Protein 7EPK (pdb70)

Solvent-accessible surface area: 21377 Å² total; per-residue (Å²): 42,118,11,1,114,169,3,2,38,109,3,22,147,49,46,72,87,59,106,149,16,20,101,29,2,34,112,14,0,55,92,11,1,83,142,9,45,2,21,85,137,23,1,105,62,1,18,152,83,2,123,63,42,43,142,143,58,128,53,29,126,67,11,57,107,8,11,32,13,1,22,1,0,22,54,13,2,2,118,22,19,39,3,100,104,73,66,59,35,59,17,101,98,116,52,29,11,3,0,0,0,1,47,62,64,12,14,13,15,41,0,0,0,5,3,0,65,10,9,40,146,106,65,54,119,3,0,0,0,1,1,7,41,61,85,118,32,4,45,72,32,0,94,150,25,0,129,108,6,47,5,46,21,44,13,33,142,134,42,81,18,5,41,1,0,95,100,0,14,98,44,0,56,97,111,44,6,73,1,0,0,0,2,3,2,10,121,40,50,159,48,72,56,54,144,2,24,92,19,0,106,44,1,17,85,99,5,197,34,56,17,13,0,0,1,1,22,5,69,17,8,125,142,1,98,20,14,0,91,109,0,59,176,11,2,92,11,40,1,0,1,0,6,103,36,58,73,138,54,53,8,5,0,7,9,7,0,19,65,58,19,67,10,91,17,12,2,11,0,34,24,160,78,25,44,65,12,78,50,18,35,13,108,141,59,1,15,101,18,1,4,92,48,37,8,114,53,0,46,113,102,0,74,41,47,74,48,24,29,39,0,48,110,4,0,85,33,1,36,121,38,159,8,57,0,133,9,0,61,89,1,0,100,2,1,72,133,66,40,135,47,36,201,139,110,48,144,15,100,2,0,66,97,1,36,83,85,34,114,36,0,20,142,23,44,97,99,74,9,100,67,10,22,29,0,8,115,30,8,54,181,91,0,22,107,106,7,119,59,13,73,109,199,68,14,148,101,0,4,107,60,19,72,26,54,42,87,17,0,108,77,0,7,74,18,12,111,74,2,85,96,54,23,166,141,228

Radius of gyration: 29.83 Å; Cα contacts (8 Å, |Δi|>4): 692; chains: 1; bounding box: 68×79×49 Å

InterPro domains:
  IPR000897 Signal recognition particle, SRP54 subunit, GTPase domain [PF00448] (98-292)
  IPR000897 Signal recognition particle, SRP54 subunit, GTPase domain [SM00962] (96-292)
  IPR003593 AAA+ ATPase domain [SM00382] (95-297)
  IPR004125 Signal recognition particle, SRP54 subunit, M-domain [PF02978] (313-432)
  IPR013822 Signal recognition particle SRP54, helical bundle [PF02881] (3-78)
  IPR013822 Signal recognition particle SRP54, helical bundle [SM00963] (1-82)
  IPR022941 Signal recognition particle, SRP54 subunit [MF_00306] (1-438)
  IPR022941 Signal recognition particle, SRP54 subunit [PTHR11564] (4-426)
  IPR027417 P-loop containing nucleoside triphosphate hydrolase [G3DSA:3.40.50.300] (86-281)
  IPR027417 P-loop containing nucleoside triphosphate hydrolase [SSF52540] (39-350)
  IPR036891 Signal recognition particle, SRP54 subunit, M-domain superfamily [G3DSA:1.10.260.30] (306-439)
  IPR036891 Signal recognition particle, SRP54 subunit, M-domain superfamily [SSF47446] (324-427)
  IPR042101 Signal recognition particle SRP54, N-terminal domain superfamily [G3DSA:1.20.120.140] (4-301)

Foldseek 3Di:
DAQLQVLLVCLVPVDDDNVVSVVVSLVSVLVVLVVLLLDNVLSVVLVVQLVVCLVVPDAPPPADPSLVSVVSSLVSLLVSQVQPPDLCQDPPDQAAEEEEAAAPPLCQLVCQLLSQLVVVVVVFAEEEEQLAQADPCSQVSNVCSCVVSPHHYAYDNDDLSLVSLLVRLVVSVVVVGRYYYYGYHNADHPRPVVVSLVSSLSNCVSNVGNAYEYRGESPCSPPLLPRLVSNCVSPLHAEYEYADCEDPGHCSSVSNSCVNSVHHHNWYHYDRDSNRIDTDNSSVPVCVSNPVVVSVVSVVVSVLVVLLVLCLCLLVCLLVLNFFLVSLLSNLVSLLVNDLADDPPNVHPRVVVLCVQPVVLSHDDNVLSVLSNLLSVQQDPVCRVPVVPCDQVNLVSSCVSRVHDSVSSVVVVVSSVVSSVVSVPD

B-factor: mean 77.29, std 25.27, range [29.12, 169.2]

Sequence (426 aa):
MEGVRRAVAKFLRGGGVYEKAVDAFVKDLQRELIKADVNVKLVLNVTRRIKERALKEEPPPGVTRRDWMIKIVYEELVKLFGGDQEPQVDPPKTPWIVLLVGVQGSGKTTTAGKLAYYYVRRGYKVGLVSSDTHRPGAYEQLKRLAEEAGAMFYGEREGDPAEIARRGLEDLLSRGAEIVIVDTAGRHGHGEEARLLDEMKAIASKVRPDEVALVIDASIGQKAMGLAERFHKSTPIGSIIVTKMDGTARGGGALTAAAVTGARIKFIGTGETLGELEPFAPRRFVARILGMGDLESLLERIKSLEEAGELDRAAEDVLKGRITMRTIYRQLRAMRKLGPLGKVLQMLPGASMLASIDEGALKLGEEKMKRWMAIIESMTYEELDRPEIIDKRRMRRIAIGSGTSVDDVRELLVYYKNLKTMMKKL

Secondary structure (DSSP, 8-state):
--HHHHHHHHHHSS-S-HHHHHHHHHHHHHHHHHHT---HHHHHHHHHHHHHHHHH----TT--HHHHHHHHHHHHHHHHT--SS----S-SSSSEEEEEE--TTSSHHHHHHHHHHHHHHTT--EEEEE---SSTTHHHHHHHHHHHHT-EEEE-SSS-HHHHHHHHHHHHHHTT-SEEEEE--S--TTT-HHHHHHHHHHHHHHH--SEEEEEEETT-TTTHHHHHHHHHHHS---EEEEE--SSS---TTHHHHHHHHT-EEEEEE-SSSTT-EEE--HHHHHHHHH-HHHHHHHHHHHHHHHHHHHHHHHHHHHHTT---HHHHHHHHHHHHTT-S--SSS---HHHHHHHTT-GGGS---HHHHHHHHHHHHHS-HHHHH-GGG--HHHHHHHHHHTT--TTHHHHHHHHHHHHHHHTT--

CATH classification: 1.20.120.140 (+2 more: 3.40.50.300, 1.10.260.30)

Organism: Aeropyrum pernix (strain ATCC 700893 / DSM 11879 / JCM 9820 / NBRC 100138 / K1) (NCBI:txid272557)

Structure (mmCIF, N/CA/C/O backbone):
data_7EPK
#
_entry.id   7EPK
#
_cell.length_a   82.498
_cell.length_b   82.498
_cell.length_c   140.805
_cell.angle_alpha   90.000
_cell.angle_beta   90.000
_cell.angle_gamma   120.000
#
_symmetry.space_group_name_H-M   'P 32 1 2'
#
loop_
_entity.id
_entity.type
_entity.pdbx_description
1 polymer 'Signal recognition particle 54 kDa protein'
2 non-polymer "GUANOSINE-5'-DIPHOSPHATE"
3 non-polymer 'MAGNESIUM ION'
4 water water
#
loop_
_atom_site.group_PDB
_atom_site.id
_atom_site.type_symbol
_atom_site.label_atom_id
_atom_site.label_alt_id
_atom_site.label_comp_id
_atom_site.label_asym_id
_atom_site.label_entity_id
_atom_site.label_seq_id
_atom_site.pdbx_PDB_ins_code
_atom_site.Cartn_x
_atom_site.Cartn_y
_atom_site.Cartn_z
_atom_site.occupancy
_atom_site.B_iso_or_equiv
_atom_site.auth_seq_id
_atom_site.auth_comp_id
_atom_site.auth_asym_id
_atom_site.auth_atom_id
_atom_site.pdbx_PDB_model_num
ATOM 1 N N . MET A 1 2 ? -169.411 30.052 0.518 1.00 104.53 2 MET A N 1
ATOM 2 C CA . MET A 1 2 ? -170.742 29.883 -0.149 1.00 100.77 2 MET A CA 1
ATOM 3 C C . MET A 1 2 ? -171.768 29.456 0.906 1.00 98.42 2 MET A C 1
ATOM 4 O O . MET A 1 2 ? -171.568 28.397 1.529 1.00 91.41 2 MET A O 1
ATOM 9 N N . GLU A 1 3 ? -172.799 30.283 1.119 1.00 104.17 3 GLU A N 1
ATOM 10 C CA . GLU A 1 3 ? -173.699 30.212 2.309 1.00 103.51 3 GLU A CA 1
ATOM 11 C C . GLU A 1 3 ? -175.110 29.800 1.862 1.00 91.81 3 GLU A C 1
ATOM 12 O O . GLU A 1 3 ? -175.815 29.153 2.660 1.00 101.76 3 GLU A O 1
ATOM 18 N N . GLY A 1 4 ? -175.515 30.164 0.645 1.00 73.70 4 GLY A N 1
ATOM 19 C CA . GLY A 1 4 ? -176.792 29.726 0.056 1.00 75.78 4 GLY A CA 1
ATOM 20 C C . GLY A 1 4 ? -176.934 28.212 0.092 1.00 73.69 4 GLY A C 1
ATOM 21 O O . GLY A 1 4 ? -178.059 27.720 0.310 1.00 81.04 4 GLY A O 1
ATOM 22 N N . VAL A 1 5 ? -175.832 27.498 -0.117 1.00 67.52 5 VAL A N 1
ATOM 23 C CA . VAL A 1 5 ? -175.762 26.006 -0.135 1.00 72.15 5 VAL A CA 1
ATOM 24 C C . VAL A 1 5 ? -176.277 25.430 1.201 1.00 70.53 5 VAL A C 1
ATOM 25 O O . VAL A 1 5 ? -177.020 24.421 1.179 1.00 64.56 5 VAL A O 1
ATOM 29 N N . ARG A 1 6 ? -175.915 26.026 2.335 1.00 70.44 6 ARG A N 1
ATOM 30 C CA . ARG A 1 6 ? -176.482 25.634 3.651 1.00 74.73 6 ARG A CA 1
ATOM 31 C C . ARG A 1 6 ? -178.016 25.644 3.499 1.00 79.08 6 ARG A C 1
ATOM 32 O O . ARG A 1 6 ? -178.606 24.551 3.588 1.00 89.65 6 ARG A O 1
ATOM 40 N N . ARG A 1 7 ? -178.619 26.803 3.184 1.00 76.87 7 ARG A N 1
ATOM 41 C CA . ARG A 1 7 ? -180.093 27.024 3.057 1.00 73.64 7 ARG A CA 1
ATOM 42 C C . ARG A 1 7 ? -180.723 25.959 2.153 1.00 70.75 7 ARG A C 1
ATOM 43 O O . ARG A 1 7 ? -181.785 25.418 2.541 1.00 61.83 7 ARG A O 1
ATOM 51 N N . ALA A 1 8 ? -180.098 25.684 1.001 1.00 68.97 8 ALA A N 1
ATOM 52 C CA . ALA A 1 8 ? -180.486 24.614 0.048 1.00 64.68 8 ALA A CA 1
ATOM 53 C C . ALA A 1 8 ? -180.524 23.263 0.765 1.00 65.04 8 ALA A C 1
ATOM 54 O O . ALA A 1 8 ? -181.529 22.532 0.608 1.00 78.55 8 ALA A O 1
ATOM 56 N N . VAL A 1 9 ? -179.481 22.917 1.515 1.00 62.22 9 VAL A N 1
ATOM 57 C CA . VAL A 1 9 ? -179.450 21.591 2.199 1.00 66.49 9 VAL A CA 1
ATOM 58 C C . VAL A 1 9 ? -180.640 21.519 3.166 1.00 60.12 9 VAL A C 1
ATOM 59 O O . VAL A 1 9 ? -181.322 20.467 3.203 1.00 50.43 9 VAL A O 1
ATOM 63 N N . ALA A 1 10 ? -180.887 22.609 3.890 1.00 57.13 10 ALA A N 1
ATOM 64 C CA . ALA A 1 10 ? -181.969 22.719 4.892 1.00 68.02 10 ALA A CA 1
ATOM 65 C C . ALA A 1 10 ? -183.337 22.623 4.196 1.00 67.33 10 ALA A C 1
ATOM 66 O O . ALA A 1 10 ? -184.213 21.913 4.715 1.00 59.97 10 ALA A O 1
ATOM 68 N N . LYS A 1 11 ? -183.536 23.331 3.079 1.00 69.37 11 LYS A N 1
ATOM 69 C CA . LYS A 1 11 ? -184.781 23.212 2.273 1.00 69.33 11 LYS A CA 1
ATOM 70 C C . LYS A 1 11 ? -184.913 21.745 1.861 1.00 65.87 11 LYS A C 1
ATOM 71 O O . LYS A 1 11 ? -185.922 21.125 2.257 1.00 73.04 11 LYS A O 1
ATOM 77 N N . PHE A 1 12 ? -183.901 21.195 1.175 1.00 61.74 12 PHE A N 1
ATOM 78 C CA . PHE A 1 12 ? -183.905 19.794 0.681 1.00 59.35 12 PHE A CA 1
ATOM 79 C C . PHE A 1 12 ? -184.236 18.832 1.827 1.00 66.92 12 PHE A C 1
ATOM 80 O O . PHE A 1 12 ? -185.118 17.961 1.658 1.00 76.32 12 PHE A O 1
ATOM 88 N N . LEU A 1 13 ? -183.568 18.985 2.968 1.00 67.68 13 LEU A N 1
ATOM 89 C CA . LEU A 1 13 ? -183.629 17.977 4.061 1.00 73.28 13 LEU A CA 1
ATOM 90 C C . LEU A 1 13 ? -185.015 18.019 4.731 1.00 74.37 13 LEU A C 1
ATOM 91 O O . LEU A 1 13 ? -185.499 16.936 5.146 1.00 68.91 13 LEU A O 1
ATOM 96 N N . ARG A 1 14 ? -185.649 19.198 4.783 1.00 73.44 14 ARG A N 1
ATOM 97 C CA . ARG A 1 14 ? -186.940 19.433 5.481 1.00 80.01 14 ARG A CA 1
ATOM 98 C C . ARG A 1 14 ? -187.991 19.822 4.435 1.00 80.29 14 ARG A C 1
ATOM 99 O O . ARG A 1 14 ? -188.608 18.893 3.869 1.00 81.74 14 ARG A O 1
ATOM 107 N N . GLY A 1 15 ? -188.146 21.121 4.156 1.00 78.96 15 GLY A N 1
ATOM 108 C CA . GLY A 1 15 ? -189.169 21.694 3.250 1.00 86.55 15 GLY A CA 1
ATOM 109 C C . GLY A 1 15 ? -189.597 20.740 2.139 1.00 87.58 15 GLY A C 1
ATOM 110 O O . GLY A 1 15 ? -189.071 20.880 1.007 1.00 101.01 15 GLY A O 1
ATOM 111 N N . GLY A 1 16 ? -190.563 19.856 2.433 1.00 73.84 16 GLY A N 1
ATOM 112 C CA . GLY A 1 16 ? -190.856 18.615 1.686 1.00 71.60 16 GLY A CA 1
ATOM 113 C C . GLY A 1 16 ? -191.337 18.863 0.260 1.00 78.32 16 GLY A C 1
ATOM 114 O O . GLY A 1 16 ? -190.550 19.451 -0.556 1.00 77.66 16 GLY A O 1
ATOM 115 N N . GLY A 1 17 ? -192.561 18.407 -0.057 1.00 65.90 17 GLY A N 1
ATOM 116 C CA . GLY A 1 17 ? -193.079 18.347 -1.440 1.00 63.54 17 GLY A CA 1
ATOM 117 C C . GLY A 1 17 ? -192.575 17.107 -2.169 1.00 55.26 17 GLY A C 1
ATOM 118 O O . GLY A 1 17 ? -192.005 16.240 -1.498 1.00 50.58 17 GLY A O 1
ATOM 119 N N . VAL A 1 18 ? -192.769 17.016 -3.492 1.00 54.04 18 VAL A N 1
ATOM 120 C CA . VAL A 1 18 ? -192.367 15.815 -4.293 1.00 55.86 18 VAL A CA 1
ATOM 121 C C . VAL A 1 18 ? -190.850 15.635 -4.132 1.00 53.39 18 VAL A C 1
ATOM 122 O O . VAL A 1 18 ? -190.129 16.605 -4.409 1.00 56.98 18 VAL A O 1
ATOM 126 N N . TYR A 1 19 ? -190.393 14.445 -3.736 1.00 47.84 19 TYR A N 1
ATOM 127 C CA . TYR A 1 19 ? -188.957 14.100 -3.568 1.00 51.13 19 TYR A CA 1
ATOM 128 C C . TYR A 1 19 ? -188.115 14.562 -4.758 1.00 50.35 19 TYR A C 1
ATOM 129 O O . TYR A 1 19 ? -187.156 15.323 -4.554 1.00 47.62 19 TYR A O 1
ATOM 138 N N . GLU A 1 20 ? -188.422 14.064 -5.955 1.00 48.46 20 GLU A N 1
ATOM 139 C CA . GLU A 1 20 ? -187.523 14.244 -7.120 1.00 47.92 20 GLU A CA 1
ATOM 140 C C . GLU A 1 20 ? -187.510 15.734 -7.479 1.00 49.89 20 GLU A C 1
ATOM 141 O O . GLU A 1 20 ? -186.496 16.198 -7.999 1.00 48.80 20 GLU A O 1
ATOM 147 N N . LYS A 1 21 ? -188.577 16.476 -7.200 1.00 57.80 21 LYS A N 1
ATOM 148 C CA . LYS A 1 21 ? -188.606 17.941 -7.491 1.00 67.92 21 LYS A CA 1
ATOM 149 C C . LYS A 1 21 ? -187.674 18.656 -6.518 1.00 61.35 21 LYS A C 1
ATOM 150 O O . LYS A 1 21 ? -187.196 19.725 -6.872 1.00 64.57 21 LYS A O 1
ATOM 156 N N . ALA A 1 22 ? -187.482 18.100 -5.321 1.00 62.78 22 ALA A N 1
ATOM 157 C CA . ALA A 1 22 ? -186.619 18.681 -4.268 1.00 59.82 22 ALA A CA 1
ATOM 158 C C . ALA A 1 22 ? -185.153 18.484 -4.678 1.00 59.53 22 ALA A C 1
ATOM 159 O O . ALA A 1 22 ? -184.369 19.414 -4.408 1.00 69.56 22 ALA A O 1
ATOM 161 N N . VAL A 1 23 ? -184.815 17.356 -5.326 1.00 47.29 23 VAL A N 1
ATOM 162 C CA . VAL A 1 23 ? -183.415 16.992 -5.691 1.00 49.71 23 VAL A CA 1
ATOM 163 C C . VAL A 1 23 ? -182.996 17.744 -6.973 1.00 54.67 23 VAL A C 1
ATOM 164 O O . VAL A 1 23 ? -181.874 18.316 -6.979 1.00 56.10 23 VAL A O 1
ATOM 168 N N . ASP A 1 24 ? -183.853 17.824 -7.997 1.00 55.38 24 ASP A N 1
ATOM 169 C CA . ASP A 1 24 ? -183.609 18.653 -9.213 1.00 50.17 24 ASP A CA 1
ATOM 170 C C . ASP A 1 24 ? -183.345 20.104 -8.789 1.00 52.21 24 ASP A C 1
ATOM 171 O O . ASP A 1 24 ? -182.472 20.785 -9.391 1.00 47.98 24 ASP A O 1
ATOM 176 N N . ALA A 1 25 ? -184.089 20.569 -7.789 1.00 52.15 25 ALA A N 1
ATOM 177 C CA . ALA A 1 25 ? -184.019 21.962 -7.289 1.00 60.35 25 ALA A CA 1
ATOM 178 C C . ALA A 1 25 ? -182.751 22.142 -6.452 1.00 56.02 25 ALA A C 1
ATOM 179 O O . ALA A 1 25 ? -182.232 23.273 -6.354 1.00 55.04 25 ALA A O 1
ATOM 181 N N . PHE A 1 26 ? -182.350 21.079 -5.774 1.00 53.91 26 PHE A N 1
ATOM 182 C CA . PHE A 1 26 ? -181.193 21.109 -4.859 1.00 54.81 26 PHE A CA 1
ATOM 183 C C . PHE A 1 26 ? -179.958 21.090 -5.747 1.00 53.71 26 PHE A C 1
ATOM 184 O O . PHE A 1 26 ? -179.126 21.959 -5.534 1.00 60.52 26 PHE A O 1
ATOM 192 N N . VAL A 1 27 ? -179.899 20.194 -6.739 1.00 49.87 27 VAL A N 1
ATOM 193 C CA . VAL A 1 27 ? -178.778 20.141 -7.717 1.00 54.53 27 VAL A CA 1
ATOM 194 C C . VAL A 1 27 ? -178.669 21.514 -8.395 1.00 67.07 27 VAL A C 1
ATOM 195 O O . VAL A 1 27 ? -177.549 22.061 -8.446 1.00 71.98 27 VAL A O 1
ATOM 199 N N . LYS A 1 28 ? -179.798 22.082 -8.823 1.00 72.46 28 LYS A N 1
ATOM 200 C CA . LYS A 1 28 ? -179.866 23.432 -9.443 1.00 71.53 28 LYS A CA 1
ATOM 201 C C . LYS A 1 28 ? -179.224 24.452 -8.490 1.00 64.36 28 LYS A C 1
ATOM 202 O O . LYS A 1 28 ? -178.313 25.125 -8.931 1.00 63.63 28 LYS A O 1
ATOM 208 N N . ASP A 1 29 ? -179.681 24.553 -7.236 1.00 70.11 29 ASP A N 1
ATOM 209 C CA . ASP A 1 29 ? -179.179 25.525 -6.220 1.00 65.78 29 ASP A CA 1
ATOM 210 C C . ASP A 1 29 ? -177.668 25.344 -6.072 1.00 63.58 29 ASP A C 1
ATOM 211 O O . ASP A 1 29 ? -176.946 26.322 -6.274 1.00 66.00 29 ASP A O 1
ATOM 216 N N . LEU A 1 30 ? -177.235 24.128 -5.734 1.00 58.78 30 LEU A N 1
ATOM 217 C CA . LEU A 1 30 ? -175.815 23.728 -5.559 1.00 56.62 30 LEU A CA 1
ATOM 218 C C . LEU A 1 30 ? -174.990 24.223 -6.755 1.00 58.08 30 LEU A C 1
ATOM 219 O O . LEU A 1 30 ? -173.926 24.810 -6.532 1.00 60.75 30 LEU A O 1
ATOM 224 N N . GLN A 1 31 ? -175.451 23.974 -7.983 1.00 60.50 31 GLN A N 1
ATOM 225 C CA . GLN A 1 31 ? -174.702 24.315 -9.221 1.00 56.20 31 GLN A CA 1
ATOM 226 C C . GLN A 1 31 ? -174.522 25.836 -9.252 1.00 57.35 31 GLN A C 1
ATOM 227 O O . GLN A 1 31 ? -173.381 26.297 -9.414 1.00 58.74 31 GLN A O 1
ATOM 233 N N . ARG A 1 32 ? -175.609 26.579 -9.054 1.00 56.22 32 ARG A N 1
ATOM 234 C CA . ARG A 1 32 ? -175.591 28.059 -9.014 1.00 59.32 32 ARG A CA 1
ATOM 235 C C . ARG A 1 32 ? -174.593 28.493 -7.937 1.00 64.27 32 ARG A C 1
ATOM 236 O O . ARG A 1 32 ? -173.841 29.449 -8.172 1.00 75.20 32 ARG A O 1
ATOM 244 N N . GLU A 1 33 ? -174.578 27.798 -6.803 1.00 65.27 33 GLU A N 1
ATOM 245 C CA . GLU A 1 33 ? -173.789 28.208 -5.618 1.00 63.81 33 GLU A CA 1
ATOM 246 C C . GLU A 1 33 ? -172.305 28.006 -5.933 1.00 66.19 33 GLU A C 1
ATOM 247 O O . GLU A 1 33 ? -171.514 28.886 -5.547 1.00 70.37 33 GLU A O 1
ATOM 253 N N . LEU A 1 34 ? -171.945 26.910 -6.608 1.00 63.38 34 LEU A N 1
ATOM 254 C CA . LEU A 1 34 ? -170.525 26.618 -6.936 1.00 61.96 34 LEU A CA 1
ATOM 255 C C . LEU A 1 34 ? -170.057 27.683 -7.931 1.00 67.35 34 LEU A C 1
ATOM 256 O O . LEU A 1 34 ? -169.087 28.395 -7.613 1.00 74.55 34 LEU A O 1
ATOM 261 N N . ILE A 1 35 ? -170.792 27.888 -9.022 1.00 71.41 35 ILE A N 1
ATOM 262 C CA . ILE A 1 35 ? -170.464 28.924 -10.048 1.00 67.78 35 ILE A CA 1
ATOM 263 C C . ILE A 1 35 ? -170.233 30.286 -9.375 1.00 72.50 35 ILE A C 1
ATOM 264 O O . ILE A 1 35 ? -169.197 30.889 -9.673 1.00 76.26 35 ILE A O 1
ATOM 269 N N . LYS A 1 36 ? -171.139 30.754 -8.509 1.00 73.96 36 LYS A N 1
ATOM 270 C CA . LYS A 1 36 ? -170.993 32.037 -7.760 1.00 78.82 36 LYS A CA 1
ATOM 271 C C . LYS A 1 36 ? -169.638 32.084 -7.041 1.00 76.15 36 LYS A C 1
ATOM 272 O O . LYS A 1 36 ? -169.126 33.195 -6.849 1.00 75.72 36 LYS A O 1
ATOM 278 N N . ALA A 1 37 ? -169.114 30.930 -6.611 1.00 74.62 37 ALA A N 1
ATOM 279 C CA . ALA A 1 37 ? -167.760 30.764 -6.021 1.00 79.81 37 ALA A CA 1
ATOM 280 C C . ALA A 1 37 ? -166.737 30.390 -7.120 1.00 83.66 37 ALA A C 1
ATOM 281 O O . ALA A 1 37 ? -165.602 29.990 -6.782 1.00 69.28 37 ALA A O 1
ATOM 283 N N . ASP A 1 38 ? -167.131 30.542 -8.394 1.00 92.41 38 ASP A N 1
ATOM 284 C CA . ASP A 1 38 ? -166.294 30.442 -9.626 1.00 89.85 38 ASP A CA 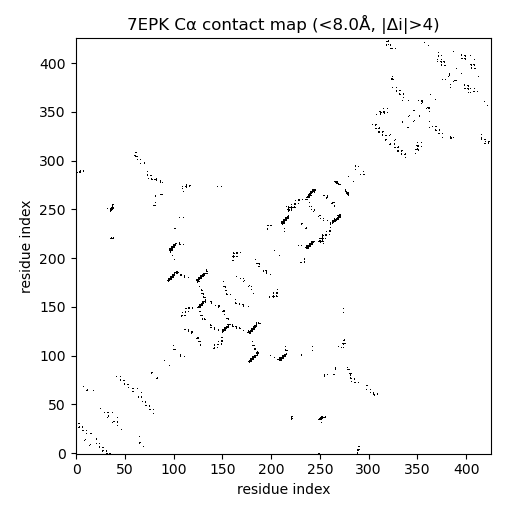1
ATOM 285 C C . ASP A 1 38 ? -166.062 28.962 -9.942 1.00 88.33 38 ASP A C 1
ATOM 286 O O . ASP A 1 38 ? -166.663 28.435 -10.908 1.00 80.98 38 ASP A O 1
ATOM 291 N N . VAL A 1 39 ? -165.221 28.319 -9.142 1.00 86.45 39 VAL A N 1
ATOM 292 C CA . VAL A 1 39 ? -164.939 26.858 -9.227 1.00 88.74 39 VAL A CA 1
ATOM 293 C C . VAL A 1 39 ? -164.480 26.515 -10.645 1.00 99.84 39 VAL A C 1
ATOM 294 O O . VAL A 1 39 ? -163.246 26.346 -10.822 1.00 121.25 39 VAL A O 1
ATOM 298 N N . ASN A 1 40 ? -165.410 26.399 -11.598 1.00 81.54 40 ASN A N 1
ATOM 299 C CA . ASN A 1 40 ? -165.087 26.042 -13.003 1.00 87.87 40 ASN A CA 1
ATOM 300 C C . ASN A 1 40 ? -166.234 25.188 -13.527 1.00 83.10 40 ASN A C 1
ATOM 301 O O . ASN A 1 40 ? -166.392 24.062 -13.044 1.00 82.43 40 ASN A O 1
ATOM 306 N N . VAL A 1 41 ? -166.997 25.732 -14.470 1.00 82.03 41 VAL A N 1
ATOM 307 C CA . VAL A 1 41 ? -168.160 25.051 -15.102 1.00 80.18 41 VAL A CA 1
ATOM 308 C C . VAL A 1 41 ? -167.808 23.574 -15.298 1.00 79.72 41 VAL A C 1
ATOM 309 O O . VAL A 1 41 ? -168.613 22.750 -14.848 1.00 93.14 41 VAL A O 1
ATOM 313 N N . LYS A 1 42 ? -166.661 23.248 -15.905 1.00 73.56 42 LYS A N 1
ATOM 314 C CA . LYS A 1 42 ? -166.272 21.837 -16.206 1.00 82.53 42 LYS A CA 1
ATOM 315 C C . LYS A 1 42 ? -166.182 21.040 -14.893 1.00 76.50 42 LYS A C 1
ATOM 316 O O . LYS A 1 42 ? -166.603 19.855 -14.868 1.00 72.39 42 LYS A O 1
ATOM 322 N N . LEU A 1 43 ? -165.647 21.652 -13.837 1.00 72.26 43 LEU A N 1
ATOM 323 C CA . LEU A 1 43 ? -165.486 20.982 -12.519 1.00 68.35 43 LEU A CA 1
ATOM 324 C C . LEU A 1 43 ? -166.868 20.845 -11.863 1.00 65.84 43 LEU A C 1
ATOM 325 O O . LEU A 1 43 ? -167.071 19.865 -11.131 1.00 67.16 43 LEU A O 1
ATOM 330 N N . VAL A 1 44 ? -167.801 21.746 -12.179 1.00 64.89 44 VAL A N 1
ATOM 331 C CA . VAL A 1 44 ? -169.199 21.741 -11.654 1.00 63.34 44 VAL A CA 1
ATOM 332 C C . VAL A 1 44 ? -170.049 20.712 -12.414 1.00 61.83 44 VAL A C 1
ATOM 333 O O . VAL A 1 44 ? -170.937 20.140 -11.802 1.00 68.54 44 VAL A O 1
ATOM 337 N N . LEU A 1 45 ? -169.835 20.507 -13.709 1.00 63.49 45 LEU A N 1
ATOM 338 C CA . LEU A 1 45 ? -170.647 19.540 -14.500 1.00 67.76 45 LEU A CA 1
ATOM 339 C C . LEU A 1 45 ? -170.122 18.126 -14.214 1.00 67.38 45 LEU A C 1
ATOM 340 O O . LEU A 1 45 ? -170.872 17.159 -14.381 1.00 78.77 45 LEU A O 1
ATOM 345 N N . ASN A 1 46 ? -168.892 18.016 -13.733 1.00 70.73 46 ASN A N 1
ATOM 346 C CA . ASN A 1 46 ? -168.263 16.733 -13.325 1.00 71.20 46 ASN A CA 1
ATOM 347 C C . ASN A 1 46 ? -168.850 16.275 -11.981 1.00 60.28 46 ASN A C 1
ATOM 348 O O . ASN A 1 46 ? -169.086 15.074 -11.803 1.00 47.96 46 ASN A O 1
ATOM 353 N N . VAL A 1 47 ? -169.018 17.181 -11.020 1.00 58.17 47 VAL A N 1
ATOM 354 C CA . VAL A 1 47 ? -169.413 16.765 -9.647 1.00 55.52 47 VAL A CA 1
ATOM 355 C C . VAL A 1 47 ? -170.856 16.270 -9.718 1.00 56.68 47 VAL A C 1
ATOM 356 O O . VAL A 1 47 ? -171.139 15.230 -9.078 1.00 53.34 47 VAL A O 1
ATOM 360 N N . THR A 1 48 ? -171.696 16.954 -10.511 1.00 53.78 48 THR A N 1
ATOM 361 C CA . THR A 1 48 ? -173.131 16.610 -10.708 1.00 57.81 48 THR A CA 1
ATOM 362 C C . THR A 1 48 ? -173.258 15.265 -11.435 1.00 58.72 48 THR A C 1
ATOM 363 O O . THR A 1 48 ? -174.233 14.542 -11.129 1.00 67.43 48 THR A O 1
ATOM 367 N N . ARG A 1 49 ? -172.328 14.926 -12.336 1.00 59.18 49 ARG A N 1
ATOM 368 C CA . ARG A 1 49 ? -172.367 13.621 -13.051 1.00 61.92 49 ARG A CA 1
ATOM 369 C C . ARG A 1 49 ? -171.895 12.525 -12.096 1.00 58.26 49 ARG A C 1
ATOM 370 O O . ARG A 1 49 ? -172.451 11.426 -12.173 1.00 60.07 49 ARG A O 1
ATOM 378 N N . ARG A 1 50 ? -170.922 12.809 -11.228 1.00 55.40 50 ARG A N 1
ATOM 379 C CA . ARG A 1 50 ? -170.466 11.829 -10.211 1.00 56.74 50 ARG A CA 1
ATOM 380 C C . ARG A 1 50 ? -171.671 11.536 -9.313 1.00 52.00 50 ARG A C 1
ATOM 381 O O . ARG A 1 50 ? -171.997 10.352 -9.098 1.00 56.41 50 ARG A O 1
ATOM 389 N N . ILE A 1 51 ? -172.363 12.583 -8.881 1.00 50.12 51 ILE A N 1
ATOM 390 C CA . ILE A 1 51 ? -173.597 12.454 -8.060 1.00 50.35 51 ILE A CA 1
ATOM 391 C C . ILE A 1 51 ? -174.684 11.670 -8.815 1.00 52.46 51 ILE A C 1
ATOM 392 O O . ILE A 1 51 ? -175.212 10.722 -8.211 1.00 58.05 51 ILE A O 1
ATOM 397 N N . LYS A 1 52 ? -175.014 12.006 -10.066 1.00 50.67 52 LYS A N 1
ATOM 398 C CA . LYS A 1 52 ? -176.042 11.254 -10.839 1.00 53.43 52 LYS A CA 1
ATOM 399 C C . LYS A 1 52 ? -175.691 9.761 -10.880 1.00 51.55 52 LYS A C 1
ATOM 400 O O . LYS A 1 52 ? -176.555 8.944 -10.524 1.00 52.95 52 LYS A O 1
ATOM 406 N N . GLU A 1 53 ? -174.487 9.410 -11.336 1.00 48.51 53 GLU A N 1
ATOM 407 C CA . GLU A 1 53 ? -174.044 7.993 -11.476 1.00 54.40 53 GLU A CA 1
ATOM 408 C C . GLU A 1 53 ? -174.331 7.245 -10.166 1.00 55.41 53 GLU A C 1
ATOM 409 O O . GLU A 1 53 ? -174.911 6.145 -10.220 1.00 53.02 53 GLU A O 1
ATOM 415 N N . ARG A 1 54 ? -173.950 7.810 -9.021 1.00 53.19 54 ARG A N 1
ATOM 416 C CA . ARG A 1 54 ? -174.117 7.109 -7.723 1.00 55.76 54 ARG A CA 1
ATOM 417 C C . ARG A 1 54 ? -175.625 6.967 -7.444 1.00 55.50 54 ARG A C 1
ATOM 418 O O . ARG A 1 54 ? -176.048 5.843 -7.103 1.00 49.78 54 ARG A O 1
ATOM 426 N N . ALA A 1 55 ? -176.419 8.025 -7.667 1.00 51.72 55 ALA A N 1
ATOM 427 C CA . ALA A 1 55 ? -177.892 8.026 -7.479 1.00 49.84 55 ALA A CA 1
ATOM 428 C C . ALA A 1 55 ? -178.568 6.946 -8.341 1.00 50.71 55 ALA A C 1
ATOM 429 O O . ALA A 1 55 ? -179.649 6.479 -7.960 1.00 57.82 55 ALA A O 1
ATOM 431 N N . LEU A 1 56 ? -177.969 6.552 -9.460 1.00 51.36 56 LEU A N 1
ATOM 432 C CA . LEU A 1 56 ? -178.552 5.549 -10.385 1.00 50.11 56 LEU A CA 1
ATOM 433 C C . LEU A 1 56 ? -178.148 4.143 -9.962 1.00 49.31 56 LEU A C 1
ATOM 434 O O . LEU A 1 56 ? -178.930 3.228 -10.247 1.00 52.24 56 LEU A O 1
ATOM 439 N N . LYS A 1 57 ? -176.957 3.977 -9.382 1.00 51.41 57 LYS A N 1
ATOM 440 C CA . LYS A 1 57 ? -176.343 2.647 -9.100 1.00 59.87 57 LYS A CA 1
ATOM 441 C C . LYS A 1 57 ? -176.601 2.248 -7.634 1.00 54.89 57 LYS A C 1
ATOM 442 O O . LYS A 1 57 ? -176.742 1.027 -7.324 1.00 49.40 57 LYS A O 1
ATOM 448 N N . GLU A 1 58 ? -176.641 3.243 -6.761 1.00 52.96 58 GLU A N 1
ATOM 449 C CA . GLU A 1 58 ? -176.772 3.067 -5.298 1.00 56.85 58 GLU A CA 1
ATOM 450 C C . GLU A 1 58 ? -178.198 3.457 -4.888 1.00 62.66 58 GLU A C 1
ATOM 451 O O . GLU A 1 58 ? -178.793 4.366 -5.496 1.00 71.77 58 GLU A O 1
ATOM 457 N N . GLU A 1 59 ? -178.727 2.765 -3.887 1.00 67.22 59 GLU A N 1
ATOM 458 C CA . GLU A 1 59 ? -180.062 3.011 -3.288 1.00 68.52 59 GLU A CA 1
ATOM 459 C C . GLU A 1 59 ? -179.863 3.085 -1.782 1.00 59.44 59 GLU A C 1
ATOM 460 O O . GLU A 1 59 ? -178.994 2.436 -1.207 1.00 70.38 59 GLU A O 1
ATOM 466 N N . PRO A 1 60 ? -180.653 3.891 -1.071 1.00 55.02 60 PRO A N 1
ATOM 467 C CA . PRO A 1 60 ? -180.500 3.983 0.381 1.00 57.67 60 PRO A CA 1
ATOM 468 C C . PRO A 1 60 ? -180.523 2.615 1.062 1.00 61.64 60 PRO A C 1
ATOM 469 O O . PRO A 1 60 ? -181.436 1.837 0.831 1.00 71.50 60 PRO A O 1
ATOM 473 N N . PRO A 1 61 ? -179.576 2.272 1.960 1.00 72.01 61 PRO A N 1
ATOM 474 C CA . PRO A 1 61 ? -179.651 1.008 2.698 1.00 74.07 61 PRO A CA 1
ATOM 475 C C . PRO A 1 61 ? -180.947 0.852 3.499 1.00 74.44 61 PRO A C 1
ATOM 476 O O . PRO A 1 61 ? -181.556 1.861 3.887 1.00 62.70 61 PRO A O 1
ATOM 480 N N . PRO A 1 62 ? -181.389 -0.408 3.778 1.00 74.56 62 PRO A N 1
ATOM 481 C CA . PRO A 1 62 ? -182.660 -0.666 4.460 1.00 70.63 62 PRO A CA 1
ATOM 482 C C . PRO A 1 62 ? -182.868 0.314 5.620 1.00 67.33 62 PRO A C 1
ATOM 483 O O . PRO A 1 62 ? -182.051 0.350 6.507 1.00 61.03 62 PRO A O 1
ATOM 487 N N . GLY A 1 63 ? -183.893 1.160 5.514 1.00 73.13 63 GLY A N 1
ATOM 488 C CA . GLY A 1 63 ? -184.312 2.063 6.598 1.00 75.59 63 GLY A CA 1
ATOM 489 C C . GLY A 1 63 ? -183.959 3.515 6.351 1.00 76.65 63 GLY A C 1
ATOM 490 O O . GLY A 1 63 ? -184.730 4.376 6.860 1.00 75.98 63 GLY A O 1
ATOM 491 N N . VAL A 1 64 ? -182.845 3.795 5.651 1.00 72.61 64 VAL A N 1
ATOM 492 C CA . VAL A 1 64 ? -182.343 5.192 5.439 1.00 73.15 64 VAL A CA 1
ATOM 493 C C . VAL A 1 64 ? -183.292 5.911 4.478 1.00 67.61 64 VAL A C 1
ATOM 494 O O . VAL A 1 64 ? -183.612 5.340 3.417 1.00 66.34 64 VAL A O 1
ATOM 498 N N . THR A 1 65 ? -183.695 7.132 4.825 1.00 64.65 65 THR A N 1
ATOM 499 C CA . THR A 1 65 ? -184.533 8.004 3.961 1.00 65.57 65 THR A CA 1
ATOM 500 C C . THR A 1 65 ? -183.767 8.341 2.670 1.00 71.56 65 THR A C 1
ATOM 501 O O . THR A 1 65 ? -182.535 8.499 2.725 1.00 80.87 65 THR A O 1
ATOM 505 N N . ARG A 1 66 ? -184.490 8.381 1.549 1.00 75.83 66 ARG A N 1
ATOM 506 C CA . ARG A 1 66 ? -184.081 8.922 0.219 1.00 77.84 66 ARG A CA 1
ATOM 507 C C . ARG A 1 66 ? -183.229 10.202 0.337 1.00 63.90 66 ARG A C 1
ATOM 508 O O . ARG A 1 66 ? -182.181 10.267 -0.331 1.00 54.21 66 ARG A O 1
ATOM 516 N N . ARG A 1 67 ? -183.653 11.185 1.129 1.00 53.98 67 ARG A N 1
ATOM 517 C CA . ARG A 1 67 ? -182.981 12.504 1.222 1.00 59.62 67 ARG A CA 1
ATOM 518 C C . ARG A 1 67 ? -181.654 12.320 1.954 1.00 64.91 67 ARG A C 1
ATOM 519 O O . ARG A 1 67 ? -180.623 12.766 1.413 1.00 72.05 67 ARG A O 1
ATOM 527 N N . ASP A 1 68 ? -181.675 11.672 3.122 1.00 67.91 68 ASP A N 1
ATOM 528 C CA . ASP A 1 68 ? -180.447 11.452 3.935 1.00 68.18 68 ASP A CA 1
ATOM 529 C C . ASP A 1 68 ? -179.396 10.803 3.018 1.00 62.01 68 ASP A C 1
ATOM 530 O O . ASP A 1 68 ? -178.231 11.228 3.064 1.00 67.05 68 ASP A O 1
ATOM 535 N N . TRP A 1 69 ? -179.798 9.882 2.148 1.00 48.81 69 TRP A N 1
ATOM 536 C CA . TRP A 1 69 ? -178.851 9.120 1.297 1.00 51.71 69 TRP A CA 1
ATOM 537 C C . TRP A 1 69 ? -178.289 10.026 0.210 1.00 51.68 69 TRP A C 1
ATOM 538 O O . TRP A 1 69 ? -177.223 9.723 -0.333 1.00 51.84 69 TRP A O 1
ATOM 549 N N . MET A 1 70 ? -179.050 11.033 -0.183 1.00 51.68 70 MET A N 1
ATOM 550 C CA . MET A 1 70 ? -178.676 11.867 -1.346 1.00 53.39 70 MET A CA 1
ATOM 551 C C . MET A 1 70 ? -177.652 12.888 -0.855 1.00 51.28 70 MET A C 1
ATOM 552 O O . MET A 1 70 ? -176.687 13.110 -1.584 1.00 60.59 70 MET A O 1
ATOM 557 N N . ILE A 1 71 ? -177.856 13.468 0.328 1.00 47.07 71 ILE A N 1
ATOM 558 C CA . ILE A 1 71 ? -176.892 14.432 0.917 1.00 50.09 71 ILE A CA 1
ATOM 559 C C . ILE A 1 71 ? -175.577 13.692 1.206 1.00 51.47 71 ILE A C 1
ATOM 560 O O . ILE A 1 71 ? -174.511 14.269 0.951 1.00 50.48 71 ILE A O 1
ATOM 565 N N . LYS A 1 72 ? -175.656 12.449 1.674 1.00 48.61 72 LYS A N 1
ATOM 566 C CA . LYS A 1 72 ? -174.474 11.595 1.948 1.00 51.26 72 LYS A CA 1
ATOM 567 C C . LYS A 1 72 ? -173.685 11.410 0.648 1.00 51.63 72 LYS A C 1
ATOM 568 O O . LYS A 1 72 ? -172.459 11.245 0.725 1.00 61.44 72 LYS A O 1
ATOM 574 N N . ILE A 1 73 ? -174.362 11.415 -0.495 1.00 46.83 73 ILE A N 1
ATOM 575 C CA . ILE A 1 73 ? -173.730 11.282 -1.837 1.00 53.01 73 ILE A CA 1
ATOM 576 C C . ILE A 1 73 ? -173.196 12.649 -2.284 1.00 53.72 73 ILE A C 1
ATOM 577 O O . ILE A 1 73 ? -172.130 12.680 -2.935 1.00 52.99 73 ILE A O 1
ATOM 582 N N . VAL A 1 74 ? -173.902 13.739 -1.972 1.00 50.16 74 VAL A N 1
ATOM 583 C CA . VAL A 1 74 ? -173.490 15.110 -2.401 1.00 53.69 74 VAL A CA 1
ATOM 584 C C . VAL A 1 74 ? -172.189 15.454 -1.655 1.00 57.07 74 VAL A C 1
ATOM 585 O O . VAL A 1 74 ? -171.169 15.687 -2.319 1.00 55.11 74 VAL A O 1
ATOM 589 N N . TYR A 1 75 ? -172.214 15.385 -0.323 1.00 61.83 75 TYR A N 1
ATOM 590 C CA . TYR A 1 75 ? -171.032 15.480 0.567 1.00 60.49 75 TYR A CA 1
ATOM 591 C C . TYR A 1 75 ? -169.887 14.659 -0.047 1.00 59.64 75 TYR A C 1
ATOM 592 O O . TYR A 1 75 ? -168.891 15.238 -0.498 1.00 61.50 75 TYR A O 1
ATOM 601 N N . GLU A 1 76 ? -170.004 13.339 -0.082 1.00 55.12 76 GLU A N 1
ATOM 602 C CA . GLU A 1 76 ? -168.831 12.485 -0.384 1.00 54.20 76 GLU A CA 1
ATOM 603 C C . GLU A 1 76 ? -168.185 12.969 -1.693 1.00 55.45 76 GLU A C 1
ATOM 604 O O . GLU A 1 76 ? -166.936 12.979 -1.799 1.00 58.09 76 GLU A O 1
ATOM 610 N N . GLU A 1 77 ? -168.997 13.375 -2.663 1.00 53.70 77 GLU A N 1
ATOM 611 C CA . GLU A 1 77 ? -168.514 13.696 -4.026 1.00 52.84 77 GLU A CA 1
ATOM 612 C C . GLU A 1 77 ? -167.966 15.128 -4.067 1.00 52.47 77 GLU A C 1
ATOM 613 O O . GLU A 1 77 ? -167.104 15.381 -4.925 1.00 51.42 77 GLU A O 1
ATOM 619 N N . LEU A 1 78 ? -168.513 16.034 -3.249 1.00 49.76 78 LEU A N 1
ATOM 620 C CA . LEU A 1 78 ? -167.976 17.408 -3.037 1.00 52.90 78 LEU A CA 1
ATOM 621 C C . LEU A 1 78 ? -166.612 17.284 -2.357 1.00 54.32 78 LEU A C 1
ATOM 622 O O . LEU A 1 78 ? -165.716 18.075 -2.669 1.00 51.52 78 LEU A O 1
ATOM 627 N N . VAL A 1 79 ? -166.464 16.293 -1.487 1.00 54.29 79 VAL A N 1
ATOM 628 C CA . VAL A 1 79 ? -165.185 16.038 -0.784 1.00 57.63 79 VAL A CA 1
ATOM 629 C C . VAL A 1 79 ? -164.133 15.716 -1.856 1.00 67.41 79 VAL A C 1
ATOM 630 O O . VAL A 1 79 ? -163.023 16.307 -1.807 1.00 67.77 79 VAL A O 1
ATOM 634 N N . LYS A 1 80 ? -164.467 14.823 -2.792 1.00 71.54 80 LYS A N 1
ATOM 635 C CA . LYS A 1 80 ? -163.575 14.414 -3.912 1.00 70.67 80 LYS A CA 1
ATOM 636 C C . LYS A 1 80 ? -163.234 15.646 -4.765 1.00 65.13 80 LYS A C 1
ATOM 637 O O . LYS A 1 80 ? -162.084 15.784 -5.203 1.00 70.70 80 LYS A O 1
ATOM 643 N N . LEU A 1 81 ? -164.215 16.513 -4.995 1.00 64.13 81 LEU A N 1
ATOM 644 C CA . LEU A 1 81 ? -164.078 17.709 -5.866 1.00 64.64 81 LEU A CA 1
ATOM 645 C C . LEU A 1 81 ? -163.052 18.658 -5.264 1.00 67.64 81 LEU A C 1
ATOM 646 O O . LEU A 1 81 ? -162.375 19.322 -6.032 1.00 71.95 81 LEU A O 1
ATOM 651 N N . PHE A 1 82 ? -163.004 18.728 -3.934 1.00 70.37 82 PHE A N 1
ATOM 652 C CA . PHE A 1 82 ? -162.108 19.608 -3.146 1.00 71.03 82 PHE A CA 1
ATOM 653 C C . PHE A 1 82 ? -160.858 18.818 -2.741 1.00 76.06 82 PHE A C 1
ATOM 654 O O . PHE A 1 82 ? -160.289 19.136 -1.670 1.00 67.50 82 PHE A O 1
ATOM 662 N N . GLY A 1 83 ? -160.464 17.843 -3.579 1.00 77.67 83 GLY A N 1
ATOM 663 C CA . GLY A 1 83 ? -159.297 16.957 -3.395 1.00 82.67 83 GLY A CA 1
ATOM 664 C C . GLY A 1 83 ? -159.633 15.810 -2.465 1.00 94.95 83 GLY A C 1
ATOM 665 O O . GLY A 1 83 ? -160.036 14.734 -2.966 1.00 109.02 83 GLY A O 1
ATOM 666 N N . GLY A 1 84 ? -159.426 16.031 -1.164 1.00 95.94 84 GLY A N 1
ATOM 667 C CA . GLY A 1 84 ? -160.033 15.287 -0.039 1.00 94.60 84 GLY A CA 1
ATOM 668 C C . GLY A 1 84 ? -159.959 13.780 -0.168 1.00 91.57 84 GLY A C 1
ATOM 669 O O . GLY A 1 84 ? -160.782 13.118 0.493 1.00 74.50 84 GLY A O 1
ATOM 670 N N . ASP A 1 85 ? -158.963 13.265 -0.904 1.00 115.26 85 ASP A N 1
ATOM 671 C CA . ASP A 1 85 ? -158.718 11.810 -1.137 1.00 127.86 85 ASP A CA 1
ATOM 672 C C . ASP A 1 85 ? -158.209 11.183 0.175 1.00 126.98 85 ASP A C 1
ATOM 673 O O . ASP A 1 85 ? -157.763 10.022 0.139 1.00 125.45 85 ASP A O 1
ATOM 678 N N . GLN A 1 86 ? -158.348 11.916 1.291 1.00 137.19 86 GLN A N 1
ATOM 679 C CA . GLN A 1 86 ? -157.754 11.662 2.635 1.00 143.82 86 GLN A CA 1
ATOM 680 C C . GLN A 1 86 ? -156.222 11.727 2.550 1.00 156.24 86 GLN A C 1
ATOM 681 O O . GLN A 1 86 ? -155.569 10.667 2.424 1.00 158.16 86 GLN A O 1
ATOM 687 N N . GLU A 1 87 ? -155.697 12.956 2.635 1.00 164.89 87 GLU A N 1
ATOM 688 C CA . GLU A 1 87 ? -154.255 13.317 2.533 1.00 153.77 87 GLU A CA 1
ATOM 689 C C . GLU A 1 87 ? -154.037 14.690 3.173 1.00 149.34 87 GLU A C 1
ATOM 690 O O . GLU A 1 87 ? -153.643 15.633 2.487 1.00 153.48 87 GLU A O 1
ATOM 696 N N . PRO A 1 88 ? -154.300 14.874 4.492 1.00 127.26 88 PRO A N 1
ATOM 697 C CA . PRO A 1 88 ? -153.994 16.150 5.148 1.00 114.55 88 PRO A CA 1
ATOM 698 C C . PRO A 1 88 ? -152.482 16.469 5.111 1.00 110.82 88 PRO A C 1
ATOM 699 O O . PRO A 1 88 ? -152.138 17.510 4.572 1.00 95.05 88 PRO A O 1
ATOM 703 N N . GLN A 1 89 ? -151.633 15.558 5.622 1.00 105.73 89 GLN A N 1
ATOM 704 C CA . GLN A 1 89 ? -150.137 15.643 5.687 1.00 100.99 89 GLN A CA 1
ATOM 705 C C . GLN A 1 89 ? -149.703 16.994 6.261 1.00 84.40 89 GLN A C 1
ATOM 706 O O . GLN A 1 89 ? -149.077 17.773 5.533 1.00 67.89 89 GLN A O 1
ATOM 712 N N . VAL A 1 90 ? -149.966 17.236 7.540 1.00 76.35 90 VAL A N 1
ATOM 713 C CA . VAL A 1 90 ? -149.667 18.551 8.172 1.00 72.28 90 VAL A CA 1
ATOM 714 C C . VAL A 1 90 ? -148.203 18.584 8.635 1.00 72.12 90 VAL A C 1
ATOM 715 O O . VAL A 1 90 ? -147.596 19.672 8.554 1.00 81.63 90 VAL A O 1
ATOM 719 N N . ASP A 1 91 ? -147.662 17.457 9.106 1.00 59.87 91 ASP A N 1
ATOM 720 C CA . ASP A 1 91 ? -146.251 17.334 9.556 1.00 57.95 91 ASP A CA 1
ATOM 721 C C . ASP A 1 91 ? -145.417 16.900 8.363 1.00 51.33 91 ASP A C 1
ATOM 722 O O . ASP A 1 91 ? -145.867 16.071 7.590 1.00 59.73 91 ASP A O 1
ATOM 727 N N . PRO A 1 92 ? -144.192 17.435 8.167 1.00 50.04 92 PRO A N 1
ATOM 728 C CA . PRO A 1 92 ? -143.303 16.979 7.108 1.00 49.67 92 PRO A CA 1
ATOM 729 C C . PRO A 1 92 ? -142.849 15.571 7.418 1.00 42.85 92 PRO A C 1
ATOM 730 O O . PRO A 1 92 ? -142.682 15.255 8.578 1.00 49.72 92 PRO A O 1
ATOM 734 N N . PRO A 1 93 ? -142.590 14.723 6.406 1.00 40.26 93 PRO A N 1
ATOM 735 C CA . PRO A 1 93 ? -142.222 13.329 6.648 1.00 41.98 93 PRO A CA 1
ATOM 736 C C . PRO A 1 93 ? -140.757 13.126 7.011 1.00 43.00 93 PRO A C 1
ATOM 737 O O . PRO A 1 93 ? -140.421 11.997 7.186 1.00 45.29 93 PRO A O 1
ATOM 741 N N . LYS A 1 94 ? -139.941 14.185 7.046 1.00 46.48 94 LYS A N 1
ATOM 742 C CA . LYS A 1 94 ? -138.467 14.036 7.212 1.00 49.69 94 LYS A CA 1
ATOM 743 C C . LYS A 1 94 ? -137.823 15.272 7.876 1.00 56.16 94 LYS A C 1
ATOM 744 O O . LYS A 1 94 ? -138.340 16.422 7.748 1.00 47.21 94 LYS A O 1
ATOM 750 N N . THR A 1 95 ? -136.668 14.965 8.494 1.00 76.53 95 THR A N 1
ATOM 751 C CA . THR A 1 95 ? -135.912 15.662 9.570 1.00 79.78 95 THR A CA 1
ATOM 752 C C . THR A 1 95 ? -135.840 17.142 9.241 1.00 71.33 95 THR A C 1
ATOM 753 O O . THR A 1 95 ? -136.632 17.861 9.854 1.00 70.51 95 THR A O 1
ATOM 757 N N . PRO A 1 96 ? -134.941 17.620 8.317 1.00 53.78 96 PRO A N 1
ATOM 758 C CA . PRO A 1 96 ? -134.940 19.009 7.852 1.00 48.21 96 PRO A CA 1
ATOM 759 C C . PRO A 1 96 ? -135.819 19.139 6.598 1.00 43.46 96 PRO A C 1
ATOM 760 O O . PRO A 1 96 ? -135.591 18.429 5.589 1.00 34.15 96 PRO A O 1
ATOM 764 N N . TRP A 1 97 ? -136.769 20.067 6.662 1.00 39.13 97 TRP A N 1
ATOM 765 C CA . TRP A 1 97 ? -137.801 20.255 5.614 1.00 40.78 97 TRP A CA 1
ATOM 766 C C . TRP A 1 97 ? -137.760 21.682 5.065 1.00 40.41 97 TRP A C 1
ATOM 767 O O . TRP A 1 97 ? -138.280 22.596 5.766 1.00 34.44 97 TRP A O 1
ATOM 778 N N . ILE A 1 98 ? -137.231 21.848 3.841 1.00 37.07 98 ILE A N 1
ATOM 779 C CA . ILE A 1 98 ? -137.042 23.192 3.230 1.00 36.81 98 ILE A CA 1
ATOM 780 C C . ILE A 1 98 ? -138.257 23.540 2.353 1.00 37.35 98 ILE A C 1
ATOM 781 O O . ILE A 1 98 ? -138.525 22.828 1.356 1.00 37.66 98 ILE A O 1
ATOM 786 N N . VAL A 1 99 ? -138.939 24.637 2.688 1.00 33.71 99 VAL A N 1
ATOM 787 C CA . VAL A 1 99 ? -140.172 25.106 1.995 1.00 35.36 99 VAL A CA 1
ATOM 788 C C . VAL A 1 99 ? -139.883 26.382 1.208 1.00 38.55 99 VAL A C 1
ATOM 789 O O . VAL A 1 99 ? -139.710 27.431 1.850 1.00 40.47 99 VAL A O 1
ATOM 793 N N . LEU A 1 100 ? -139.888 26.321 -0.125 1.00 38.92 100 LEU A N 1
ATOM 794 C CA . LEU A 1 100 ? -139.804 27.537 -0.972 1.00 36.14 100 LEU A CA 1
ATOM 795 C C . LEU A 1 100 ? -141.208 28.053 -1.277 1.00 37.42 100 LEU A C 1
ATOM 796 O O . LEU A 1 100 ? -141.923 27.416 -2.057 1.00 44.53 100 LEU A O 1
ATOM 801 N N . LEU A 1 101 ? -141.551 29.222 -0.754 1.00 40.57 101 LEU A N 1
ATOM 802 C CA . LEU A 1 101 ? -142.764 29.983 -1.164 1.00 41.07 101 LEU A CA 1
ATOM 803 C C . LEU A 1 101 ? -142.593 30.569 -2.586 1.00 45.72 101 LEU A C 1
ATOM 804 O O . LEU A 1 101 ? -141.494 30.996 -2.966 1.00 52.23 101 LEU A O 1
ATOM 809 N N . VAL A 1 102 ? -143.639 30.540 -3.396 1.00 49.26 102 VAL A N 1
ATOM 810 C CA . VAL A 1 102 ? -143.649 31.179 -4.741 1.00 54.40 102 VAL A CA 1
ATOM 811 C C . VAL A 1 102 ? -145.056 31.738 -4.929 1.00 60.30 102 VAL A C 1
ATOM 812 O O . VAL A 1 102 ? -145.940 31.358 -4.152 1.00 51.49 102 VAL A O 1
ATOM 816 N N . GLY A 1 103 ? -145.225 32.659 -5.880 1.00 77.33 103 GLY A N 1
ATOM 817 C CA . GLY A 1 103 ? -146.442 33.483 -6.018 1.00 74.78 103 GLY A CA 1
ATOM 818 C C . GLY A 1 103 ? -146.106 34.915 -6.390 1.00 69.10 103 GLY A C 1
ATOM 819 O O . GLY A 1 103 ? -144.938 35.284 -6.278 1.00 57.92 103 GLY A O 1
ATOM 820 N N . VAL A 1 104 ? -147.122 35.666 -6.827 1.00 76.01 104 VAL A N 1
ATOM 821 C CA . VAL A 1 104 ? -147.049 37.102 -7.230 1.00 68.40 104 VAL A CA 1
ATOM 822 C C . VAL A 1 104 ? -147.334 37.985 -6.018 1.00 70.84 104 VAL A C 1
ATOM 823 O O . VAL A 1 104 ? -148.188 37.620 -5.164 1.00 61.08 104 VAL A O 1
ATOM 827 N N . GLN A 1 105 ? -146.720 39.169 -6.039 1.00 76.86 105 GLN A N 1
ATOM 828 C CA . GLN A 1 105 ? -146.736 40.151 -4.933 1.00 70.10 105 GLN A CA 1
ATOM 829 C C . GLN A 1 105 ? -148.200 40.456 -4.616 1.00 66.63 105 GLN A C 1
ATOM 830 O O . GLN A 1 105 ? -149.038 40.352 -5.521 1.00 69.29 105 GLN A O 1
ATOM 836 N N . GLY A 1 106 ? -148.493 40.736 -3.353 1.00 67.43 106 GLY A N 1
ATOM 837 C CA . GLY A 1 106 ? -149.836 41.129 -2.900 1.00 66.72 106 GLY A CA 1
ATOM 838 C C . GLY A 1 106 ? -150.682 39.955 -2.444 1.00 63.62 106 GLY A C 1
ATOM 839 O O . GLY A 1 106 ? -151.595 40.212 -1.655 1.00 65.02 106 GLY A O 1
ATOM 840 N N . SER A 1 107 ? -150.402 38.724 -2.893 1.00 65.64 107 SER A N 1
ATOM 841 C CA . SER A 1 107 ? -151.285 37.537 -2.673 1.00 68.16 107 SER A CA 1
ATOM 842 C C . SER A 1 107 ? -151.330 37.142 -1.187 1.00 66.27 107 SER A C 1
ATOM 843 O O . SER A 1 107 ? -152.389 36.618 -0.759 1.00 64.23 107 SER A O 1
ATOM 846 N N . GLY A 1 108 ? -150.236 37.376 -0.442 1.00 57.92 108 GLY A N 1
ATOM 847 C CA . GLY A 1 108 ? -150.139 37.131 1.010 1.00 54.28 108 GLY A CA 1
ATOM 848 C C . GLY A 1 108 ? -148.962 36.245 1.401 1.00 54.36 108 GLY A C 1
ATOM 849 O O . GLY A 1 108 ? -149.016 35.672 2.520 1.00 47.30 108 GLY A O 1
ATOM 850 N N . LYS A 1 109 ? -147.914 36.191 0.559 1.00 56.10 109 LYS A N 1
ATOM 851 C CA . LYS A 1 109 ? -146.769 35.237 0.651 1.00 51.98 109 LYS A CA 1
ATOM 852 C C . LYS A 1 109 ? -146.038 35.424 1.984 1.00 53.16 109 LYS A C 1
ATOM 853 O O . LYS A 1 109 ? -145.929 34.442 2.720 1.00 54.79 109 LYS A O 1
ATOM 859 N N . THR A 1 110 ? -145.575 36.641 2.282 1.00 53.84 110 THR A N 1
ATOM 860 C CA . THR A 1 110 ? -144.792 36.986 3.506 1.00 53.84 110 THR A CA 1
ATOM 861 C C . THR A 1 110 ? -145.670 36.790 4.764 1.00 48.82 110 THR A C 1
ATOM 862 O O . THR A 1 110 ? -145.243 36.150 5.744 1.00 39.81 110 THR A O 1
ATOM 866 N N . THR A 1 111 ? -146.889 37.300 4.738 1.00 48.01 111 THR A N 1
ATOM 867 C CA . THR A 1 111 ? -147.915 36.979 5.765 1.00 59.55 111 THR A CA 1
ATOM 868 C C . THR A 1 111 ? -148.037 35.439 5.924 1.00 59.15 111 THR A C 1
ATOM 869 O O . THR A 1 111 ? -147.983 34.921 7.076 1.00 54.75 111 THR A O 1
ATOM 873 N N . THR A 1 112 ? -148.167 34.697 4.821 1.00 56.02 112 THR A N 1
ATOM 874 C CA . THR A 1 112 ? -148.327 33.219 4.844 1.00 55.09 112 THR A CA 1
ATOM 875 C C . THR A 1 112 ? -147.063 32.586 5.433 1.00 54.53 112 THR A C 1
ATOM 876 O O . THR A 1 112 ? -147.197 31.633 6.216 1.00 62.38 112 THR A O 1
ATOM 880 N N . ALA A 1 113 ? -145.886 33.113 5.101 1.00 61.84 113 ALA A N 1
ATOM 881 C CA . ALA A 1 113 ? -144.586 32.682 5.679 1.00 62.36 113 ALA A CA 1
ATOM 882 C C . ALA A 1 113 ? -144.657 32.765 7.212 1.00 59.56 113 ALA A C 1
ATOM 883 O O . ALA A 1 113 ? -144.397 31.721 7.864 1.00 54.44 113 ALA A O 1
ATOM 885 N N . GLY A 1 114 ? -145.032 33.934 7.755 1.00 59.41 114 GLY A N 1
ATOM 886 C CA . GLY A 1 114 ? -145.206 34.145 9.206 1.00 61.17 114 GLY A CA 1
ATOM 887 C C . GLY A 1 114 ? -146.224 33.169 9.793 1.00 66.25 114 GLY A C 1
ATOM 888 O O . GLY A 1 114 ? -145.879 32.453 10.803 1.00 55.75 114 GLY A O 1
ATOM 889 N N . LYS A 1 115 ? -147.424 33.123 9.184 1.00 59.84 115 LYS A N 1
ATOM 890 C CA . LYS A 1 115 ? -148.574 32.310 9.662 1.00 60.12 115 LYS A CA 1
ATOM 891 C C . LYS A 1 115 ? -148.131 30.851 9.703 1.00 55.16 115 LYS A C 1
ATOM 892 O O . LYS A 1 115 ? -148.472 30.122 10.676 1.00 51.45 115 LYS A O 1
ATOM 898 N N . LEU A 1 116 ? -147.367 30.461 8.683 1.00 56.52 116 LEU A N 1
ATOM 899 C CA . LEU A 1 116 ? -146.873 29.074 8.494 1.00 57.97 116 LEU A CA 1
ATOM 900 C C . LEU A 1 116 ? -145.788 28.764 9.524 1.00 55.81 116 LEU A C 1
ATOM 901 O O . LEU A 1 116 ? -145.804 27.651 10.041 1.00 54.20 116 LEU A O 1
ATOM 906 N N . ALA A 1 117 ? -144.895 29.719 9.815 1.00 61.44 117 ALA A N 1
ATOM 907 C CA . ALA A 1 117 ? -143.820 29.584 10.831 1.00 57.90 117 ALA A CA 1
ATOM 908 C C . ALA A 1 117 ? -144.443 29.329 12.211 1.00 61.66 117 ALA A C 1
ATOM 909 O O . ALA A 1 117 ? -144.119 28.290 12.851 1.00 56.81 117 ALA A O 1
ATOM 911 N N . TYR A 1 118 ? -145.330 30.226 12.652 1.00 68.01 118 TYR A N 1
ATOM 912 C CA . TYR A 1 118 ? -146.060 30.073 13.935 1.00 76.41 118 TYR A CA 1
ATOM 913 C C . TYR A 1 118 ? -146.593 28.649 14.042 1.00 78.08 118 TYR A C 1
ATOM 914 O O . TYR A 1 118 ? -146.278 27.937 15.010 1.00 82.04 118 TYR A O 1
ATOM 923 N N . TYR A 1 119 ? -147.392 28.274 13.047 1.00 76.09 119 TYR A N 1
ATOM 924 C CA . TYR A 1 119 ? -148.170 27.018 13.022 1.00 72.52 119 TYR A CA 1
ATOM 925 C C . TYR A 1 119 ? -147.252 25.857 13.396 1.00 69.08 119 TYR A C 1
ATOM 926 O O . TYR A 1 119 ? -147.639 24.999 14.224 1.00 74.03 119 TYR A O 1
ATOM 935 N N . TYR A 1 120 ? -146.064 25.818 12.806 1.00 68.97 120 TYR A N 1
ATOM 936 C CA . TYR A 1 120 ? -145.123 24.686 13.004 1.00 77.66 120 TYR A CA 1
ATOM 937 C C . TYR A 1 120 ? -144.387 24.847 14.339 1.00 77.47 120 TYR A C 1
ATOM 938 O O . TYR A 1 120 ? -144.026 23.797 14.947 1.00 62.55 120 TYR A O 1
ATOM 947 N N . VAL A 1 121 ? -144.162 26.096 14.776 1.00 78.94 121 VAL A N 1
ATOM 948 C CA . VAL A 1 121 ? -143.504 26.376 16.089 1.00 86.17 121 VAL A CA 1
ATOM 949 C C . VAL A 1 121 ? -144.374 25.738 17.183 1.00 82.94 121 VAL A C 1
ATOM 950 O O . VAL A 1 121 ? -143.844 24.843 17.895 1.00 76.33 121 VAL A O 1
ATOM 954 N N . ARG A 1 122 ? -145.663 26.111 17.237 1.00 77.75 122 ARG A N 1
ATOM 955 C CA . ARG A 1 122 ? -146.669 25.613 18.218 1.00 87.25 122 ARG A CA 1
ATOM 956 C C . ARG A 1 122 ? -146.726 24.074 18.217 1.00 85.01 122 ARG A C 1
ATOM 957 O O . ARG A 1 122 ? -146.898 23.504 19.309 1.00 100.92 122 ARG A O 1
ATOM 965 N N . ARG A 1 123 ? -146.563 23.414 17.065 1.00 75.50 123 ARG A N 1
ATOM 966 C CA . ARG A 1 123 ? -146.512 21.928 16.968 1.00 64.17 123 ARG A CA 1
ATOM 967 C C . ARG A 1 123 ? -145.132 21.403 17.377 1.00 61.78 123 ARG A C 1
ATOM 968 O O . ARG A 1 123 ? -144.832 20.221 17.044 1.00 54.51 123 ARG A O 1
ATOM 976 N N . GLY A 1 124 ? -144.309 22.253 18.005 1.00 62.13 124 GLY A N 1
ATOM 977 C CA . GLY A 1 124 ? -143.037 21.875 18.652 1.00 68.38 124 GLY A CA 1
ATOM 978 C C . GLY A 1 124 ? -141.903 21.692 17.660 1.00 69.80 124 GLY A C 1
ATOM 979 O O . GLY A 1 124 ? -140.970 20.921 17.949 1.00 72.04 124 GLY A O 1
ATOM 980 N N . TYR A 1 125 ? -141.963 22.375 16.524 1.00 69.26 125 TYR A N 1
ATOM 981 C CA . TYR A 1 125 ? -140.885 22.358 15.505 1.00 63.05 125 TYR A CA 1
ATOM 982 C C . TYR A 1 125 ? -140.009 23.597 15.757 1.00 62.36 125 TYR A C 1
ATOM 983 O O . TYR A 1 125 ? -140.587 24.676 16.080 1.00 51.73 125 TYR A O 1
ATOM 992 N N . LYS A 1 126 ? -138.678 23.451 15.625 1.00 62.97 126 LYS A N 1
ATOM 993 C CA . LYS A 1 126 ? -137.692 24.578 15.551 1.00 61.77 126 LYS A CA 1
ATOM 994 C C . LYS A 1 126 ? -137.719 25.179 14.136 1.00 52.61 126 LYS A C 1
ATOM 995 O O . LYS A 1 126 ? -137.157 24.557 13.197 1.00 48.59 126 LYS A O 1
ATOM 1001 N N . VAL A 1 127 ? -138.352 26.341 13.990 1.00 46.88 127 VAL A N 1
ATOM 1002 C CA . VAL A 1 127 ? -138.637 26.986 12.675 1.00 53.24 127 VAL A CA 1
ATOM 1003 C C . VAL A 1 127 ? -137.726 28.200 12.477 1.00 55.26 127 VAL A C 1
ATOM 1004 O O . VAL A 1 127 ? -137.701 29.064 13.387 1.00 57.46 127 VAL A O 1
ATOM 1008 N N . GLY A 1 128 ? -137.073 28.291 11.311 1.00 53.77 128 GLY A N 1
ATOM 1009 C CA . GLY A 1 128 ? -136.460 29.535 10.789 1.00 53.14 128 GLY A CA 1
ATOM 1010 C C . GLY A 1 128 ? -137.176 30.035 9.539 1.00 52.08 128 GLY A C 1
ATOM 1011 O O . GLY A 1 128 ? -137.663 29.174 8.779 1.00 56.09 128 GLY A O 1
ATOM 1012 N N . LEU A 1 129 ? -137.302 31.366 9.378 1.00 51.70 129 LEU A N 1
ATOM 1013 C CA . LEU A 1 129 ? -137.709 32.077 8.125 1.00 48.54 129 LEU A CA 1
ATOM 1014 C C . LEU A 1 129 ? -136.464 32.682 7.448 1.00 50.29 129 LEU A C 1
ATOM 1015 O O . LEU A 1 129 ? -135.449 32.912 8.121 1.00 57.49 129 LEU A O 1
ATOM 1020 N N . VAL A 1 130 ? -136.520 32.910 6.143 1.00 49.01 130 VAL A N 1
ATOM 1021 C CA . VAL A 1 130 ? -135.416 33.492 5.327 1.00 45.32 130 VAL A CA 1
ATOM 1022 C C . VAL A 1 130 ? -136.016 34.558 4.412 1.00 51.77 130 VAL A C 1
ATOM 1023 O O . VAL A 1 130 ? -136.890 34.193 3.578 1.00 56.39 130 VAL A O 1
ATOM 1027 N N . SER A 1 131 ? -135.570 35.814 4.525 1.00 53.57 131 SER A N 1
ATOM 1028 C CA . SER A 1 131 ? -135.956 36.912 3.592 1.00 52.72 131 SER A CA 1
ATOM 1029 C C . SER A 1 131 ? -135.018 36.893 2.374 1.00 51.64 131 SER A C 1
ATOM 1030 O O . SER A 1 131 ? -133.857 37.329 2.493 1.00 45.19 131 SER A O 1
ATOM 1033 N N . SER A 1 132 ? -135.498 36.370 1.245 1.00 55.25 132 SER A N 1
ATOM 1034 C CA . SER A 1 132 ? -134.785 36.387 -0.056 1.00 56.94 132 SER A CA 1
ATOM 1035 C C . SER A 1 132 ? -135.261 37.591 -0.874 1.00 59.72 132 SER A C 1
ATOM 1036 O O . SER A 1 132 ? -134.510 37.994 -1.790 1.00 62.93 132 SER A O 1
ATOM 1039 N N . ASP A 1 133 ? -136.475 38.096 -0.600 1.00 62.73 133 ASP A N 1
ATOM 1040 C CA . ASP A 1 133 ? -137.105 39.198 -1.373 1.00 64.02 133 ASP A CA 1
ATOM 1041 C C . ASP A 1 133 ? -136.158 40.396 -1.334 1.00 70.82 133 ASP A C 1
ATOM 1042 O O . ASP A 1 133 ? -135.758 40.796 -0.233 1.00 73.83 133 ASP A O 1
ATOM 1047 N N . THR A 1 134 ? -135.818 40.912 -2.515 1.00 74.92 134 THR A N 1
ATOM 1048 C CA . THR A 1 134 ? -134.740 41.902 -2.773 1.00 70.74 134 THR A CA 1
ATOM 1049 C C . THR A 1 134 ? -135.351 43.195 -3.337 1.00 69.38 134 THR A C 1
ATOM 1050 O O . THR A 1 134 ? -134.729 44.248 -3.131 1.00 78.09 134 THR A O 1
ATOM 1054 N N . HIS A 1 135 ? -136.540 43.104 -3.956 1.00 65.70 135 HIS A N 1
ATOM 1055 C CA . HIS A 1 135 ? -137.149 44.091 -4.884 1.00 67.79 135 HIS A CA 1
ATOM 1056 C C . HIS A 1 135 ? -138.200 44.937 -4.168 1.00 63.66 135 HIS A C 1
ATOM 1057 O O . HIS A 1 135 ? -138.292 46.137 -4.459 1.00 65.30 135 HIS A O 1
ATOM 1064 N N . ARG A 1 136 ? -139.030 44.307 -3.344 1.00 65.56 136 ARG A N 1
ATOM 1065 C CA . ARG A 1 136 ? -140.019 45.009 -2.488 1.00 64.62 136 ARG A CA 1
ATOM 1066 C C . ARG A 1 136 ? -139.238 45.647 -1.350 1.00 63.19 136 ARG A C 1
ATOM 1067 O O . ARG A 1 136 ? -138.436 44.982 -0.705 1.00 71.45 136 ARG A O 1
ATOM 1075 N N . PRO A 1 137 ? -139.421 46.949 -1.071 1.00 65.99 137 PRO A N 1
ATOM 1076 C CA . PRO A 1 137 ? -138.757 47.566 0.073 1.00 63.44 137 PRO A CA 1
ATOM 1077 C C . PRO A 1 137 ? -139.437 47.097 1.363 1.00 59.04 137 PRO A C 1
ATOM 1078 O O . PRO A 1 137 ? -140.617 46.845 1.347 1.00 66.00 137 PRO A O 1
ATOM 1082 N N . GLY A 1 138 ? -138.667 46.933 2.432 1.00 63.34 138 GLY A N 1
ATOM 1083 C CA . GLY A 1 138 ? -139.193 46.625 3.778 1.00 63.56 138 GLY A CA 1
ATOM 1084 C C . GLY A 1 138 ? -139.599 45.173 3.914 1.00 62.92 138 GLY A C 1
ATOM 1085 O O . GLY A 1 138 ? -140.240 44.830 4.932 1.00 62.15 138 GLY A O 1
ATOM 1086 N N . ALA A 1 139 ? -139.208 44.348 2.939 1.00 63.11 139 ALA A N 1
ATOM 1087 C CA . ALA A 1 139 ? -139.374 42.875 2.940 1.00 59.27 139 ALA A CA 1
ATOM 1088 C C . ALA A 1 139 ? -138.634 42.272 4.139 1.00 57.61 139 ALA A C 1
ATOM 1089 O O . ALA A 1 139 ? -139.267 41.548 4.923 1.00 59.41 139 ALA A O 1
ATOM 1091 N N . TYR A 1 140 ? -137.336 42.563 4.247 1.00 58.71 140 TYR A N 1
ATOM 1092 C CA . TYR A 1 140 ? -136.446 42.134 5.359 1.00 60.93 140 TYR A CA 1
ATOM 1093 C C . TYR A 1 140 ? -137.184 42.414 6.677 1.00 60.67 140 TYR A C 1
ATOM 1094 O O . TYR A 1 140 ? -137.312 41.510 7.514 1.00 64.10 140 TYR A O 1
ATOM 1103 N N . GLU A 1 141 ? -137.690 43.634 6.844 1.00 67.26 141 GLU A N 1
ATOM 1104 C CA . GLU A 1 141 ? -138.194 44.133 8.151 1.00 73.41 141 GLU A CA 1
ATOM 1105 C C . GLU A 1 141 ? -139.531 43.444 8.439 1.00 71.72 141 GLU A C 1
ATOM 1106 O O . GLU A 1 141 ? -139.705 42.979 9.591 1.00 69.95 141 GLU A O 1
ATOM 1112 N N . GLN A 1 142 ? -140.401 43.374 7.419 1.00 64.60 142 GLN A N 1
ATOM 1113 C CA . GLN A 1 142 ? -141.710 42.668 7.440 1.00 64.22 142 GLN A CA 1
ATOM 1114 C C . GLN A 1 142 ? -141.513 41.247 7.987 1.00 64.01 142 GLN A C 1
ATOM 1115 O O . GLN A 1 142 ? -142.114 40.906 9.051 1.00 65.49 142 GLN A O 1
ATOM 1121 N N . LEU A 1 143 ? -140.699 40.446 7.300 1.00 54.34 143 LEU A N 1
ATOM 1122 C CA . LEU A 1 143 ? -140.432 39.038 7.691 1.00 60.70 143 LEU A CA 1
ATOM 1123 C C . LEU A 1 143 ? -139.827 39.011 9.108 1.00 65.35 143 LEU A C 1
ATOM 1124 O O . LEU A 1 143 ? -140.303 38.198 9.945 1.00 60.01 143 LEU A O 1
ATOM 1129 N N . LYS A 1 144 ? -138.868 39.908 9.383 1.00 69.58 144 LYS A N 1
ATOM 1130 C CA . LYS A 1 144 ? -138.226 40.101 10.715 1.00 74.30 144 LYS A CA 1
ATOM 1131 C C . LYS A 1 144 ? -139.300 40.128 11.817 1.00 73.55 144 LYS A C 1
ATOM 1132 O O . LYS A 1 144 ? -139.208 39.300 12.746 1.00 72.14 144 LYS A O 1
ATOM 1138 N N . ARG A 1 145 ? -140.268 41.049 11.717 1.00 72.34 145 ARG A N 1
ATOM 1139 C CA . ARG A 1 145 ? -141.393 41.223 12.678 1.00 72.88 145 ARG A CA 1
ATOM 1140 C C . ARG A 1 145 ? -142.057 39.862 12.915 1.00 71.91 145 ARG A C 1
ATOM 1141 O O . ARG A 1 145 ? -142.003 39.371 14.070 1.00 61.17 145 ARG A O 1
ATOM 1149 N N . LEU A 1 146 ? -142.622 39.276 11.850 1.00 75.26 146 LEU A N 1
ATOM 1150 C CA . LEU A 1 146 ? -143.431 38.021 11.892 1.00 72.45 146 LEU A CA 1
ATOM 1151 C C . LEU A 1 146 ? -142.614 36.876 12.510 1.00 64.74 146 LEU A C 1
ATOM 1152 O O . LEU A 1 146 ? -143.231 36.041 13.184 1.00 58.89 146 LEU A O 1
ATOM 1157 N N . ALA A 1 147 ? -141.296 36.829 12.282 1.00 56.57 147 ALA A N 1
ATOM 1158 C CA . ALA A 1 147 ? -140.426 35.721 12.736 1.00 64.51 147 ALA A CA 1
ATOM 1159 C C . ALA A 1 147 ? -140.387 35.702 14.266 1.00 74.12 147 ALA A C 1
ATOM 1160 O O . ALA A 1 147 ? -140.665 34.632 14.863 1.00 71.77 147 ALA A O 1
ATOM 1162 N N . GLU A 1 148 ? -140.109 36.853 14.888 1.00 95.24 148 GLU A N 1
ATOM 1163 C CA . GLU A 1 148 ? -140.053 36.984 16.373 1.00 103.30 148 GLU A CA 1
ATOM 1164 C C . GLU A 1 148 ? -141.486 36.927 16.929 1.00 97.10 148 GLU A C 1
ATOM 1165 O O . GLU A 1 148 ? -141.713 36.199 17.916 1.00 91.00 148 GLU A O 1
ATOM 1171 N N . GLU A 1 149 ? -142.426 37.611 16.275 1.00 93.58 149 GLU A N 1
ATOM 1172 C CA . GLU A 1 149 ? -143.886 37.538 16.557 1.00 90.36 149 GLU A CA 1
ATOM 1173 C C . GLU A 1 149 ? -144.354 36.076 16.598 1.00 87.42 149 GLU A C 1
ATOM 1174 O O . GLU A 1 149 ? -145.287 35.788 17.375 1.00 90.91 149 GLU A O 1
ATOM 1180 N N . ALA A 1 150 ? -143.755 35.209 15.774 1.00 77.47 150 ALA A N 1
ATOM 1181 C CA . ALA A 1 150 ? -144.140 33.790 15.586 1.00 73.02 150 ALA A CA 1
ATOM 1182 C C . ALA A 1 150 ? -143.293 32.905 16.497 1.00 69.28 150 ALA A C 1
ATOM 1183 O O . ALA A 1 150 ? -143.630 31.707 16.693 1.00 65.33 150 ALA A O 1
ATOM 1185 N N . GLY A 1 151 ? -142.208 33.462 17.016 1.00 66.59 151 GLY A N 1
ATOM 1186 C CA . GLY A 1 151 ? -141.259 32.692 17.837 1.00 72.13 151 GLY A CA 1
ATOM 1187 C C . GLY A 1 151 ? -140.458 31.733 16.980 1.00 68.66 151 GLY A C 1
ATOM 1188 O O . GLY A 1 151 ? -140.320 30.571 17.370 1.00 69.82 151 GLY A O 1
ATOM 1189 N N . ALA A 1 152 ? -139.934 32.228 15.858 1.00 72.74 152 ALA A N 1
ATOM 1190 C CA . ALA A 1 152 ? -139.095 31.478 14.893 1.00 74.00 152 ALA A CA 1
ATOM 1191 C C . ALA A 1 152 ? -137.832 32.287 14.608 1.00 65.62 152 ALA A C 1
ATOM 1192 O O . ALA A 1 152 ? -137.946 33.532 14.527 1.00 68.95 152 ALA A O 1
ATOM 1194 N N . MET A 1 153 ? -136.700 31.599 14.417 1.00 55.17 153 MET A N 1
ATOM 1195 C CA . MET A 1 153 ? -135.410 32.225 14.035 1.00 55.85 153 MET A CA 1
ATOM 1196 C C . MET A 1 153 ? -135.576 32.934 12.686 1.00 56.74 153 MET A C 1
ATOM 1197 O O . MET A 1 153 ? -136.594 32.723 12.013 1.00 55.18 153 MET A O 1
ATOM 1202 N N . PHE A 1 154 ? -134.625 33.789 12.328 1.00 60.53 154 PHE A N 1
ATOM 1203 C CA . PHE A 1 154 ? -134.687 34.624 11.104 1.00 59.04 154 PHE A CA 1
ATOM 1204 C C . PHE A 1 154 ? -133.297 34.736 10.488 1.00 61.01 154 PHE A C 1
ATOM 1205 O O . PHE A 1 154 ? -132.279 34.591 11.185 1.00 68.81 154 PHE A O 1
ATOM 1213 N N . TYR A 1 155 ? -133.281 34.961 9.181 1.00 59.56 155 TYR A N 1
ATOM 1214 C CA . TYR A 1 155 ? -132.088 35.364 8.419 1.00 54.66 155 TYR A CA 1
ATOM 1215 C C . TYR A 1 155 ? -132.551 35.980 7.106 1.00 58.09 155 TYR A C 1
ATOM 1216 O O . TYR A 1 155 ? -133.423 35.396 6.460 1.00 51.94 155 TYR A O 1
ATOM 1225 N N . GLY A 1 156 ? -131.955 37.117 6.746 1.00 63.63 156 GLY A N 1
ATOM 1226 C CA . GLY A 1 156 ? -132.222 37.842 5.497 1.00 63.81 156 GLY A CA 1
ATOM 1227 C C . GLY A 1 156 ? -131.088 38.776 5.119 1.00 63.20 156 GLY A C 1
ATOM 1228 O O . GLY A 1 156 ? -130.226 39.042 5.940 1.00 61.11 156 GLY A O 1
ATOM 1229 N N . GLU A 1 157 ? -131.116 39.243 3.879 1.00 66.62 157 GLU A N 1
ATOM 1230 C CA . GLU A 1 157 ? -130.261 40.303 3.310 1.00 58.57 157 GLU A CA 1
ATOM 1231 C C . GLU A 1 157 ? -131.142 41.108 2.353 1.00 66.02 157 GLU A C 1
ATOM 1232 O O . GLU A 1 157 ? -131.842 40.482 1.533 1.00 66.78 157 GLU A O 1
ATOM 1238 N N . ARG A 1 158 ? -131.098 42.436 2.452 1.00 69.22 158 ARG A N 1
ATOM 1239 C CA . ARG A 1 158 ? -131.937 43.373 1.662 1.00 66.75 158 ARG A CA 1
ATOM 1240 C C . ARG A 1 158 ? -131.377 43.541 0.235 1.00 66.42 158 ARG A C 1
ATOM 1241 O O . ARG A 1 158 ? -132.105 44.106 -0.611 1.00 70.61 158 ARG A O 1
ATOM 1249 N N . GLU A 1 159 ? -130.141 43.086 -0.019 1.00 67.07 159 GLU A N 1
ATOM 1250 C CA . GLU A 1 159 ? -129.345 43.352 -1.254 1.00 67.10 159 GLU A CA 1
ATOM 1251 C C . GLU A 1 159 ? -128.517 42.109 -1.557 1.00 58.32 159 GLU A C 1
ATOM 1252 O O . GLU A 1 159 ? -128.047 41.512 -0.586 1.00 65.68 159 GLU A O 1
ATOM 1258 N N . GLY A 1 160 ? -128.353 41.749 -2.833 1.00 57.94 160 GLY A N 1
ATOM 1259 C CA . GLY A 1 160 ? -127.452 40.669 -3.292 1.00 53.35 160 GLY A CA 1
ATOM 1260 C C . GLY A 1 160 ? -128.104 39.763 -4.315 1.00 52.86 160 GLY A C 1
ATOM 1261 O O . GLY A 1 160 ? -129.277 40.030 -4.678 1.00 55.31 160 GLY A O 1
ATOM 1262 N N . ASP A 1 161 ? -127.360 38.753 -4.783 1.00 54.56 161 ASP A N 1
ATOM 1263 C CA . ASP A 1 161 ? -127.898 37.599 -5.563 1.00 62.49 161 ASP A CA 1
ATOM 1264 C C . ASP A 1 161 ? -128.928 36.873 -4.687 1.00 63.16 161 ASP A C 1
ATOM 1265 O O . ASP A 1 161 ? -128.585 36.265 -3.670 1.00 57.37 161 ASP A O 1
ATOM 1270 N N . PRO A 1 162 ? -130.230 36.905 -5.048 1.00 56.35 162 PRO A N 1
ATOM 1271 C CA . PRO A 1 162 ? -131.259 36.269 -4.222 1.00 60.79 162 PRO A CA 1
ATOM 1272 C C . PRO A 1 162 ? -130.994 34.779 -3.936 1.00 55.67 162 PRO A C 1
ATOM 1273 O O . PRO A 1 162 ? -131.255 34.344 -2.833 1.00 63.28 162 PRO A O 1
ATOM 1277 N N . ALA A 1 163 ? -130.444 34.047 -4.905 1.00 53.43 163 ALA A N 1
ATOM 1278 C CA . ALA A 1 163 ? -130.094 32.616 -4.767 1.00 52.46 163 ALA A CA 1
ATOM 1279 C C . ALA A 1 163 ? -129.073 32.449 -3.644 1.00 55.38 163 ALA A C 1
ATOM 1280 O O . ALA A 1 163 ? -129.252 31.529 -2.820 1.00 56.24 163 ALA A O 1
ATOM 1282 N N . GLU A 1 164 ? -128.049 33.307 -3.604 1.00 57.96 164 GLU A N 1
ATOM 1283 C CA . GLU A 1 164 ? -126.952 33.196 -2.605 1.00 58.99 164 GLU A CA 1
ATOM 1284 C C . GLU A 1 164 ? -127.480 33.676 -1.250 1.00 50.13 164 GLU A C 1
ATOM 1285 O O . GLU A 1 164 ? -127.046 33.154 -0.217 1.00 49.19 164 GLU A O 1
ATOM 1291 N N . ILE A 1 165 ? -128.405 34.622 -1.245 1.00 46.74 165 ILE A N 1
ATOM 1292 C CA . ILE A 1 165 ? -129.026 35.104 0.023 1.00 50.80 165 ILE A CA 1
ATOM 1293 C C . ILE A 1 165 ? -129.783 33.930 0.637 1.00 54.55 165 ILE A C 1
ATOM 1294 O O . ILE A 1 165 ? -129.697 33.706 1.867 1.00 52.45 165 ILE A O 1
ATOM 1299 N N . ALA A 1 166 ? -130.509 33.219 -0.218 1.00 55.72 166 ALA A N 1
ATOM 1300 C CA . ALA A 1 166 ? -131.361 32.084 0.168 1.00 53.00 166 ALA A CA 1
ATOM 1301 C C . ALA A 1 166 ? -130.450 30.928 0.619 1.00 49.06 166 ALA A C 1
ATOM 1302 O O . ALA A 1 166 ? -130.672 30.385 1.704 1.00 47.96 166 ALA A O 1
ATOM 1304 N N . ARG A 1 167 ? -129.410 30.588 -0.140 1.00 48.13 167 ARG A N 1
ATOM 1305 C CA . ARG A 1 167 ? -128.449 29.542 0.301 1.00 50.15 167 ARG A CA 1
ATOM 1306 C C . ARG A 1 167 ? -127.840 29.941 1.642 1.00 47.76 167 ARG A C 1
ATOM 1307 O O . ARG A 1 167 ? -127.648 29.080 2.483 1.00 52.21 167 ARG A O 1
ATOM 1315 N N . ARG A 1 168 ? -127.539 31.213 1.835 1.00 52.69 168 ARG A N 1
ATOM 1316 C CA . ARG A 1 168 ? -126.851 31.647 3.067 1.00 55.86 168 ARG A CA 1
ATOM 1317 C C . ARG A 1 168 ? -127.842 31.459 4.226 1.00 56.37 168 ARG A C 1
ATOM 1318 O O . ARG A 1 168 ? -127.458 30.811 5.226 1.00 59.62 168 ARG A O 1
ATOM 1326 N N . GLY A 1 169 ? -129.076 31.963 4.082 1.00 58.59 169 GLY A N 1
ATOM 1327 C CA . GLY A 1 169 ? -130.143 31.881 5.109 1.00 55.92 169 GLY A CA 1
ATOM 1328 C C . GLY A 1 169 ? -130.472 30.440 5.488 1.00 55.78 169 GLY A C 1
ATOM 1329 O O . GLY A 1 169 ? -130.818 30.174 6.669 1.00 48.92 169 GLY A O 1
ATOM 1330 N N . LEU A 1 170 ? -130.361 29.530 4.519 1.00 52.22 170 LEU A N 1
ATOM 1331 C CA . LEU A 1 170 ? -130.566 28.086 4.727 1.00 50.00 170 LEU A CA 1
ATOM 1332 C C . LEU A 1 170 ? -129.441 27.581 5.625 1.00 49.77 170 LEU A C 1
ATOM 1333 O O . LEU A 1 170 ? -129.736 26.998 6.681 1.00 50.63 170 LEU A O 1
ATOM 1338 N N . GLU A 1 171 ? -128.191 27.826 5.240 1.00 56.63 171 GLU A N 1
ATOM 1339 C CA . GLU A 1 171 ? -127.023 27.321 6.003 1.00 57.45 171 GLU A CA 1
ATOM 1340 C C . GLU A 1 171 ? -127.082 27.896 7.425 1.00 51.60 171 GLU A C 1
ATOM 1341 O O . GLU A 1 171 ? -126.904 27.121 8.393 1.00 47.33 171 GLU A O 1
ATOM 1347 N N . ASP A 1 172 ? -127.409 29.174 7.568 1.00 48.27 172 ASP A N 1
ATOM 1348 C CA . ASP A 1 172 ? -127.365 29.850 8.890 1.00 53.84 172 ASP A CA 1
ATOM 1349 C C . ASP A 1 172 ? -128.291 29.121 9.865 1.00 57.98 172 ASP A C 1
ATOM 1350 O O . ASP A 1 172 ? -127.846 28.827 10.994 1.00 60.65 172 ASP A O 1
ATOM 1355 N N . LEU A 1 173 ? -129.521 28.850 9.407 1.00 58.32 173 LEU A N 1
ATOM 1356 C CA . LEU A 1 173 ? -130.659 28.310 10.192 1.00 51.20 173 LEU A CA 1
ATOM 1357 C C . LEU A 1 173 ? -130.476 26.810 10.445 1.00 47.56 173 LEU A C 1
ATOM 1358 O O . LEU A 1 173 ? -130.816 26.345 11.533 1.00 47.15 173 LEU A O 1
ATOM 1363 N N . LEU A 1 174 ? -129.961 26.064 9.481 1.00 49.35 174 LEU A N 1
ATOM 1364 C CA . LEU A 1 174 ? -129.577 24.648 9.713 1.00 51.76 174 LEU A CA 1
ATOM 1365 C C . LEU A 1 174 ? -128.521 24.577 10.827 1.00 57.42 174 LEU A C 1
ATOM 1366 O O . LEU A 1 174 ? -128.671 23.693 11.690 1.00 65.08 174 LEU A O 1
ATOM 1371 N N . SER A 1 175 ? -127.538 25.494 10.830 1.00 66.30 175 SER A N 1
ATOM 1372 C CA . SER A 1 175 ? -126.436 25.619 11.830 1.00 59.87 175 SER A CA 1
ATOM 1373 C C . SER A 1 175 ? -127.001 25.815 13.235 1.00 59.63 175 SER A C 1
ATOM 1374 O O . SER A 1 175 ? -126.362 25.309 14.181 1.00 62.20 175 SER A O 1
ATOM 1377 N N . ARG A 1 176 ? -128.133 26.527 13.343 1.00 52.48 176 ARG A N 1
ATOM 1378 C CA . ARG A 1 176 ? -128.805 26.926 14.610 1.00 54.34 176 ARG A CA 1
ATOM 1379 C C . ARG A 1 176 ? -129.945 25.939 14.923 1.00 58.72 176 ARG A C 1
ATOM 1380 O O . ARG A 1 176 ? -130.847 26.296 15.732 1.00 55.41 176 ARG A O 1
ATOM 1388 N N . GLY A 1 177 ? -129.929 24.768 14.263 1.00 61.11 177 GLY A N 1
ATOM 1389 C CA . GLY A 1 177 ? -130.815 23.604 14.499 1.00 64.15 177 GLY A CA 1
ATOM 1390 C C . GLY A 1 177 ? -132.262 23.788 14.038 1.00 64.98 177 GLY A C 1
ATOM 1391 O O . GLY A 1 177 ? -133.144 23.118 14.625 1.00 72.43 177 GLY A O 1
ATOM 1392 N N . ALA A 1 178 ? -132.532 24.647 13.048 1.00 59.77 178 ALA A N 1
ATOM 1393 C CA . ALA A 1 178 ? -133.852 24.749 12.381 1.00 57.76 178 ALA A CA 1
ATOM 1394 C C . ALA A 1 178 ? -134.198 23.390 11.759 1.00 60.13 178 ALA A C 1
ATOM 1395 O O . ALA A 1 178 ? -133.376 22.875 10.993 1.00 62.32 178 ALA A O 1
ATOM 1397 N N . GLU A 1 179 ? -135.331 22.796 12.139 1.00 61.52 179 GLU A N 1
ATOM 1398 C CA . GLU A 1 179 ? -135.821 21.508 11.582 1.00 61.83 179 GLU A CA 1
ATOM 1399 C C . GLU A 1 179 ? -136.660 21.793 10.326 1.00 61.93 179 GLU A C 1
ATOM 1400 O O . GLU A 1 179 ? -136.657 20.935 9.409 1.00 53.63 179 GLU A O 1
ATOM 1406 N N . ILE A 1 180 ? -137.324 22.959 10.283 1.00 54.75 180 ILE A N 1
ATOM 1407 C CA . ILE A 1 180 ? -138.078 23.495 9.114 1.00 49.32 180 ILE A CA 1
ATOM 1408 C C . ILE A 1 180 ? -137.535 24.886 8.772 1.00 48.72 180 ILE A C 1
ATOM 1409 O O . ILE A 1 180 ? -137.440 25.710 9.680 1.00 59.23 180 ILE A O 1
ATOM 1414 N N . VAL A 1 181 ? -137.299 25.160 7.490 1.00 50.38 181 VAL A N 1
ATOM 1415 C CA . VAL A 1 181 ? -136.891 26.489 6.944 1.00 48.84 181 VAL A CA 1
ATOM 1416 C C . VAL A 1 181 ? -137.890 26.886 5.862 1.00 44.91 181 VAL A C 1
ATOM 1417 O O . VAL A 1 181 ? -138.033 26.140 4.892 1.00 50.94 181 VAL A O 1
ATOM 1421 N N . ILE A 1 182 ? -138.529 28.035 6.023 1.00 42.52 182 ILE A N 1
ATOM 1422 C CA . ILE A 1 182 ? -139.471 28.629 5.040 1.00 41.05 182 ILE A CA 1
ATOM 1423 C C . ILE A 1 182 ? -138.722 29.756 4.333 1.00 44.46 182 ILE A C 1
ATOM 1424 O O . ILE A 1 182 ? -138.333 30.742 5.008 1.00 43.59 182 ILE A O 1
ATOM 1429 N N . VAL A 1 183 ? -138.552 29.636 3.026 1.00 39.91 183 VAL A N 1
ATOM 1430 C CA . VAL A 1 183 ? -137.844 30.662 2.229 1.00 40.69 183 VAL A CA 1
ATOM 1431 C C . VAL A 1 183 ? -138.855 31.603 1.571 1.00 42.09 183 VAL A C 1
ATOM 1432 O O . VAL A 1 183 ? -139.389 31.215 0.528 1.00 46.95 183 VAL A O 1
ATOM 1436 N N . ASP A 1 184 ? -139.066 32.801 2.131 1.00 41.97 184 ASP A N 1
ATOM 1437 C CA . ASP A 1 184 ? -139.932 33.853 1.524 1.00 45.87 184 ASP A CA 1
ATOM 1438 C C . ASP A 1 184 ? -139.236 34.397 0.266 1.00 44.79 184 ASP A C 1
ATOM 1439 O O . ASP A 1 184 ? -137.998 34.434 0.234 1.00 45.01 184 ASP A O 1
ATOM 1444 N N . THR A 1 185 ? -140.013 34.793 -0.740 1.00 43.69 185 THR A N 1
ATOM 1445 C CA . THR A 1 185 ? -139.525 35.216 -2.080 1.00 48.41 185 THR A CA 1
ATOM 1446 C C . THR A 1 185 ? -140.223 36.514 -2.501 1.00 57.43 185 THR A C 1
ATOM 1447 O O . THR A 1 185 ? -141.327 36.834 -1.962 1.00 55.05 185 THR A O 1
ATOM 1451 N N . ALA A 1 186 ? -139.638 37.201 -3.486 1.00 63.06 186 ALA A N 1
ATOM 1452 C CA . ALA A 1 186 ? -140.291 38.307 -4.221 1.00 60.19 186 ALA A CA 1
ATOM 1453 C C . ALA A 1 186 ? -141.522 37.783 -4.992 1.00 62.90 186 ALA A C 1
ATOM 1454 O O . ALA A 1 186 ? -141.543 36.591 -5.395 1.00 57.63 186 ALA A O 1
ATOM 1456 N N . GLY A 1 187 ? -142.508 38.659 -5.218 1.00 70.17 187 GLY A N 1
ATOM 1457 C CA . GLY A 1 187 ? -143.654 38.421 -6.120 1.00 74.87 187 GLY A CA 1
ATOM 1458 C C . GLY A 1 187 ? -143.693 39.376 -7.308 1.00 72.10 187 GLY A C 1
ATOM 1459 O O . GLY A 1 187 ? -144.761 39.443 -7.974 1.00 69.62 187 GLY A O 1
ATOM 1460 N N . ARG A 1 188 ? -142.593 40.099 -7.554 1.00 69.69 188 ARG A N 1
ATOM 1461 C CA . ARG A 1 188 ? -142.424 41.068 -8.671 1.00 74.85 188 ARG A CA 1
ATOM 1462 C C . ARG A 1 188 ? -140.927 41.331 -8.833 1.00 75.78 188 ARG A C 1
ATOM 1463 O O . ARG A 1 188 ? -140.265 41.485 -7.798 1.00 70.99 188 ARG A O 1
ATOM 1471 N N . HIS A 1 189 ? -140.426 41.344 -10.074 1.00 84.65 189 HIS A N 1
ATOM 1472 C CA . HIS A 1 189 ? -139.008 41.618 -10.423 1.00 87.07 189 HIS A CA 1
ATOM 1473 C C . HIS A 1 189 ? -138.877 43.042 -10.984 1.00 101.56 189 HIS A C 1
ATOM 1474 O O . HIS A 1 189 ? -138.759 43.183 -12.226 1.00 113.62 189 HIS A O 1
ATOM 1481 N N . GLY A 1 190 ? -138.892 44.049 -10.099 1.00 102.96 190 GLY A N 1
ATOM 1482 C CA . GLY A 1 190 ? -138.773 45.485 -10.435 1.00 106.10 190 GLY A CA 1
ATOM 1483 C C . GLY A 1 190 ? -140.095 46.085 -10.893 1.00 115.00 190 GLY A C 1
ATOM 1484 O O . GLY A 1 190 ? -141.042 46.146 -10.075 1.00 115.46 190 GLY A O 1
ATOM 1485 N N . HIS A 1 191 ? -140.151 46.531 -12.152 1.00 128.65 191 HIS A N 1
ATOM 1486 C CA . HIS A 1 191 ? -141.347 47.118 -12.825 1.00 132.25 191 HIS A CA 1
ATOM 1487 C C . HIS A 1 191 ? -142.481 46.083 -12.907 1.00 131.03 191 HIS A C 1
ATOM 1488 O O . HIS A 1 191 ? -143.600 46.395 -12.441 1.00 122.98 191 HIS A O 1
ATOM 1495 N N . GLY A 1 192 ? -142.189 44.896 -13.451 1.00 125.42 192 GLY A N 1
ATOM 1496 C CA . GLY A 1 192 ? -143.152 43.795 -13.650 1.00 114.49 192 GLY A CA 1
ATOM 1497 C C . GLY A 1 192 ? -142.746 42.877 -14.791 1.00 111.39 192 GLY A C 1
ATOM 1498 O O . GLY A 1 192 ? -143.643 42.405 -15.520 1.00 110.68 192 GLY A O 1
ATOM 1499 N N . GLU A 1 193 ? -141.442 42.635 -14.947 1.00 109.46 193 GLU A N 1
ATOM 1500 C CA . GLU A 1 193 ? -140.876 41.608 -15.859 1.00 109.40 193 GLU A CA 1
ATOM 1501 C C . GLU A 1 193 ? -140.995 40.252 -15.143 1.00 114.55 193 GLU A C 1
ATOM 1502 O O . GLU A 1 193 ? -140.015 39.821 -14.484 1.00 129.25 193 GLU A O 1
ATOM 1508 N N . GLU A 1 194 ? -142.166 39.614 -15.271 1.00 103.86 194 GLU A N 1
ATOM 1509 C CA . GLU A 1 194 ? -142.566 38.352 -14.585 1.00 88.81 194 GLU A CA 1
ATOM 1510 C C . GLU A 1 194 ? -141.623 37.203 -14.966 1.00 80.95 194 GLU A C 1
ATOM 1511 O O . GLU A 1 194 ? -141.592 36.221 -14.215 1.00 89.76 194 GLU A O 1
ATOM 1517 N N . ALA A 1 195 ? -140.895 37.304 -16.080 1.00 74.69 195 ALA A N 1
ATOM 1518 C CA . ALA A 1 195 ? -140.080 36.205 -16.643 1.00 76.85 195 ALA A CA 1
ATOM 1519 C C . ALA A 1 195 ? -138.683 36.272 -16.050 1.00 82.25 195 ALA A C 1
ATOM 1520 O O . ALA A 1 195 ? -137.919 35.310 -16.251 1.00 92.36 195 ALA A O 1
ATOM 1522 N N . ARG A 1 196 ? -138.345 37.377 -15.385 1.00 83.17 196 ARG A N 1
ATOM 1523 C CA . ARG A 1 196 ? -137.079 37.456 -14.610 1.00 90.23 196 ARG A CA 1
ATOM 1524 C C . ARG A 1 196 ? -137.369 36.864 -13.223 1.00 86.13 196 ARG A C 1
ATOM 1525 O O . ARG A 1 196 ? -136.542 36.074 -12.722 1.00 84.51 196 ARG A O 1
ATOM 1533 N N . LEU A 1 197 ? -138.542 37.182 -12.671 1.00 81.48 197 LEU A N 1
ATOM 1534 C CA . LEU A 1 197 ? -139.105 36.577 -11.426 1.00 77.97 197 LEU A CA 1
ATOM 1535 C C . LEU A 1 197 ? -139.068 35.040 -11.511 1.00 75.40 197 LEU A C 1
ATOM 1536 O O . LEU A 1 197 ? -138.582 34.412 -10.558 1.00 70.62 197 LEU A O 1
ATOM 1541 N N . LEU A 1 198 ? -139.552 34.457 -12.611 1.00 75.41 198 LEU A N 1
ATOM 1542 C CA . LEU A 1 198 ? -139.553 32.985 -12.824 1.00 74.73 198 LEU A CA 1
ATOM 1543 C C . LEU A 1 198 ? -138.113 32.483 -12.791 1.00 71.41 198 LEU A C 1
ATOM 1544 O O . LEU A 1 198 ? -137.847 31.494 -12.081 1.00 72.92 198 LEU A O 1
ATOM 1549 N N . ASP A 1 199 ? -137.213 33.154 -13.503 1.00 71.79 199 ASP A N 1
ATOM 1550 C CA . ASP A 1 199 ? -135.789 32.732 -13.574 1.00 77.12 199 ASP A CA 1
ATOM 1551 C C . ASP A 1 199 ? -135.164 32.895 -12.178 1.00 71.53 199 ASP A C 1
ATOM 1552 O O . ASP A 1 199 ? -134.206 32.151 -11.848 1.00 71.35 199 ASP A O 1
ATOM 1557 N N . GLU A 1 200 ? -135.695 33.806 -11.358 1.00 64.00 200 GLU A N 1
ATOM 1558 C CA . GLU A 1 200 ? -135.167 34.042 -9.990 1.00 66.51 200 GLU A CA 1
ATOM 1559 C C . GLU A 1 200 ? -135.538 32.858 -9.073 1.00 71.38 200 GLU A C 1
ATOM 1560 O O . GLU A 1 200 ? -134.626 32.353 -8.336 1.00 62.96 200 GLU A O 1
ATOM 1566 N N . MET A 1 201 ? -136.813 32.431 -9.126 1.00 68.16 201 MET A N 1
ATOM 1567 C CA . MET A 1 201 ? -137.386 31.279 -8.373 1.00 60.68 201 MET A CA 1
ATOM 1568 C C . MET A 1 201 ? -136.608 30.004 -8.740 1.00 59.39 201 MET A C 1
ATOM 1569 O O . MET A 1 201 ? -136.104 29.310 -7.824 1.00 61.71 201 MET A O 1
ATOM 1574 N N . LYS A 1 202 ? -136.481 29.729 -10.038 1.00 57.32 202 LYS A N 1
ATOM 1575 C CA . LYS A 1 202 ? -135.740 28.565 -10.587 1.00 56.13 202 LYS A CA 1
ATOM 1576 C C . LYS A 1 202 ? -134.295 28.554 -10.076 1.00 53.14 202 LYS A C 1
ATOM 1577 O O . LYS A 1 202 ? -133.726 27.470 -9.951 1.00 56.03 202 LYS A O 1
ATOM 1583 N N . ALA A 1 203 ? -133.688 29.720 -9.877 1.00 54.57 203 ALA A N 1
ATOM 1584 C CA . ALA A 1 203 ? -132.260 29.852 -9.503 1.00 58.46 203 ALA A CA 1
ATOM 1585 C C . ALA A 1 203 ? -132.160 29.616 -7.993 1.00 52.51 203 ALA A C 1
ATOM 1586 O O . ALA A 1 203 ? -131.369 28.755 -7.574 1.00 49.00 203 ALA A O 1
ATOM 1588 N N . ILE A 1 204 ? -132.976 30.339 -7.224 1.00 50.53 204 ILE A N 1
ATOM 1589 C CA . ILE A 1 204 ? -133.138 30.128 -5.757 1.00 51.89 204 ILE A CA 1
ATOM 1590 C C . ILE A 1 204 ? -133.362 28.640 -5.512 1.00 46.36 204 ILE A C 1
ATOM 1591 O O . ILE A 1 204 ? -132.665 28.077 -4.659 1.00 40.70 204 ILE A O 1
ATOM 1596 N N . ALA A 1 205 ? -134.301 28.046 -6.248 1.00 49.00 205 ALA A N 1
ATOM 1597 C CA . ALA A 1 205 ? -134.684 26.625 -6.093 1.00 51.70 205 ALA A CA 1
ATOM 1598 C C . ALA A 1 205 ? -133.437 25.757 -6.274 1.00 53.47 205 ALA A C 1
ATOM 1599 O O . ALA A 1 205 ? -133.224 24.838 -5.461 1.00 64.63 205 ALA A O 1
ATOM 1601 N N . SER A 1 206 ? -132.610 26.070 -7.266 1.00 55.24 206 SER A N 1
ATOM 1602 C CA . SER A 1 206 ? -131.427 25.248 -7.625 1.00 56.80 206 SER A CA 1
ATOM 1603 C C . SER A 1 206 ? -130.409 25.281 -6.478 1.00 58.14 206 SER A C 1
ATOM 1604 O O . SER A 1 206 ? -129.880 24.199 -6.123 1.00 59.96 206 SER A O 1
ATOM 1607 N N . LYS A 1 207 ? -130.148 26.463 -5.917 1.00 57.66 207 LYS A N 1
ATOM 1608 C CA . LYS A 1 207 ? -129.198 26.627 -4.784 1.00 66.83 207 LYS A CA 1
ATOM 1609 C C . LYS A 1 207 ? -129.783 25.987 -3.510 1.00 63.55 207 LYS A C 1
ATOM 1610 O O . LYS A 1 207 ? -129.008 25.392 -2.733 1.00 58.05 207 LYS A O 1
ATOM 1616 N N . VAL A 1 208 ? -131.096 26.102 -3.293 1.00 56.41 208 VAL A N 1
ATOM 1617 C CA . VAL A 1 208 ? -131.728 25.779 -1.986 1.00 51.67 208 VAL A CA 1
ATOM 1618 C C . VAL A 1 208 ? -132.092 24.294 -1.916 1.00 47.92 208 VAL A C 1
ATOM 1619 O O . VAL A 1 208 ? -131.968 23.742 -0.819 1.00 48.90 208 VAL A O 1
ATOM 1623 N N . ARG A 1 209 ? -132.509 23.685 -3.030 1.00 45.47 209 ARG A N 1
ATOM 1624 C CA . ARG A 1 209 ? -133.029 22.289 -3.125 1.00 45.22 209 ARG A CA 1
ATOM 1625 C C . ARG A 1 209 ? -134.249 22.108 -2.214 1.00 44.48 209 ARG A C 1
ATOM 1626 O O . ARG A 1 209 ? -134.238 21.324 -1.272 1.00 42.96 209 ARG A O 1
ATOM 1634 N N . PRO A 1 210 ? -135.381 22.796 -2.479 1.00 44.84 210 PRO A N 1
ATOM 1635 C CA . PRO A 1 210 ? -136.510 22.772 -1.552 1.00 46.08 210 PRO A CA 1
ATOM 1636 C C . PRO A 1 210 ? -137.237 21.415 -1.560 1.00 45.91 210 PRO A C 1
ATOM 1637 O O . PRO A 1 210 ? -137.320 20.771 -2.611 1.00 45.09 210 PRO A O 1
ATOM 1641 N N . ASP A 1 211 ? -137.712 21.002 -0.383 1.00 42.86 211 ASP A N 1
ATOM 1642 C CA . ASP A 1 211 ? -138.431 19.718 -0.169 1.00 40.87 211 ASP A CA 1
ATOM 1643 C C . ASP A 1 211 ? -139.898 19.903 -0.613 1.00 38.70 211 ASP A C 1
ATOM 1644 O O . ASP A 1 211 ? -140.521 18.912 -1.036 1.00 39.28 211 ASP A O 1
ATOM 1649 N N . GLU A 1 212 ? -140.397 21.138 -0.602 1.00 35.85 212 GLU A N 1
ATOM 1650 C CA . GLU A 1 212 ? -141.811 21.501 -0.861 1.00 38.86 212 GLU A CA 1
ATOM 1651 C C . GLU A 1 212 ? -141.806 22.922 -1.436 1.00 40.48 212 GLU A C 1
ATOM 1652 O O . GLU A 1 212 ? -141.470 23.845 -0.687 1.00 43.53 212 GLU A O 1
ATOM 1658 N N . VAL A 1 213 ? -142.129 23.094 -2.721 1.00 38.17 213 VAL A N 1
ATOM 1659 C CA . VAL A 1 213 ? -142.410 24.436 -3.299 1.00 37.73 213 VAL A CA 1
ATOM 1660 C C . VAL A 1 213 ? -143.903 24.712 -3.114 1.00 38.40 213 VAL A C 1
ATOM 1661 O O . VAL A 1 213 ? -144.723 23.959 -3.637 1.00 43.41 213 VAL A O 1
ATOM 1665 N N . ALA A 1 214 ? -144.260 25.723 -2.341 1.00 42.12 214 ALA A N 1
ATOM 1666 C CA . ALA A 1 214 ? -145.669 26.084 -2.084 1.00 43.94 214 ALA A CA 1
ATOM 1667 C C . ALA A 1 214 ? -146.013 27.287 -2.951 1.00 44.37 214 ALA A C 1
ATOM 1668 O O . ALA A 1 214 ? -145.313 28.270 -2.853 1.00 48.18 214 ALA A O 1
ATOM 1670 N N . LEU A 1 215 ? -147.035 27.164 -3.788 1.00 48.45 215 LEU A N 1
ATOM 1671 C CA . LEU A 1 215 ? -147.643 28.296 -4.516 1.00 50.23 215 LEU A CA 1
ATOM 1672 C C . LEU A 1 215 ? -148.627 28.992 -3.584 1.00 49.60 215 LEU A C 1
ATOM 1673 O O . LEU A 1 215 ? -149.561 28.347 -3.143 1.00 50.69 215 LEU A O 1
ATOM 1678 N N . VAL A 1 216 ? -148.404 30.260 -3.283 1.00 50.32 216 VAL A N 1
ATOM 1679 C CA . VAL A 1 216 ? -149.330 31.037 -2.422 1.00 54.57 216 VAL A CA 1
ATOM 1680 C C . VAL A 1 216 ? -150.203 31.881 -3.346 1.00 58.65 216 VAL A C 1
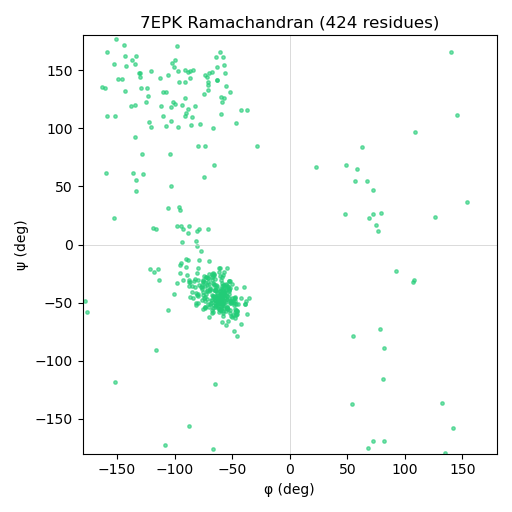ATOM 1681 O O . VAL A 1 216 ? -149.649 32.637 -4.162 1.00 65.23 216 VAL A O 1
ATOM 1685 N N . ILE A 1 217 ? -151.519 31.674 -3.268 1.00 62.99 217 ILE A N 1
ATOM 1686 C CA . ILE A 1 217 ? -152.540 32.307 -4.155 1.00 58.09 217 ILE A CA 1
ATOM 1687 C C . ILE A 1 217 ? -153.629 32.883 -3.265 1.00 58.66 217 ILE A C 1
ATOM 1688 O O . ILE A 1 217 ? -153.891 32.305 -2.164 1.00 48.87 217 ILE A O 1
ATOM 1693 N N . ASP A 1 218 ? -154.207 33.990 -3.730 1.00 60.99 218 ASP A N 1
ATOM 1694 C CA . ASP A 1 218 ? -155.379 34.634 -3.089 1.00 73.73 218 ASP A CA 1
ATOM 1695 C C . ASP A 1 218 ? -156.656 33.965 -3.643 1.00 73.91 218 ASP A C 1
ATOM 1696 O O . ASP A 1 218 ? -156.643 33.469 -4.803 1.00 72.26 218 ASP A O 1
ATOM 1701 N N . ALA A 1 219 ? -157.721 33.906 -2.838 1.00 71.12 219 ALA A N 1
ATOM 1702 C CA . ALA A 1 219 ? -159.082 33.491 -3.266 1.00 72.72 219 ALA A CA 1
ATOM 1703 C C . ALA A 1 219 ? -159.747 34.610 -4.082 1.00 76.15 219 ALA A C 1
ATOM 1704 O O . ALA A 1 219 ? -160.807 35.099 -3.642 1.00 87.67 219 ALA A O 1
ATOM 1706 N N . SER A 1 220 ? -159.143 35.045 -5.195 1.00 73.96 220 SER A N 1
ATOM 1707 C CA . SER A 1 220 ? -159.688 36.136 -6.051 1.00 75.83 220 SER A CA 1
ATOM 1708 C C . SER A 1 220 ? -159.232 35.962 -7.495 1.00 76.55 220 SER A C 1
ATOM 1709 O O . SER A 1 220 ? -159.244 36.961 -8.217 1.00 86.53 220 SER A O 1
ATOM 1712 N N . ILE A 1 221 ? -158.869 34.745 -7.903 1.00 82.47 221 ILE A N 1
ATOM 1713 C CA . ILE A 1 221 ? -158.489 34.444 -9.317 1.00 94.37 221 ILE A CA 1
ATOM 1714 C C . ILE A 1 221 ? -159.158 33.123 -9.735 1.00 97.78 221 ILE A C 1
ATOM 1715 O O . ILE A 1 221 ? -158.472 32.160 -10.109 1.00 103.13 221 ILE A O 1
ATOM 1720 N N . GLY A 1 222 ? -160.488 33.107 -9.723 1.00 96.96 222 GLY A N 1
ATOM 1721 C CA . GLY A 1 222 ? -161.277 31.929 -10.114 1.00 96.17 222 GLY A CA 1
ATOM 1722 C C . GLY A 1 222 ? -160.823 31.439 -11.468 1.00 95.52 222 GLY A C 1
ATOM 1723 O O . GLY A 1 222 ? -160.382 30.277 -11.563 1.00 92.61 222 GLY A O 1
ATOM 1724 N N . GLN A 1 223 ? -160.862 32.337 -12.456 1.00 102.38 223 GLN A N 1
ATOM 1725 C CA . GLN A 1 223 ? -160.661 32.015 -13.897 1.00 112.11 223 GLN A CA 1
ATOM 1726 C C . GLN A 1 223 ? -159.163 32.121 -14.241 1.00 107.41 223 GLN A C 1
ATOM 1727 O O . GLN A 1 223 ? -158.711 31.397 -15.156 1.00 100.10 223 GLN A O 1
ATOM 1733 N N . LYS A 1 224 ? -158.409 32.942 -13.503 1.00 101.68 224 LYS A N 1
ATOM 1734 C CA . LYS A 1 224 ? -156.979 33.238 -13.795 1.00 100.56 224 LYS A CA 1
ATOM 1735 C C . LYS A 1 224 ? -156.061 32.288 -13.007 1.00 97.38 224 LYS A C 1
ATOM 1736 O O . LYS A 1 224 ? -154.815 32.408 -13.149 1.00 84.29 224 LYS A O 1
ATOM 1742 N N . ALA A 1 225 ? -156.639 31.352 -12.245 1.00 92.20 225 ALA A N 1
ATOM 1743 C CA . ALA A 1 225 ? -155.897 30.394 -11.393 1.00 85.82 225 ALA A CA 1
ATOM 1744 C C . ALA A 1 225 ? -155.234 29.320 -12.255 1.00 78.46 225 ALA A C 1
ATOM 1745 O O . ALA A 1 225 ? -154.220 28.754 -11.802 1.00 72.55 225 ALA A O 1
ATOM 1747 N N . MET A 1 226 ? -155.801 29.031 -13.431 1.00 80.25 226 MET A N 1
ATOM 1748 C CA . MET A 1 226 ? -155.254 28.030 -14.388 1.00 87.16 226 MET A CA 1
ATOM 1749 C C . MET A 1 226 ? -153.848 28.458 -14.822 1.00 85.03 226 MET A C 1
ATOM 1750 O O . MET A 1 226 ? -152.897 27.650 -14.664 1.00 72.91 226 MET A O 1
ATOM 1755 N N . GLY A 1 227 ? -153.732 29.686 -15.343 1.00 88.32 227 GLY A N 1
ATOM 1756 C CA . GLY A 1 227 ? -152.509 30.209 -15.984 1.00 86.19 227 GLY A CA 1
ATOM 1757 C C . GLY A 1 227 ? -151.381 30.388 -14.987 1.00 81.82 227 GLY A C 1
ATOM 1758 O O . GLY A 1 227 ? -150.306 29.781 -15.182 1.00 85.45 227 GLY A O 1
ATOM 1759 N N . LEU A 1 228 ? -151.627 31.206 -13.962 1.00 80.40 228 LEU A N 1
ATOM 1760 C CA . LEU A 1 228 ? -150.710 31.485 -12.820 1.00 77.89 228 LEU A CA 1
ATOM 1761 C C . LEU A 1 228 ? -149.983 30.189 -12.403 1.00 70.50 228 LEU A C 1
ATOM 1762 O O . LEU A 1 228 ? -148.729 30.177 -12.381 1.00 61.65 228 LEU A O 1
ATOM 1767 N N . ALA A 1 229 ? -150.742 29.114 -12.175 1.00 71.27 229 ALA A N 1
ATOM 1768 C CA . ALA A 1 229 ? -150.236 27.790 -11.740 1.00 71.35 229 ALA A CA 1
ATOM 1769 C C . ALA A 1 229 ? -149.284 27.220 -12.791 1.00 64.12 229 ALA A C 1
ATOM 1770 O O . ALA A 1 229 ? -148.215 26.785 -12.383 1.00 59.54 229 ALA A O 1
ATOM 1772 N N . GLU A 1 230 ? -149.652 27.241 -14.081 1.00 70.72 230 GLU A N 1
ATOM 1773 C CA . GLU A 1 230 ? -148.814 26.717 -15.209 1.00 69.72 230 GLU A CA 1
ATOM 1774 C C . GLU A 1 230 ? -147.465 27.454 -15.203 1.00 58.08 230 GLU A C 1
ATOM 1775 O O . GLU A 1 230 ? -146.399 26.818 -15.234 1.00 45.55 230 GLU A O 1
ATOM 1781 N N . ARG A 1 231 ? -147.505 28.775 -15.149 1.00 61.55 231 ARG A N 1
ATOM 1782 C CA . ARG A 1 231 ? -146.276 29.598 -15.188 1.00 69.56 231 ARG A CA 1
ATOM 1783 C C . ARG A 1 231 ? -145.338 29.186 -14.051 1.00 74.34 231 ARG A C 1
ATOM 1784 O O . ARG A 1 231 ? -144.155 28.899 -14.323 1.00 71.00 231 ARG A O 1
ATOM 1792 N N . PHE A 1 232 ? -145.834 29.191 -12.816 1.00 75.97 232 PHE A N 1
ATOM 1793 C CA . PHE A 1 232 ? -144.994 28.949 -11.617 1.00 73.27 232 PHE A CA 1
ATOM 1794 C C . PHE A 1 232 ? -144.561 27.483 -11.578 1.00 69.73 232 PHE A C 1
ATOM 1795 O O . PHE A 1 232 ? -143.424 27.199 -11.163 1.00 81.23 232 PHE A O 1
ATOM 1803 N N . HIS A 1 233 ? -145.422 26.586 -12.041 1.00 66.44 233 HIS A N 1
ATOM 1804 C CA . HIS A 1 233 ? -145.173 25.121 -12.039 1.00 73.47 233 HIS A CA 1
ATOM 1805 C C . HIS A 1 233 ? -144.029 24.776 -13.001 1.00 70.67 233 HIS A C 1
ATOM 1806 O O . HIS A 1 233 ? -143.370 23.734 -12.789 1.00 70.10 233 HIS A O 1
ATOM 1813 N N . LYS A 1 234 ? -143.826 25.598 -14.031 1.00 68.22 234 LYS A N 1
ATOM 1814 C CA . LYS A 1 234 ? -142.791 25.377 -15.068 1.00 70.03 234 LYS A CA 1
ATOM 1815 C C . LYS A 1 234 ? -141.432 25.591 -14.408 1.00 66.10 234 LYS A C 1
ATOM 1816 O O . LYS A 1 234 ? -140.586 24.696 -14.521 1.00 78.19 234 LYS A O 1
ATOM 1822 N N . SER A 1 235 ? -141.254 26.725 -13.725 1.00 74.46 235 SER A N 1
ATOM 1823 C CA . SER A 1 235 ? -139.958 27.188 -13.143 1.00 81.27 235 SER A CA 1
ATOM 1824 C C . SER A 1 235 ? -139.607 26.362 -11.898 1.00 74.64 235 SER A C 1
ATOM 1825 O O . SER A 1 235 ? -138.469 25.909 -11.785 1.00 71.81 235 SER A O 1
ATOM 1828 N N . THR A 1 236 ? -140.569 26.203 -10.992 1.00 68.70 236 THR A N 1
ATOM 1829 C CA . THR A 1 236 ? -140.432 25.451 -9.724 1.00 62.46 236 THR A CA 1
ATOM 1830 C C . THR A 1 236 ? -141.655 24.554 -9.570 1.00 63.81 236 THR A C 1
ATOM 1831 O O . THR A 1 236 ? -142.690 25.028 -9.078 1.00 60.93 236 THR A O 1
ATOM 1835 N N . PRO A 1 237 ? -141.585 23.279 -10.046 1.00 51.89 237 PRO A N 1
ATOM 1836 C CA . PRO A 1 237 ? -142.675 22.316 -9.862 1.00 49.56 237 PRO A CA 1
ATOM 1837 C C . PRO A 1 237 ? -143.372 22.453 -8.502 1.00 51.57 237 PRO A C 1
ATOM 1838 O O . PRO A 1 237 ? -142.722 22.245 -7.498 1.00 53.86 237 PRO A O 1
ATOM 1842 N N . ILE A 1 238 ? -144.657 22.815 -8.516 1.00 48.78 238 ILE A N 1
ATOM 1843 C CA . ILE A 1 238 ? -145.473 23.032 -7.290 1.00 51.56 238 ILE A CA 1
ATOM 1844 C C .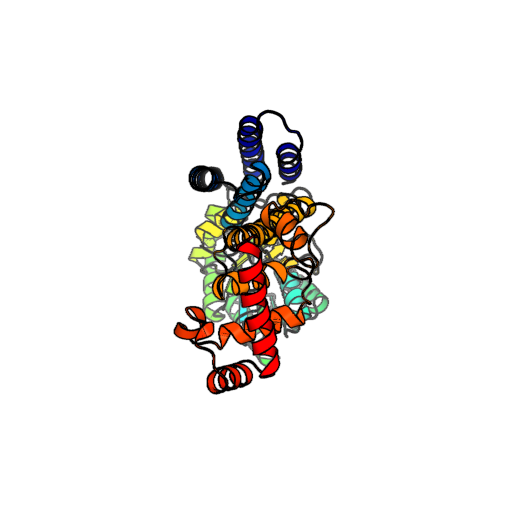 ILE A 1 238 ? -145.763 21.691 -6.616 1.00 51.44 238 ILE A C 1
ATOM 1845 O O . ILE A 1 238 ? -146.156 20.747 -7.319 1.00 56.97 238 ILE A O 1
ATOM 1850 N N . GLY A 1 239 ? -145.646 21.656 -5.290 1.00 49.46 239 GLY A N 1
ATOM 1851 C CA . GLY A 1 239 ? -145.923 20.490 -4.437 1.00 47.04 239 GLY A CA 1
ATOM 1852 C C . GLY A 1 239 ? -147.000 20.824 -3.430 1.00 50.50 239 GLY A C 1
ATOM 1853 O O . GLY A 1 239 ? -147.639 19.893 -2.922 1.00 57.39 239 GLY A O 1
ATOM 1854 N N . SER A 1 240 ? -147.214 22.111 -3.158 1.00 50.24 240 SER A N 1
ATOM 1855 C CA . SER A 1 240 ? -148.254 22.591 -2.219 1.00 53.70 240 SER A CA 1
ATOM 1856 C C . SER A 1 240 ? -149.017 23.772 -2.829 1.00 59.67 240 SER A C 1
ATOM 1857 O O . SER A 1 240 ? -148.442 24.462 -3.713 1.00 61.96 240 SER A O 1
ATOM 1860 N N . ILE A 1 241 ? -150.263 23.988 -2.389 1.00 51.38 241 ILE A N 1
ATOM 1861 C CA . ILE A 1 241 ? -151.011 25.253 -2.641 1.00 47.48 241 ILE A CA 1
ATOM 1862 C C . ILE A 1 241 ? -151.558 25.740 -1.311 1.00 47.96 241 ILE A C 1
ATOM 1863 O O . ILE A 1 241 ? -152.092 24.938 -0.534 1.00 46.93 241 ILE A O 1
ATOM 1868 N N . ILE A 1 242 ? -151.404 27.031 -1.069 1.00 51.54 242 ILE A N 1
ATOM 1869 C CA . ILE A 1 242 ? -151.899 27.703 0.155 1.00 50.84 242 ILE A CA 1
ATOM 1870 C C . ILE A 1 242 ? -152.799 28.811 -0.361 1.00 53.77 242 ILE A C 1
ATOM 1871 O O . ILE A 1 242 ? -152.352 29.536 -1.254 1.00 62.32 242 ILE A O 1
ATOM 1876 N N . VAL A 1 243 ? -154.032 28.888 0.130 1.00 57.86 243 VAL A N 1
ATOM 1877 C CA . VAL A 1 243 ? -155.026 29.856 -0.400 1.00 64.18 243 VAL A CA 1
ATOM 1878 C C . VAL A 1 243 ? -155.296 30.906 0.679 1.00 68.73 243 VAL A C 1
ATOM 1879 O O . VAL A 1 243 ? -155.776 30.520 1.773 1.00 66.10 243 VAL A O 1
ATOM 1883 N N . THR A 1 244 ? -154.996 32.170 0.353 1.00 69.39 244 THR A N 1
ATOM 1884 C CA . THR A 1 244 ? -155.091 33.352 1.248 1.00 78.79 244 THR A CA 1
ATOM 1885 C C . THR A 1 244 ? -156.379 34.145 0.978 1.00 85.55 244 THR A C 1
ATOM 1886 O O . THR A 1 244 ? -156.914 34.034 -0.138 1.00 97.00 244 THR A O 1
ATOM 1890 N N . LYS A 1 245 ? -156.821 34.948 1.954 1.00 86.46 245 LYS A N 1
ATOM 1891 C CA . LYS A 1 245 ? -157.960 35.898 1.835 1.00 94.71 245 LYS A CA 1
ATOM 1892 C C . LYS A 1 245 ? -159.270 35.108 1.666 1.00 107.19 245 LYS A C 1
ATOM 1893 O O . LYS A 1 245 ? -160.022 35.348 0.687 1.00 107.61 245 LYS A O 1
ATOM 1899 N N . MET A 1 246 ? -159.520 34.193 2.608 1.00 110.01 246 MET A N 1
ATOM 1900 C CA . MET A 1 246 ? -160.798 33.463 2.804 1.00 97.90 246 MET A CA 1
ATOM 1901 C C . MET A 1 246 ? -161.522 34.096 3.996 1.00 101.54 246 MET A C 1
ATOM 1902 O O . MET A 1 246 ? -161.907 33.350 4.924 1.00 82.02 246 MET A O 1
ATOM 1907 N N . ASP A 1 247 ? -161.647 35.432 3.971 1.00 115.12 247 ASP A N 1
ATOM 1908 C CA . ASP A 1 247 ? -162.382 36.267 4.965 1.00 128.82 247 ASP A CA 1
ATOM 1909 C C . ASP A 1 247 ? -163.205 37.346 4.250 1.00 137.88 247 ASP A C 1
ATOM 1910 O O . ASP A 1 247 ? -162.855 37.716 3.101 1.00 113.27 247 ASP A O 1
ATOM 1915 N N . GLY A 1 248 ? -164.219 37.862 4.955 1.00 152.06 248 GLY A N 1
ATOM 1916 C CA . GLY A 1 248 ? -165.268 38.752 4.425 1.00 148.36 248 GLY A CA 1
ATOM 1917 C C . GLY A 1 248 ? -165.956 38.129 3.223 1.00 148.63 248 GLY A C 1
ATOM 1918 O O . GLY A 1 248 ? -166.277 36.918 3.275 1.00 138.59 248 GLY A O 1
ATOM 1919 N N . THR A 1 249 ? -166.193 38.945 2.195 1.00 151.61 249 THR A N 1
ATOM 1920 C CA . THR A 1 249 ? -166.515 38.535 0.799 1.00 149.71 249 THR A CA 1
ATOM 1921 C C . THR A 1 249 ? -165.533 37.442 0.342 1.00 156.53 249 THR A C 1
ATOM 1922 O O . THR A 1 249 ? -164.377 37.791 0.032 1.00 164.26 249 THR A O 1
ATOM 1926 N N . ALA A 1 250 ? -165.979 36.178 0.296 1.00 147.07 250 ALA A N 1
ATOM 1927 C CA . ALA A 1 250 ? -165.140 34.987 0.014 1.00 137.21 250 ALA A CA 1
ATOM 1928 C C . ALA A 1 250 ? -165.269 34.578 -1.462 1.00 133.32 250 ALA A C 1
ATOM 1929 O O . ALA A 1 250 ? -166.121 35.158 -2.178 1.00 113.91 250 ALA A O 1
ATOM 1931 N N . ARG A 1 251 ? -164.415 33.637 -1.890 1.00 128.09 251 ARG A N 1
ATOM 1932 C CA . ARG A 1 251 ? -164.397 32.994 -3.237 1.00 124.25 251 ARG A CA 1
ATOM 1933 C C . ARG A 1 251 ? -163.810 31.575 -3.062 1.00 114.77 251 ARG A C 1
ATOM 1934 O O . ARG A 1 251 ? -164.435 30.772 -2.336 1.00 112.39 251 ARG A O 1
ATOM 1942 N N . GLY A 1 252 ? -162.671 31.252 -3.686 1.00 96.18 252 GLY A N 1
ATOM 1943 C CA . GLY A 1 252 ? -161.907 30.028 -3.390 1.00 81.33 252 GLY A CA 1
ATOM 1944 C C . GLY A 1 252 ? -162.002 28.991 -4.487 1.00 78.05 252 GLY A C 1
ATOM 1945 O O . GLY A 1 252 ? -161.035 28.246 -4.653 1.00 91.24 252 GLY A O 1
ATOM 1946 N N . GLY A 1 253 ? -163.111 28.920 -5.217 1.00 69.20 253 GLY A N 1
ATOM 1947 C CA . GLY A 1 253 ? -163.317 27.858 -6.220 1.00 68.94 253 GLY A CA 1
ATOM 1948 C C . GLY A 1 253 ? -162.191 27.773 -7.242 1.00 73.38 253 GLY A C 1
ATOM 1949 O O . GLY A 1 253 ? -162.052 26.707 -7.894 1.00 69.97 253 GLY A O 1
ATOM 1950 N N . GLY A 1 254 ? -161.414 28.850 -7.398 1.00 76.51 254 GLY A N 1
ATOM 1951 C CA . GLY A 1 254 ? -160.227 28.912 -8.278 1.00 77.77 254 GLY A CA 1
ATOM 1952 C C . GLY A 1 254 ? -159.064 28.112 -7.716 1.00 74.43 254 GLY A C 1
ATOM 1953 O O . GLY A 1 254 ? -158.296 27.518 -8.496 1.00 79.73 254 GLY A O 1
ATOM 1954 N N . ALA A 1 255 ? -158.921 28.098 -6.398 1.00 69.53 255 ALA A N 1
ATOM 1955 C CA . ALA A 1 255 ? -157.993 27.192 -5.691 1.00 75.53 255 ALA A CA 1
ATOM 1956 C C . ALA A 1 255 ? -157.979 25.832 -6.402 1.00 83.83 255 ALA A C 1
ATOM 1957 O O . ALA A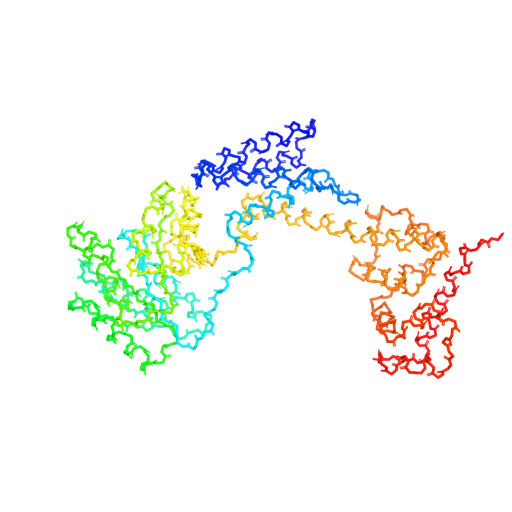 1 255 ? -156.894 25.412 -6.882 1.00 85.07 255 ALA A O 1
ATOM 1959 N N . LEU A 1 256 ? -159.140 25.165 -6.487 1.00 84.12 256 LEU A N 1
ATOM 1960 C CA . LEU A 1 256 ? -159.204 23.726 -6.874 1.00 86.20 256 LEU A CA 1
ATOM 1961 C C . LEU A 1 256 ? -159.129 23.566 -8.405 1.00 78.81 256 LEU A C 1
ATOM 1962 O O . LEU A 1 256 ? -159.199 22.412 -8.882 1.00 72.36 256 LEU A O 1
ATOM 1967 N N . THR A 1 257 ? -158.962 24.674 -9.138 1.00 73.51 257 THR A N 1
ATOM 1968 C CA . THR A 1 257 ? -158.557 24.683 -10.569 1.00 77.59 257 THR A CA 1
ATOM 1969 C C . THR A 1 257 ? -157.036 24.517 -10.636 1.00 79.31 257 THR A C 1
ATOM 1970 O O . THR A 1 257 ? -156.572 23.632 -11.389 1.00 72.94 257 THR A O 1
ATOM 1974 N N . ALA A 1 258 ? -156.298 25.327 -9.867 1.00 81.76 258 ALA A N 1
ATOM 1975 C CA . ALA A 1 258 ? -154.817 25.278 -9.750 1.00 83.03 258 ALA A CA 1
ATOM 1976 C C . ALA A 1 258 ? -154.402 23.933 -9.137 1.00 79.86 258 ALA A C 1
ATOM 1977 O O . ALA A 1 258 ? -153.397 23.330 -9.611 1.00 69.25 258 ALA A O 1
ATOM 1979 N N . ALA A 1 259 ? -155.171 23.467 -8.143 1.00 74.21 259 ALA A N 1
ATOM 1980 C CA . ALA A 1 259 ? -155.047 22.119 -7.546 1.00 68.52 259 ALA A CA 1
ATOM 1981 C C . ALA A 1 259 ? -154.974 21.078 -8.663 1.00 71.49 259 ALA A C 1
ATOM 1982 O O . ALA A 1 259 ? -154.018 20.264 -8.680 1.00 65.42 259 ALA A O 1
ATOM 1984 N N . ALA A 1 260 ? -155.945 21.138 -9.581 1.00 75.81 260 ALA A N 1
ATOM 1985 C CA . ALA A 1 260 ? -156.081 20.223 -10.739 1.00 75.82 260 ALA A CA 1
ATOM 1986 C C . ALA A 1 260 ? -154.840 20.308 -11.643 1.00 65.32 260 ALA A C 1
ATOM 1987 O O . ALA A 1 260 ? -154.288 19.248 -11.965 1.00 58.15 260 ALA A O 1
ATOM 1989 N N . VAL A 1 261 ? -154.417 21.523 -12.013 1.00 74.57 261 VAL A N 1
ATOM 1990 C CA . VAL A 1 261 ? -153.401 21.801 -13.080 1.00 84.78 261 VAL A CA 1
ATOM 1991 C C . VAL A 1 261 ? -152.028 21.247 -12.674 1.00 91.49 261 VAL A C 1
ATOM 1992 O O . VAL A 1 261 ? -151.369 20.618 -13.524 1.00 108.92 261 VAL A O 1
ATOM 1996 N N . THR A 1 262 ? -151.591 21.514 -11.445 1.00 85.43 262 THR A N 1
ATOM 1997 C CA . THR A 1 262 ? -150.281 21.073 -10.901 1.00 86.84 262 THR A CA 1
ATOM 1998 C C . THR A 1 262 ? -150.404 19.678 -10.267 1.00 91.68 262 THR A C 1
ATOM 1999 O O . THR A 1 262 ? -149.353 19.069 -9.993 1.00 84.44 262 THR A O 1
ATOM 2003 N N . GLY A 1 263 ? -151.640 19.206 -10.043 1.00 100.04 263 GLY A N 1
ATOM 2004 C CA . GLY A 1 263 ? -151.971 17.949 -9.339 1.00 93.90 263 GLY A CA 1
ATOM 2005 C C . GLY A 1 263 ? -151.637 18.049 -7.864 1.00 86.87 263 GLY A C 1
ATOM 2006 O O . GLY A 1 263 ? -151.437 16.990 -7.244 1.00 85.03 263 GLY A O 1
ATOM 2007 N N . ALA A 1 264 ? -151.576 19.285 -7.342 1.00 75.74 264 ALA A N 1
ATOM 2008 C CA . ALA A 1 264 ? -151.050 19.655 -6.005 1.00 64.96 264 ALA A CA 1
ATOM 2009 C C . ALA A 1 264 ? -152.201 19.782 -5.021 1.00 62.64 264 ALA A C 1
ATOM 2010 O O . ALA A 1 264 ? -153.289 20.178 -5.431 1.00 65.74 264 ALA A O 1
ATOM 2012 N N . ARG A 1 265 ? -151.930 19.485 -3.758 1.00 66.01 265 ARG A N 1
ATOM 2013 C CA . ARG A 1 265 ? -152.943 19.510 -2.688 1.00 67.14 265 ARG A CA 1
ATOM 2014 C C . ARG A 1 265 ? -152.956 20.930 -2.128 1.00 59.51 265 ARG A C 1
ATOM 2015 O O . ARG A 1 265 ? -151.905 21.616 -2.113 1.00 53.13 265 ARG A O 1
ATOM 2023 N N . ILE A 1 266 ? -154.123 21.346 -1.683 1.00 53.09 266 ILE A N 1
ATOM 2024 C CA . ILE A 1 266 ? -154.289 22.580 -0.887 1.00 56.34 266 ILE A CA 1
ATOM 2025 C C . ILE A 1 266 ? -154.006 22.195 0.562 1.00 58.64 266 ILE A C 1
ATOM 2026 O O . ILE A 1 266 ? -154.823 21.454 1.144 1.00 65.72 266 ILE A O 1
ATOM 2031 N N . LYS A 1 267 ? -152.883 22.657 1.112 1.00 54.36 267 LYS A N 1
ATOM 2032 C CA . LYS A 1 267 ? -152.408 22.241 2.449 1.00 47.91 267 LYS A CA 1
ATOM 2033 C C . LYS A 1 267 ? -152.914 23.201 3.522 1.00 47.45 267 LYS A C 1
ATOM 2034 O O . LYS A 1 267 ? -153.090 22.757 4.662 1.00 52.82 267 LYS A O 1
ATOM 2040 N N . PHE A 1 268 ? -153.118 24.473 3.193 1.00 51.61 268 PHE A N 1
ATOM 2041 C CA . PHE A 1 268 ? -153.418 25.528 4.196 1.00 53.94 268 PHE A CA 1
ATOM 2042 C C . PHE A 1 268 ? -154.311 26.602 3.587 1.00 56.63 268 PHE A C 1
ATOM 2043 O O . PHE A 1 268 ? -154.137 26.944 2.393 1.00 48.84 268 PHE A O 1
ATOM 2051 N N . ILE A 1 269 ? -155.231 27.101 4.415 1.00 61.57 269 ILE A N 1
ATOM 2052 C CA . ILE A 1 269 ? -156.210 28.170 4.071 1.00 68.00 269 ILE A CA 1
ATOM 2053 C C . ILE A 1 269 ? -155.796 29.412 4.856 1.00 70.16 269 ILE A C 1
ATOM 2054 O O . ILE A 1 269 ? -155.527 29.285 6.079 1.00 73.81 269 ILE A O 1
ATOM 2059 N N . GLY A 1 270 ? -155.724 30.548 4.165 1.00 74.01 270 GLY A N 1
ATOM 2060 C CA . GLY A 1 270 ? -155.518 31.876 4.768 1.00 78.59 270 GLY A CA 1
ATOM 2061 C C . GLY A 1 270 ? -156.856 32.516 5.068 1.00 83.25 270 GLY A C 1
ATOM 2062 O O . GLY A 1 270 ? -157.581 32.837 4.116 1.00 77.27 270 GLY A O 1
ATOM 2063 N N . THR A 1 271 ? -157.192 32.654 6.350 1.00 98.18 271 THR A N 1
ATOM 2064 C CA . THR A 1 271 ? -158.478 33.231 6.813 1.00 93.67 271 THR A CA 1
ATOM 2065 C C . THR A 1 271 ? -158.208 34.356 7.815 1.00 103.13 271 THR A C 1
ATOM 2066 O O . THR A 1 271 ? -158.663 34.227 8.966 1.00 105.51 271 THR A O 1
ATOM 2070 N N . GLY A 1 272 ? -157.497 35.403 7.379 1.00 101.60 272 GLY A N 1
ATOM 2071 C CA . GLY A 1 272 ? -157.417 36.700 8.073 1.00 95.26 272 GLY A CA 1
ATOM 2072 C C . GLY A 1 272 ? -156.034 37.309 8.004 1.00 94.72 272 GLY A C 1
ATOM 2073 O O . GLY A 1 272 ? -155.266 36.932 7.113 1.00 107.77 272 GLY A O 1
ATOM 2074 N N . GLU A 1 273 ? -155.732 38.207 8.943 1.00 90.24 273 GLU A N 1
ATOM 2075 C CA . GLU A 1 273 ? -154.558 39.110 8.901 1.00 78.99 273 GLU A CA 1
ATOM 2076 C C . GLU A 1 273 ? -153.582 38.766 10.032 1.00 75.84 273 GLU A C 1
ATOM 2077 O O . GLU A 1 273 ? -152.387 39.087 9.908 1.00 80.61 273 GLU A O 1
ATOM 2083 N N . THR A 1 274 ? -154.049 38.096 11.076 1.00 77.60 274 THR A N 1
ATOM 2084 C CA . THR A 1 274 ? -153.218 37.752 12.256 1.00 80.68 274 THR A CA 1
ATOM 2085 C C . THR A 1 274 ? -152.449 36.468 11.944 1.00 76.85 274 THR A C 1
ATOM 2086 O O . THR A 1 274 ? -152.961 35.631 11.172 1.00 67.98 274 THR A O 1
ATOM 2090 N N . LEU A 1 275 ? -151.267 36.353 12.547 1.00 80.05 275 LEU A N 1
ATOM 2091 C CA . LEU A 1 275 ? -150.397 35.151 12.566 1.00 85.83 275 LEU A CA 1
ATOM 2092 C C . LEU A 1 275 ? -151.226 33.881 12.794 1.00 85.39 275 LEU A C 1
ATOM 2093 O O . LEU A 1 275 ? -150.962 32.884 12.093 1.00 86.23 275 LEU A O 1
ATOM 2098 N N . GLY A 1 276 ? -152.145 33.918 13.770 1.00 85.61 276 GLY A N 1
ATOM 2099 C CA . GLY A 1 276 ? -152.991 32.785 14.203 1.00 80.81 276 GLY A CA 1
ATOM 2100 C C . GLY A 1 276 ? -153.940 32.320 13.109 1.00 71.88 276 GLY A C 1
ATOM 2101 O O . GLY A 1 276 ? -154.133 31.104 12.979 1.00 59.94 276 GLY A O 1
ATOM 2102 N N . GLU A 1 277 ? -154.478 33.248 12.317 1.00 70.62 277 GLU A N 1
ATOM 2103 C CA . GLU A 1 277 ? -155.504 32.974 11.273 1.00 78.93 277 GLU A CA 1
ATOM 2104 C C . GLU A 1 277 ? -154.912 32.103 10.146 1.00 74.22 277 GLU A C 1
ATOM 2105 O O . GLU A 1 277 ? -154.806 32.585 8.993 1.00 68.06 277 GLU A O 1
ATOM 2111 N N . LEU A 1 278 ? -154.597 30.836 10.438 1.00 70.06 278 LEU A N 1
ATOM 2112 C CA . LEU A 1 278 ? -154.170 29.849 9.408 1.00 74.07 278 LEU A CA 1
ATOM 2113 C C . LEU A 1 278 ? -154.377 28.399 9.882 1.00 74.38 278 LEU A C 1
ATOM 2114 O O . LEU A 1 278 ? -153.617 27.927 10.766 1.00 74.41 278 LEU A O 1
ATOM 2119 N N . GLU A 1 279 ? -155.329 27.690 9.271 1.00 76.11 279 GLU A N 1
ATOM 2120 C CA . GLU A 1 279 ? -155.611 26.267 9.599 1.00 72.96 279 GLU A CA 1
ATOM 2121 C C . GLU A 1 279 ? -155.408 25.438 8.340 1.00 62.87 279 GLU A C 1
ATOM 2122 O O . GLU A 1 279 ? -155.611 25.922 7.219 1.00 53.65 279 GLU A O 1
ATOM 2128 N N . PRO A 1 280 ? -154.980 24.165 8.501 1.00 60.19 280 PRO A N 1
ATOM 2129 C CA . PRO A 1 280 ? -154.880 23.251 7.368 1.00 63.03 280 PRO A CA 1
ATOM 2130 C C . PRO A 1 280 ? -156.244 23.108 6.666 1.00 69.24 280 PRO A C 1
ATOM 2131 O O . PRO A 1 280 ? -157.284 23.454 7.228 1.00 71.88 280 PRO A O 1
ATOM 2135 N N . PHE A 1 281 ? -156.210 22.638 5.427 1.00 63.80 281 PHE A N 1
ATOM 2136 C CA . PHE A 1 281 ? -157.407 22.414 4.592 1.00 62.02 281 PHE A CA 1
ATOM 2137 C C . PHE A 1 281 ? -157.656 20.917 4.602 1.00 65.25 281 PHE A C 1
ATOM 2138 O O . PHE A 1 281 ? -156.833 20.222 3.992 1.00 74.07 281 PHE A O 1
ATOM 2146 N N . ALA A 1 282 ? -158.692 20.477 5.329 1.00 67.65 282 ALA A N 1
ATOM 2147 C CA . ALA A 1 282 ? -159.251 19.103 5.353 1.00 61.00 282 ALA A CA 1
ATOM 2148 C C . ALA A 1 282 ? -160.594 19.109 4.615 1.00 55.21 282 ALA A C 1
ATOM 2149 O O . ALA A 1 282 ? -161.591 19.582 5.163 1.00 59.59 282 ALA A O 1
ATOM 2151 N N . PRO A 1 283 ? -160.659 18.637 3.345 1.00 51.14 283 PRO A N 1
ATOM 2152 C CA . PRO A 1 283 ? -161.913 18.594 2.576 1.00 57.28 283 PRO A CA 1
ATOM 2153 C C . PRO A 1 283 ? -163.130 18.002 3.307 1.00 55.01 283 PRO A C 1
ATOM 2154 O O . PRO A 1 283 ? -164.109 18.679 3.429 1.00 60.11 283 PRO A O 1
ATOM 2158 N N . ARG A 1 284 ? -163.029 16.781 3.820 1.00 64.65 284 ARG A N 1
ATOM 2159 C CA . ARG A 1 284 ? -164.062 16.172 4.705 1.00 72.83 284 ARG A CA 1
ATOM 2160 C C . ARG A 1 284 ? -164.675 17.260 5.614 1.00 71.95 284 ARG A C 1
ATOM 2161 O O . ARG A 1 284 ? -165.917 17.337 5.724 1.00 79.19 284 ARG A O 1
ATOM 2169 N N . ARG A 1 285 ? -163.865 18.108 6.231 1.00 69.48 285 ARG A N 1
ATOM 2170 C CA . ARG A 1 285 ? -164.362 19.043 7.273 1.00 78.86 285 ARG A CA 1
ATOM 2171 C C . ARG A 1 285 ? -164.877 20.338 6.630 1.00 74.41 285 ARG A C 1
ATOM 2172 O O . ARG A 1 285 ? -165.801 20.979 7.210 1.00 66.45 285 ARG A O 1
ATOM 2180 N N . PHE A 1 286 ? -164.270 20.753 5.517 1.00 63.16 286 PHE A N 1
ATOM 2181 C CA . PHE A 1 286 ? -164.556 22.062 4.882 1.00 66.85 286 PHE A CA 1
ATOM 2182 C C . PHE A 1 286 ? -165.962 22.005 4.275 1.00 74.45 286 PHE A C 1
ATOM 2183 O O . PHE A 1 286 ? -166.841 22.844 4.607 1.00 72.50 286 PHE A O 1
ATOM 2191 N N . VAL A 1 287 ? -166.187 20.994 3.435 1.00 72.30 287 VAL A N 1
ATOM 2192 C CA . VAL A 1 287 ? -167.478 20.781 2.722 1.00 69.12 287 VAL A CA 1
ATOM 2193 C C . VAL A 1 287 ? -168.568 20.528 3.775 1.00 63.48 287 VAL A C 1
ATOM 2194 O O . VAL A 1 287 ? -169.695 21.025 3.629 1.00 60.15 287 VAL A O 1
ATOM 2198 N N . ALA A 1 288 ? -168.225 19.840 4.854 1.00 59.89 288 ALA A N 1
ATOM 2199 C CA . ALA A 1 288 ? -169.120 19.657 6.014 1.00 61.12 288 ALA A CA 1
ATOM 2200 C C . ALA A 1 288 ? -169.635 21.013 6.518 1.00 61.31 288 ALA A C 1
ATOM 2201 O O . ALA A 1 288 ? -170.752 21.050 7.060 1.00 60.23 288 ALA A O 1
ATOM 2203 N N . ARG A 1 289 ? -168.843 22.075 6.376 1.00 61.32 289 ARG A N 1
ATOM 2204 C CA . ARG A 1 289 ? -169.154 23.403 6.953 1.00 67.84 289 ARG A CA 1
ATOM 2205 C C . ARG A 1 289 ? -170.079 24.111 5.974 1.00 62.33 289 ARG A C 1
ATOM 2206 O O . ARG A 1 289 ? -171.032 24.740 6.412 1.00 54.94 289 ARG A O 1
ATOM 2214 N N . ILE A 1 290 ? -169.704 24.046 4.699 1.00 67.06 290 ILE A N 1
ATOM 2215 C CA . ILE A 1 290 ? -170.492 24.462 3.502 1.00 67.33 290 ILE A CA 1
ATOM 2216 C C . ILE A 1 290 ? -171.904 23.869 3.623 1.00 66.16 290 ILE A C 1
ATOM 2217 O O . ILE A 1 290 ? -172.885 24.641 3.621 1.00 63.03 290 ILE A O 1
ATOM 2222 N N . LEU A 1 291 ? -171.989 22.539 3.736 1.00 64.07 291 LEU A N 1
ATOM 2223 C CA . LEU A 1 291 ? -173.262 21.769 3.740 1.00 61.72 291 LEU A CA 1
ATOM 2224 C C . LEU A 1 291 ? -174.044 22.086 5.014 1.00 64.47 291 LEU A C 1
ATOM 2225 O O . LEU A 1 291 ? -175.263 21.903 5.001 1.00 69.56 291 LEU A O 1
ATOM 2230 N N . GLY A 1 292 ? -173.358 22.498 6.078 1.00 66.43 292 GLY A N 1
ATOM 2231 C CA . GLY A 1 292 ? -173.971 22.732 7.399 1.00 75.18 292 GLY A CA 1
ATOM 2232 C C . GLY A 1 292 ? -173.536 21.665 8.384 1.00 79.53 292 GLY A C 1
ATOM 2233 O O . GLY A 1 292 ? -174.145 20.577 8.372 1.00 77.85 292 GLY A O 1
ATOM 2234 N N . MET A 1 293 ? -172.503 21.987 9.176 1.00 83.82 293 MET A N 1
ATOM 2235 C CA . MET A 1 293 ? -171.739 21.080 10.074 1.00 79.07 293 MET A CA 1
ATOM 2236 C C . MET A 1 293 ? -172.707 20.361 11.017 1.00 69.44 293 MET A C 1
ATOM 2237 O O . MET A 1 293 ? -172.564 19.142 11.164 1.00 54.22 293 MET A O 1
ATOM 2242 N N . GLY A 1 294 ? -173.675 21.085 11.595 1.00 74.35 294 GLY A N 1
ATOM 2243 C CA . GLY A 1 294 ? -174.719 20.524 12.487 1.00 82.34 294 GLY A CA 1
ATOM 2244 C C . GLY A 1 294 ? -175.507 19.384 11.832 1.00 87.25 294 GLY A C 1
ATOM 2245 O O . GLY A 1 294 ? -175.353 18.212 12.256 1.00 79.77 294 GLY A O 1
ATOM 2246 N N . ASP A 1 295 ? -176.326 19.714 10.829 1.00 86.32 295 ASP A N 1
ATOM 2247 C CA . ASP A 1 295 ? -177.090 18.744 10.002 1.00 84.73 295 ASP A CA 1
ATOM 2248 C C . ASP A 1 295 ? -176.177 17.593 9.580 1.00 73.07 295 ASP A C 1
ATOM 2249 O O . ASP A 1 295 ? -176.480 16.440 9.920 1.00 78.47 295 ASP A O 1
ATOM 2254 N N . LEU A 1 296 ? -175.103 17.889 8.855 1.00 63.92 296 LEU A N 1
ATOM 2255 C CA . LEU A 1 296 ? -174.331 16.843 8.140 1.00 62.68 296 LEU A CA 1
ATOM 2256 C C . LEU A 1 296 ? -173.874 15.756 9.113 1.00 67.11 296 LEU A C 1
ATOM 2257 O O . LEU A 1 296 ? -173.949 14.577 8.725 1.00 70.29 296 LEU A O 1
ATOM 2262 N N . GLU A 1 297 ? -173.382 16.111 10.304 1.00 73.03 297 GLU A N 1
ATOM 2263 C CA . GLU A 1 297 ? -172.846 15.086 11.242 1.00 83.39 297 GLU A CA 1
ATOM 2264 C C . GLU A 1 297 ? -174.036 14.362 11.893 1.00 84.30 297 GLU A C 1
ATOM 2265 O O . GLU A 1 297 ? -173.937 13.115 12.091 1.00 80.42 297 GLU A O 1
ATOM 2271 N N . SER A 1 298 ? -175.144 15.070 12.146 1.00 75.48 298 SER A N 1
ATOM 2272 C CA . SER A 1 298 ? -176.425 14.448 12.588 1.00 80.32 298 SER A CA 1
ATOM 2273 C C . SER A 1 298 ? -176.841 13.356 11.584 1.00 83.36 298 SER A C 1
ATOM 2274 O O . SER A 1 298 ? -177.171 12.220 12.013 1.00 84.76 298 SER A O 1
ATOM 2277 N N . LEU A 1 299 ? -176.785 13.685 10.293 1.00 77.10 299 LEU A N 1
ATOM 2278 C CA . LEU A 1 299 ? -177.278 12.839 9.173 1.00 69.25 299 LEU A CA 1
ATOM 2279 C C . LEU A 1 299 ? -176.392 11.600 9.020 1.00 67.12 299 LEU A C 1
ATOM 2280 O O . LEU A 1 299 ? -176.942 10.534 8.709 1.00 66.95 299 LEU A O 1
ATOM 2285 N N . LEU A 1 300 ? -175.075 11.721 9.204 1.00 72.06 300 LEU A N 1
ATOM 2286 C CA . LEU A 1 300 ? -174.151 10.570 8.975 1.00 75.23 300 LEU A CA 1
ATOM 2287 C C . LEU A 1 300 ? -174.304 9.568 10.117 1.00 75.01 300 LEU A C 1
ATOM 2288 O O . LEU A 1 300 ? -174.168 8.383 9.829 1.00 78.88 300 LEU A O 1
ATOM 2293 N N . GLU A 1 301 ? -174.600 10.027 11.342 1.00 85.14 301 GLU A N 1
ATOM 2294 C CA . GLU A 1 301 ? -174.904 9.132 12.498 1.00 91.85 301 GLU A CA 1
ATOM 2295 C C . GLU A 1 301 ? -176.307 8.536 12.304 1.00 84.97 301 GLU A C 1
ATOM 2296 O O . GLU A 1 301 ? -176.412 7.297 12.302 1.00 78.08 301 GLU A O 1
ATOM 2302 N N . ARG A 1 302 ? -177.325 9.376 12.094 1.00 80.17 302 ARG A N 1
ATOM 2303 C CA . ARG A 1 302 ? -178.713 8.966 11.731 1.00 76.48 302 ARG A CA 1
ATOM 2304 C C . ARG A 1 302 ? -178.679 7.789 10.736 1.00 82.72 302 ARG A C 1
ATOM 2305 O O . ARG A 1 302 ? -179.536 6.905 10.872 1.00 94.86 302 ARG A O 1
ATOM 2313 N N . ILE A 1 303 ? -177.717 7.752 9.801 1.00 78.74 303 ILE A N 1
ATOM 2314 C CA . ILE A 1 303 ? -177.528 6.646 8.810 1.00 71.08 303 ILE A CA 1
ATOM 2315 C C . ILE A 1 303 ? -176.800 5.468 9.473 1.00 74.45 303 ILE A C 1
ATOM 2316 O O . ILE A 1 303 ? -177.279 4.339 9.314 1.00 81.78 303 ILE A O 1
ATOM 2321 N N . LYS A 1 304 ? -175.676 5.698 10.162 1.00 78.59 304 LYS A N 1
ATOM 2322 C CA . LYS A 1 304 ? -174.821 4.611 10.744 1.00 83.42 304 LYS A CA 1
ATOM 2323 C C . LYS A 1 304 ? -175.588 3.844 11.845 1.00 74.89 304 LYS A C 1
ATOM 2324 O O . LYS A 1 304 ? -175.467 2.609 11.887 1.00 71.13 304 LYS A O 1
ATOM 2330 N N . SER A 1 305 ? -176.383 4.509 12.687 1.00 70.63 305 SER A N 1
ATOM 2331 C CA . SER A 1 305 ? -177.329 3.831 13.615 1.00 71.66 305 SER A CA 1
ATOM 2332 C C . SER A 1 305 ? -178.093 2.766 12.835 1.00 74.42 305 SER A C 1
ATOM 2333 O O . SER A 1 305 ? -177.930 1.581 13.158 1.00 75.53 305 SER A O 1
ATOM 2336 N N . LEU A 1 306 ? -178.823 3.196 11.798 1.00 80.97 306 LEU A N 1
ATOM 2337 C CA . LEU A 1 306 ? -179.726 2.357 10.958 1.00 77.04 306 LEU A CA 1
ATOM 2338 C C . LEU A 1 306 ? -178.969 1.176 10.338 1.00 75.84 306 LEU A C 1
ATOM 2339 O O . LEU A 1 306 ? -179.541 0.080 10.302 1.00 79.13 306 LEU A O 1
ATOM 2344 N N . GLU A 1 307 ? -177.733 1.370 9.883 1.00 82.23 307 GLU A N 1
ATOM 2345 C CA . GLU A 1 307 ? -176.920 0.282 9.276 1.00 85.11 307 GLU A CA 1
ATOM 2346 C C . GLU A 1 307 ? -176.503 -0.695 10.380 1.00 85.17 307 GLU A C 1
ATOM 2347 O O . GLU A 1 307 ? -176.324 -1.892 10.090 1.00 75.77 307 GLU A O 1
ATOM 2353 N N . GLU A 1 308 ? -176.363 -0.203 11.613 1.00 89.32 308 GLU A N 1
ATOM 2354 C CA . GLU A 1 308 ? -176.049 -1.053 12.790 1.00 89.52 308 GLU A CA 1
ATOM 2355 C C . GLU A 1 308 ? -177.297 -1.905 13.090 1.00 88.67 308 GLU A C 1
ATOM 2356 O O . GLU A 1 308 ? -177.201 -3.158 12.940 1.00 78.94 308 GLU A O 1
ATOM 2362 N N . ALA A 1 309 ? -178.430 -1.258 13.424 1.00 82.39 309 ALA A N 1
ATOM 2363 C CA . ALA A 1 309 ? -179.761 -1.884 13.671 1.00 75.49 309 ALA A CA 1
ATOM 2364 C C . ALA A 1 309 ? -180.122 -2.909 12.579 1.00 78.66 309 ALA A C 1
ATOM 2365 O O . ALA A 1 309 ? -180.714 -3.942 12.932 1.00 88.22 309 ALA A O 1
ATOM 2367 N N . GLY A 1 310 ? -179.783 -2.642 11.310 1.00 75.45 310 GLY A N 1
ATOM 2368 C CA . GLY A 1 310 ? -179.955 -3.573 10.176 1.00 75.51 310 GLY A CA 1
ATOM 2369 C C . GLY A 1 310 ? -179.190 -4.877 10.366 1.00 79.84 310 GLY A C 1
ATOM 2370 O O . GLY A 1 310 ? -179.758 -5.951 10.041 1.00 72.84 310 GLY A O 1
ATOM 2371 N N . GLU A 1 311 ? -177.943 -4.801 10.855 1.00 85.73 311 GLU A N 1
ATOM 2372 C CA . GLU A 1 311 ? -177.128 -5.991 11.234 1.00 84.89 311 GLU A CA 1
ATOM 2373 C C . GLU A 1 311 ? -177.818 -6.724 12.392 1.00 89.64 311 GLU A C 1
ATOM 2374 O O . GLU A 1 311 ? -177.936 -7.955 12.323 1.00 84.61 311 GLU A O 1
ATOM 2380 N N . LEU A 1 312 ? -178.284 -5.998 13.409 1.00 91.81 312 LEU A N 1
ATOM 2381 C CA . LEU A 1 312 ? -179.050 -6.604 14.529 1.00 92.31 312 LEU A CA 1
ATOM 2382 C C . LEU A 1 312 ? -180.357 -7.195 13.993 1.00 98.07 312 LEU A C 1
ATOM 2383 O O . LEU A 1 312 ? -180.685 -8.319 14.397 1.00 111.45 312 LEU A O 1
ATOM 2388 N N . ASP A 1 313 ? -181.054 -6.467 13.114 1.00 101.72 313 ASP A N 1
ATOM 2389 C CA . ASP A 1 313 ? -182.290 -6.915 12.415 1.00 107.93 313 ASP A CA 1
ATOM 2390 C C . ASP A 1 313 ? -182.086 -8.325 11.857 1.00 103.45 313 ASP A C 1
ATOM 2391 O O . ASP A 1 313 ? -182.892 -9.218 12.206 1.00 98.16 313 ASP A O 1
ATOM 2396 N N . ARG A 1 314 ? -181.060 -8.504 11.017 1.00 98.31 314 ARG A N 1
ATOM 2397 C CA . ARG A 1 314 ? -180.741 -9.804 10.375 1.00 97.22 314 ARG A CA 1
ATOM 2398 C C . ARG A 1 314 ? -180.384 -10.818 11.471 1.00 92.65 314 ARG A C 1
ATOM 2399 O O . ARG A 1 314 ? -180.856 -11.954 11.390 1.00 98.56 314 ARG A O 1
ATOM 2407 N N . ALA A 1 315 ? -179.610 -10.412 12.477 1.00 90.57 315 ALA A N 1
ATOM 2408 C CA . ALA A 1 315 ? -179.090 -11.306 13.537 1.00 91.38 315 ALA A CA 1
ATOM 2409 C C . ALA A 1 315 ? -180.254 -11.887 14.346 1.00 94.73 315 ALA A C 1
ATOM 2410 O O . ALA A 1 315 ? -180.253 -13.111 14.564 1.00 102.90 315 ALA A O 1
ATOM 2412 N N . ALA A 1 316 ? -181.192 -11.037 14.779 1.00 88.93 316 ALA A N 1
ATOM 2413 C CA . ALA A 1 316 ? -182.456 -11.432 15.446 1.00 84.75 316 ALA A CA 1
ATOM 2414 C C . ALA A 1 316 ? -183.307 -12.237 14.463 1.00 93.38 316 ALA A C 1
ATOM 2415 O O . ALA A 1 316 ? -183.718 -13.353 14.817 1.00 101.14 316 ALA A O 1
ATOM 2417 N N . GLU A 1 317 ? -183.554 -11.696 13.269 1.00 91.85 317 GLU A N 1
ATOM 2418 C CA . GLU A 1 317 ? -184.351 -12.385 12.221 1.00 98.56 317 GLU A CA 1
ATOM 2419 C C . GLU A 1 317 ? -183.764 -13.790 11.989 1.00 95.03 317 GLU A C 1
ATOM 2420 O O . GLU A 1 317 ? -184.548 -14.748 11.973 1.00 95.60 317 GLU A O 1
ATOM 2426 N N . ASP A 1 318 ? -182.435 -13.910 11.859 1.00 103.75 318 ASP A N 1
ATOM 2427 C CA . ASP A 1 318 ? -181.719 -15.185 11.551 1.00 100.38 318 ASP A CA 1
ATOM 2428 C C . ASP A 1 318 ? -181.877 -16.173 12.712 1.00 91.30 318 ASP A C 1
ATOM 2429 O O . ASP A 1 318 ? -181.763 -17.379 12.473 1.00 105.77 318 ASP A O 1
ATOM 2434 N N . VAL A 1 319 ? -182.107 -15.691 13.929 1.00 84.77 319 VAL A N 1
ATOM 2435 C CA . VAL A 1 319 ? -182.431 -16.557 15.099 1.00 86.40 319 VAL A CA 1
ATOM 2436 C C . VAL A 1 319 ? -183.885 -17.011 14.949 1.00 95.42 319 VAL A C 1
ATOM 2437 O O . VAL A 1 319 ? -184.108 -18.229 14.917 1.00 105.37 319 VAL A O 1
ATOM 2441 N N . LEU A 1 320 ? -184.818 -16.060 14.814 1.00 99.86 320 LEU A N 1
ATOM 2442 C CA . LEU A 1 320 ? -186.291 -16.292 14.791 1.00 95.10 320 LEU A CA 1
ATOM 2443 C C . LEU A 1 320 ? -186.667 -17.232 13.641 1.00 94.33 320 LEU A C 1
ATOM 2444 O O . LEU A 1 320 ? -187.686 -17.925 13.782 1.00 101.67 320 LEU A O 1
ATOM 2449 N N . LYS A 1 321 ? -185.895 -17.253 12.549 1.00 90.93 321 LYS A N 1
ATOM 2450 C CA . LYS A 1 321 ? -186.058 -18.252 11.457 1.00 92.18 321 LYS A CA 1
ATOM 2451 C C . LYS A 1 321 ? -185.208 -19.489 11.790 1.00 92.77 321 LYS A C 1
ATOM 2452 O O . LYS A 1 321 ? -185.047 -20.342 10.887 1.00 92.70 321 LYS A O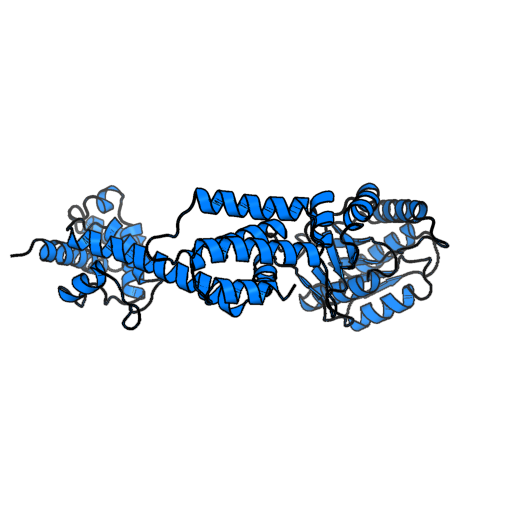 1
ATOM 2458 N N . GLY A 1 322 ? -184.672 -19.565 13.023 1.00 93.24 322 GLY A N 1
ATOM 2459 C CA . GLY A 1 322 ? -184.046 -20.756 13.640 1.00 94.57 322 GLY A CA 1
ATOM 2460 C C . GLY A 1 322 ? -182.662 -21.082 13.097 1.00 102.69 322 GLY A C 1
ATOM 2461 O O . GLY A 1 322 ? -182.207 -22.213 13.353 1.00 118.02 322 GLY A O 1
ATOM 2462 N N . ARG A 1 323 ? -181.998 -20.136 12.417 1.00 104.57 323 ARG A N 1
ATOM 2463 C CA . ARG A 1 323 ? -180.748 -20.365 11.633 1.00 101.57 323 ARG A CA 1
ATOM 2464 C C . ARG A 1 323 ? -179.518 -20.046 12.493 1.00 92.78 323 ARG A C 1
ATOM 2465 O O . ARG A 1 323 ? -178.431 -19.929 11.915 1.00 102.64 323 ARG A O 1
ATOM 2473 N N . ILE A 1 324 ? -179.671 -19.951 13.817 1.00 86.98 324 ILE A N 1
ATOM 2474 C CA . ILE A 1 324 ? -178.600 -19.508 14.761 1.00 84.75 324 ILE A CA 1
ATOM 2475 C C . ILE A 1 324 ? -177.343 -20.376 14.584 1.00 77.65 324 ILE A C 1
ATOM 2476 O O . ILE A 1 324 ? -177.495 -21.615 14.454 1.00 70.31 324 ILE A O 1
ATOM 2481 N N . THR A 1 325 ? -176.167 -19.720 14.576 1.00 65.92 325 THR A N 1
ATOM 2482 C CA . THR A 1 325 ? -174.796 -20.299 14.487 1.00 64.63 325 THR A CA 1
ATOM 2483 C C . THR A 1 325 ? -173.790 -19.395 15.210 1.00 64.16 325 THR A C 1
ATOM 2484 O O . THR A 1 325 ? -174.198 -18.319 15.697 1.00 67.19 325 THR A O 1
ATOM 2488 N N . MET A 1 326 ? -172.519 -19.813 15.279 1.00 61.24 326 MET A N 1
ATOM 2489 C CA . MET A 1 326 ? -171.436 -19.006 15.901 1.00 58.33 326 MET A CA 1
ATOM 2490 C C . MET A 1 326 ? -171.220 -17.728 15.084 1.00 57.41 326 MET A C 1
ATOM 2491 O O . MET A 1 326 ? -170.838 -16.710 15.683 1.00 50.24 326 MET A O 1
ATOM 2496 N N . ARG A 1 327 ? -171.475 -17.771 13.770 1.00 63.12 327 ARG A N 1
ATOM 2497 C CA . ARG A 1 327 ? -171.281 -16.614 12.855 1.00 58.79 327 ARG A CA 1
ATOM 2498 C C . ARG A 1 327 ? -172.435 -15.639 13.057 1.00 61.97 327 ARG A C 1
ATOM 2499 O O . ARG A 1 327 ? -172.173 -14.418 13.026 1.00 67.82 327 ARG A O 1
ATOM 2507 N N . THR A 1 328 ? -173.642 -16.159 13.297 1.00 60.54 328 THR A N 1
ATOM 2508 C CA . THR A 1 328 ? -174.851 -15.350 13.604 1.00 56.85 328 THR A CA 1
ATOM 2509 C C . THR A 1 328 ? -174.597 -14.593 14.898 1.00 56.36 328 THR A C 1
ATOM 2510 O O . THR A 1 328 ? -174.716 -13.367 14.891 1.00 56.20 328 THR A O 1
ATOM 2514 N N . ILE A 1 329 ? -174.233 -15.329 15.950 1.00 61.76 329 ILE A N 1
ATOM 2515 C CA . ILE A 1 329 ? -173.948 -14.782 17.315 1.00 63.40 329 ILE A CA 1
ATOM 2516 C C . ILE A 1 329 ? -172.791 -13.773 17.229 1.00 59.16 329 ILE A C 1
ATOM 2517 O O . ILE A 1 329 ? -172.881 -12.686 17.836 1.00 54.27 329 ILE A O 1
ATOM 2522 N N . TYR A 1 330 ? -171.733 -14.109 16.503 1.00 53.46 330 TYR A N 1
ATOM 2523 C CA . TYR A 1 330 ? -170.582 -13.196 16.337 1.00 58.15 330 TYR A CA 1
ATOM 2524 C C . TYR A 1 330 ? -171.039 -11.870 15.718 1.00 59.59 330 TYR A C 1
ATOM 2525 O O . TYR A 1 330 ? -170.574 -10.826 16.185 1.00 57.41 330 TYR A O 1
ATOM 2534 N N . ARG A 1 331 ? -171.898 -11.921 14.691 1.00 61.06 331 ARG A N 1
ATOM 2535 C CA . ARG A 1 331 ? -172.393 -10.725 13.962 1.00 62.69 331 ARG A CA 1
ATOM 2536 C C . ARG A 1 331 ? -173.366 -9.979 14.873 1.00 62.91 331 ARG A C 1
ATOM 2537 O O . ARG A 1 331 ? -173.350 -8.721 14.859 1.00 62.45 331 ARG A O 1
ATOM 2545 N N . GLN A 1 332 ? -174.178 -10.746 15.612 1.00 65.27 332 GLN A N 1
ATOM 2546 C CA . GLN A 1 332 ? -175.155 -10.248 16.612 1.00 62.89 332 GLN A CA 1
ATOM 2547 C C . GLN A 1 332 ? -174.414 -9.441 17.682 1.00 56.68 332 GLN A C 1
ATOM 2548 O O . GLN A 1 332 ? -174.833 -8.315 17.936 1.00 51.04 332 GLN A O 1
ATOM 2554 N N . LEU A 1 333 ? -173.339 -9.985 18.256 1.00 53.58 333 LEU A N 1
ATOM 2555 C CA . LEU A 1 333 ? -172.573 -9.326 19.348 1.00 56.57 333 LEU A CA 1
ATOM 2556 C C . LEU A 1 333 ? -171.935 -8.053 18.794 1.00 59.81 333 LEU A C 1
ATOM 2557 O O . LEU A 1 333 ? -172.168 -6.977 19.392 1.00 59.04 333 LEU A O 1
ATOM 2562 N N . ARG A 1 334 ? -171.181 -8.160 17.691 1.00 62.23 334 ARG A N 1
ATOM 2563 C CA . ARG A 1 334 ? -170.555 -6.989 17.017 1.00 58.97 334 ARG A CA 1
ATOM 2564 C C . ARG A 1 334 ? -171.593 -5.870 16.911 1.00 56.09 334 ARG A C 1
ATOM 2565 O O . ARG A 1 334 ? -171.304 -4.759 17.346 1.00 44.55 334 ARG A O 1
ATOM 2573 N N . ALA A 1 335 ? -172.773 -6.192 16.381 1.00 63.68 335 ALA A N 1
ATOM 2574 C CA . ALA A 1 335 ? -173.900 -5.255 16.161 1.00 73.81 335 ALA A CA 1
ATOM 2575 C C . ALA A 1 335 ? -174.328 -4.619 17.492 1.00 72.71 335 ALA A C 1
ATOM 2576 O O . ALA A 1 335 ? -174.415 -3.374 17.561 1.00 71.00 335 ALA A O 1
ATOM 2578 N N . MET A 1 336 ? -174.581 -5.445 18.506 1.00 75.48 336 MET A N 1
ATOM 2579 C CA . MET A 1 336 ? -175.055 -5.013 19.850 1.00 81.39 336 MET A CA 1
ATOM 2580 C C . MET A 1 336 ? -174.010 -4.101 20.510 1.00 81.04 336 MET A C 1
ATOM 2581 O O . MET A 1 336 ? -174.394 -3.005 20.999 1.00 75.34 336 MET A O 1
ATOM 2586 N N . ARG A 1 337 ? -172.743 -4.529 20.515 1.00 70.54 337 ARG A N 1
ATOM 2587 C CA . ARG A 1 337 ? -171.609 -3.752 21.083 1.00 75.46 337 ARG A CA 1
ATOM 2588 C C . ARG A 1 337 ? -171.651 -2.303 20.569 1.00 76.03 337 ARG A C 1
ATOM 2589 O O . ARG A 1 337 ? -172.039 -1.431 21.354 1.00 88.92 337 ARG A O 1
ATOM 2597 N N . LYS A 1 338 ? -171.286 -2.037 19.311 1.00 77.85 338 LYS A N 1
ATOM 2598 C CA . LYS A 1 338 ? -171.434 -0.675 18.725 1.00 83.72 338 LYS A CA 1
ATOM 2599 C C . LYS A 1 338 ? -172.918 -0.446 18.458 1.00 82.22 338 LYS A C 1
ATOM 2600 O O . LYS A 1 338 ? -173.355 -0.718 17.331 1.00 86.71 338 LYS A O 1
ATOM 2606 N N . LEU A 1 339 ? -173.633 -0.004 19.496 1.00 78.44 339 LEU A N 1
ATOM 2607 C CA . LEU A 1 339 ? -175.069 0.374 19.478 1.00 80.70 339 LEU A CA 1
ATOM 2608 C C . LEU A 1 339 ? -175.456 0.914 20.860 1.00 89.21 339 LEU A C 1
ATOM 2609 O O . LEU A 1 339 ? -175.906 2.064 20.920 1.00 88.78 339 LEU A O 1
ATOM 2614 N N . GLY A 1 340 ? -175.275 0.121 21.923 1.00 99.30 340 GLY A N 1
ATOM 2615 C CA . GLY A 1 340 ? -175.456 0.561 23.322 1.00 113.62 340 GLY A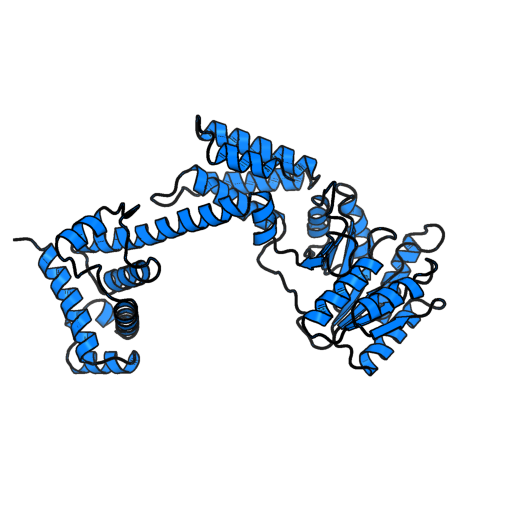 CA 1
ATOM 2616 C C . GLY A 1 340 ? -176.299 -0.417 24.140 1.00 132.47 340 GLY A C 1
ATOM 2617 O O . GLY A 1 340 ? -176.084 -1.628 24.067 1.00 132.07 340 GLY A O 1
ATOM 2618 N N . PRO A 1 341 ? -177.261 0.075 24.963 1.00 142.43 341 PRO A N 1
ATOM 2619 C CA . PRO A 1 341 ? -178.171 -0.790 25.717 1.00 137.98 341 PRO A CA 1
ATOM 2620 C C . PRO A 1 341 ? -179.527 -0.997 25.016 1.00 136.30 341 PRO A C 1
ATOM 2621 O O . PRO A 1 341 ? -180.522 -1.172 25.693 1.00 133.94 341 PRO A O 1
ATOM 2625 N N . LEU A 1 342 ? -179.521 -0.999 23.677 1.00 137.96 342 LEU A N 1
ATOM 2626 C CA . LEU A 1 342 ? -180.705 -1.088 22.776 1.00 137.11 342 LEU A CA 1
ATOM 2627 C C . LEU A 1 342 ? -181.553 0.189 22.890 1.00 141.01 342 LEU A C 1
ATOM 2628 O O . LEU A 1 342 ? -181.091 1.138 23.558 1.00 134.48 342 LEU A O 1
ATOM 2633 N N . GLY A 1 343 ? -182.709 0.217 22.208 1.00 149.74 343 GLY A N 1
ATOM 2634 C CA . GLY A 1 343 ? -183.576 1.401 22.033 1.00 147.15 343 GLY A CA 1
ATOM 2635 C C . GLY A 1 343 ? -184.863 1.307 22.835 1.00 151.82 343 GLY A C 1
ATOM 2636 O O . GLY A 1 343 ? -185.023 0.341 23.602 1.00 149.22 343 GLY A O 1
ATOM 2637 N N . LYS A 1 344 ? -185.761 2.270 22.610 1.00 159.19 344 LYS A N 1
ATOM 2638 C CA . LYS A 1 344 ? -186.961 2.597 23.434 1.00 162.76 344 LYS A CA 1
ATOM 2639 C C . LYS A 1 344 ? -187.690 3.745 22.725 1.00 166.64 344 LYS A C 1
ATOM 2640 O O . LYS A 1 344 ? -188.924 3.650 22.524 1.00 161.61 344 LYS A O 1
ATOM 2646 N N . VAL A 1 345 ? -186.913 4.770 22.354 1.00 165.42 345 VAL A N 1
ATOM 2647 C CA . VAL A 1 345 ? -187.310 5.935 21.506 1.00 162.77 345 VAL A CA 1
ATOM 2648 C C . VAL A 1 345 ? -187.433 5.475 20.043 1.00 158.51 345 VAL A C 1
ATOM 2649 O O . VAL A 1 345 ? -188.512 5.700 19.454 1.00 138.21 345 VAL A O 1
ATOM 2653 N N . LEU A 1 346 ? -186.378 4.866 19.482 1.00 156.29 346 LEU A N 1
ATOM 2654 C CA . LEU A 1 346 ? -186.325 4.383 18.070 1.00 154.68 346 LEU A CA 1
ATOM 2655 C C . LEU A 1 346 ? -185.751 2.955 18.050 1.00 156.36 346 LEU A C 1
ATOM 2656 O O . LEU A 1 346 ? -184.868 2.678 17.215 1.00 163.29 346 LEU A O 1
ATOM 2661 N N . GLN A 1 347 ? -186.249 2.088 18.944 1.00 143.15 347 GLN A N 1
ATOM 2662 C CA . GLN A 1 347 ? -186.065 0.609 18.925 1.00 131.59 347 GLN A CA 1
ATOM 2663 C C . GLN A 1 347 ? -186.322 0.090 17.499 1.00 135.80 347 GLN A C 1
ATOM 2664 O O . GLN A 1 347 ? -185.409 -0.554 16.940 1.00 128.85 347 GLN A O 1
ATOM 2670 N N . MET A 1 348 ? -187.519 0.386 16.959 1.00 147.64 348 MET A N 1
ATOM 2671 C CA . MET A 1 348 ? -188.045 0.069 15.593 1.00 142.93 348 MET A CA 1
ATOM 2672 C C . MET A 1 348 ? -187.318 -1.134 14.978 1.00 143.38 348 MET A C 1
ATOM 2673 O O . MET A 1 348 ? -186.631 -0.927 13.953 1.00 132.24 348 MET A O 1
ATOM 2678 N N . LEU A 1 349 ? -187.499 -2.332 15.556 1.00 145.48 349 LEU A N 1
ATOM 2679 C CA . LEU A 1 349 ? -186.863 -3.602 15.102 1.00 146.48 349 LEU A CA 1
ATOM 2680 C C . LEU A 1 349 ? -187.894 -4.735 15.141 1.00 150.29 349 LEU A C 1
ATOM 2681 O O . LEU A 1 349 ? -188.440 -5.025 16.204 1.00 143.11 349 LEU A O 1
ATOM 2686 N N . PRO A 1 350 ? -188.219 -5.394 13.998 1.00 155.86 350 PRO A N 1
ATOM 2687 C CA . PRO A 1 350 ? -189.100 -6.566 13.999 1.00 152.85 350 PRO A CA 1
ATOM 2688 C C . PRO A 1 350 ? -188.539 -7.702 14.869 1.00 153.64 350 PRO A C 1
ATOM 2689 O O . PRO A 1 350 ? -189.134 -7.989 15.899 1.00 150.49 350 PRO A O 1
ATOM 2693 N N . GLY A 1 351 ? -187.411 -8.289 14.447 1.00 150.36 351 GLY A N 1
ATOM 2694 C CA . GLY A 1 351 ? -186.731 -9.402 15.134 1.00 142.08 351 GLY A CA 1
ATOM 2695 C C . GLY A 1 351 ? -186.452 -9.066 16.587 1.00 138.32 351 GLY A C 1
ATOM 2696 O O . GLY A 1 351 ? -187.074 -9.695 17.452 1.00 144.40 351 GLY A O 1
ATOM 2697 N N . ALA A 1 352 ? -185.590 -8.075 16.834 1.00 139.63 352 ALA A N 1
ATOM 2698 C CA . ALA A 1 352 ? -185.047 -7.704 18.168 1.00 150.05 352 ALA A CA 1
ATOM 2699 C C . ALA A 1 352 ? -186.167 -7.410 19.184 1.00 156.12 352 ALA A C 1
ATOM 2700 O O . ALA A 1 352 ? -185.954 -7.699 20.385 1.00 152.45 352 ALA A O 1
ATOM 2702 N N . SER A 1 353 ? -187.292 -6.830 18.745 1.00 151.59 353 SER A N 1
ATOM 2703 C CA . SER A 1 353 ? -188.495 -6.587 19.585 1.00 141.07 353 SER A CA 1
ATOM 2704 C C . SER A 1 353 ? -188.979 -7.931 20.134 1.00 132.69 353 SER A C 1
ATOM 2705 O O . SER A 1 353 ? -188.995 -8.089 21.368 1.00 115.79 353 SER A O 1
ATOM 2708 N N . MET A 1 354 ? -189.306 -8.863 19.230 1.00 134.60 354 MET A N 1
ATOM 2709 C CA . MET A 1 354 ? -189.916 -10.184 19.544 1.00 138.88 354 MET A CA 1
ATOM 2710 C C . MET A 1 354 ? -188.865 -11.139 20.124 1.00 149.05 354 MET A C 1
ATOM 2711 O O . MET A 1 354 ? -189.255 -12.006 20.916 1.00 159.25 354 MET A O 1
ATOM 2716 N N . LEU A 1 355 ? -187.593 -10.997 19.730 1.00 166.50 355 LEU A N 1
ATOM 2717 C CA . LEU A 1 355 ? -186.462 -11.836 20.219 1.00 159.79 355 LEU A CA 1
ATOM 2718 C C . LEU A 1 355 ? -186.372 -11.696 21.742 1.00 149.19 355 LEU A C 1
ATOM 2719 O O . LEU A 1 355 ? -186.320 -12.738 22.425 1.00 155.29 355 LEU A O 1
ATOM 2724 N N . ALA A 1 356 ? -186.362 -10.451 22.232 1.00 142.39 356 ALA A N 1
ATOM 2725 C CA . ALA A 1 356 ? -186.328 -10.092 23.670 1.00 148.00 356 ALA A CA 1
ATOM 2726 C C . ALA A 1 356 ? -187.664 -10.444 24.349 1.00 152.27 356 ALA A C 1
ATOM 2727 O O . ALA A 1 356 ? -187.633 -10.682 25.578 1.00 149.51 356 ALA A O 1
ATOM 2729 N N . SER A 1 357 ? -188.779 -10.493 23.594 1.00 145.65 357 SER A N 1
ATOM 2730 C CA . SER A 1 357 ? -190.156 -10.802 24.085 1.00 128.58 357 SER A CA 1
ATOM 2731 C C . SER A 1 357 ? -190.351 -12.313 24.325 1.00 126.55 357 SER A C 1
ATOM 2732 O O . SER A 1 357 ? -191.432 -12.673 24.828 1.00 129.00 357 SER A O 1
ATOM 2735 N N . ILE A 1 358 ? -189.368 -13.160 23.974 1.00 117.67 358 ILE A N 1
ATOM 2736 C CA . ILE A 1 358 ? -189.316 -14.615 24.321 1.00 109.69 358 ILE A CA 1
ATOM 2737 C C . ILE A 1 358 ? -188.266 -14.823 25.426 1.00 113.64 358 ILE A C 1
ATOM 2738 O O . ILE A 1 358 ? -188.627 -15.378 26.492 1.00 114.94 358 ILE A O 1
ATOM 2743 N N . ASP A 1 359 ? -187.018 -14.406 25.181 1.00 115.83 359 ASP A N 1
ATOM 2744 C CA . ASP A 1 359 ? -185.900 -14.428 26.169 1.00 118.27 359 ASP A CA 1
ATOM 2745 C C . ASP A 1 359 ? -185.372 -12.998 26.373 1.00 136.48 359 ASP A C 1
ATOM 2746 O O . ASP A 1 359 ? -184.597 -12.517 25.520 1.00 159.31 359 ASP A O 1
ATOM 2751 N N . GLU A 1 360 ? -185.775 -12.356 27.474 1.00 141.29 360 GLU A N 1
ATOM 2752 C CA . GLU A 1 360 ? -185.354 -10.986 27.883 1.00 131.39 360 GLU A CA 1
ATOM 2753 C C . GLU A 1 360 ? -183.821 -10.931 27.989 1.00 126.79 360 GLU A C 1
ATOM 2754 O O . GLU A 1 360 ? -183.248 -9.888 27.615 1.00 117.26 360 GLU A O 1
ATOM 2760 N N . GLY A 1 361 ? -183.191 -12.021 28.450 1.00 122.66 361 GLY A N 1
ATOM 2761 C CA . GLY A 1 361 ? -181.742 -12.112 28.726 1.00 123.85 361 GLY A CA 1
ATOM 2762 C C . GLY A 1 361 ? -180.925 -12.517 27.509 1.00 122.39 361 GLY A C 1
ATOM 2763 O O . GLY A 1 361 ? -179.761 -12.911 27.705 1.00 112.21 361 GLY A O 1
ATOM 2764 N N . ALA A 1 362 ? -181.506 -12.421 26.305 1.00 126.38 362 ALA A N 1
ATOM 2765 C CA . ALA A 1 362 ? -180.835 -12.637 25.000 1.00 125.62 362 ALA A CA 1
ATOM 2766 C C . ALA A 1 362 ? -180.185 -11.330 24.526 1.00 124.14 362 ALA A C 1
ATOM 2767 O O . ALA A 1 362 ? -179.037 -11.398 24.052 1.00 128.92 362 ALA A O 1
ATOM 2769 N N . LEU A 1 363 ? -180.897 -10.196 24.627 1.00 125.86 363 LEU A N 1
ATOM 2770 C CA . LEU A 1 363 ? -180.396 -8.843 24.236 1.00 119.12 363 LEU A CA 1
ATOM 2771 C C . LEU A 1 363 ? -180.066 -8.017 25.487 1.00 116.91 363 LEU A C 1
ATOM 2772 O O . LEU A 1 363 ? -180.202 -6.774 25.410 1.00 103.51 363 LEU A O 1
ATOM 2777 N N . LYS A 1 364 ? -179.634 -8.678 26.573 1.00 116.17 364 LYS A N 1
ATOM 2778 C CA . LYS A 1 364 ? -179.237 -8.040 27.859 1.00 109.87 364 LYS A CA 1
ATOM 2779 C C . LYS A 1 364 ? -177.910 -8.650 28.342 1.00 100.46 364 LYS A C 1
ATOM 2780 O O . LYS A 1 364 ? -177.837 -9.173 29.470 1.00 106.00 364 LYS A O 1
ATOM 2786 N N . LEU A 1 365 ? -176.890 -8.599 27.493 1.00 90.58 365 LEU A N 1
ATOM 2787 C CA . LEU A 1 365 ? -175.506 -9.011 27.828 1.00 90.70 365 LEU A CA 1
ATOM 2788 C C . LEU A 1 365 ? -174.746 -7.708 28.108 1.00 93.53 365 LEU A C 1
ATOM 2789 O O . LEU A 1 365 ? -175.166 -6.668 27.547 1.00 83.52 365 LEU A O 1
ATOM 2794 N N . GLY A 1 366 ? -173.697 -7.741 28.941 1.00 103.83 366 GLY A N 1
ATOM 2795 C CA . GLY A 1 366 ? -172.830 -6.573 29.217 1.00 104.93 366 GLY A CA 1
ATOM 2796 C C . GLY A 1 366 ? -172.034 -6.173 27.984 1.00 98.81 366 GLY A C 1
ATOM 2797 O O . GLY A 1 366 ? -172.234 -6.779 26.933 1.00 101.56 366 GLY A O 1
ATOM 2798 N N . GLU A 1 367 ? -171.149 -5.188 28.081 1.00 93.63 367 GLU A N 1
ATOM 2799 C CA . GLU A 1 367 ? -170.155 -4.948 27.005 1.00 95.34 367 GLU A CA 1
ATOM 2800 C C . GLU A 1 367 ? -169.115 -6.066 27.101 1.00 90.03 367 GLU A C 1
ATOM 2801 O O . GLU A 1 367 ? -168.905 -6.779 26.103 1.00 90.09 367 GLU A O 1
ATOM 2807 N N . GLU A 1 368 ? -168.535 -6.240 28.288 1.00 88.16 368 GLU A N 1
ATOM 2808 C CA . GLU A 1 368 ? -167.409 -7.176 28.519 1.00 86.11 368 GLU A CA 1
ATOM 2809 C C . GLU A 1 368 ? -167.837 -8.586 28.117 1.00 86.03 368 GLU A C 1
ATOM 2810 O O . GLU A 1 368 ? -167.001 -9.261 27.492 1.00 88.26 368 GLU A O 1
ATOM 2816 N N . LYS A 1 369 ? -169.070 -9.004 28.446 1.00 86.89 369 LYS A N 1
ATOM 2817 C CA . LYS A 1 369 ? -169.547 -10.403 28.222 1.00 87.04 369 LYS A CA 1
ATOM 2818 C C . LYS A 1 369 ? -169.623 -10.680 26.712 1.00 81.81 369 LYS A C 1
ATOM 2819 O O . LYS A 1 369 ? -169.241 -11.801 26.279 1.00 71.10 369 LYS A O 1
ATOM 2825 N N . MET A 1 370 ? -170.063 -9.684 25.939 1.00 72.76 370 MET A N 1
ATOM 2826 C CA . MET A 1 370 ? -170.047 -9.725 24.455 1.00 73.38 370 MET A CA 1
ATOM 2827 C C . MET A 1 370 ? -168.597 -9.736 23.959 1.00 73.71 370 MET A C 1
ATOM 2828 O O . MET A 1 370 ? -168.305 -10.558 23.073 1.00 77.27 370 MET A O 1
ATOM 2833 N N . LYS A 1 371 ? -167.719 -8.902 24.529 1.00 69.91 371 LYS A N 1
ATOM 2834 C CA . LYS A 1 371 ? -166.301 -8.753 24.080 1.00 75.23 371 LYS A CA 1
ATOM 2835 C C . LYS A 1 371 ? -165.540 -10.059 24.329 1.00 70.43 371 LYS A C 1
ATOM 2836 O O . LYS A 1 371 ? -164.636 -10.380 23.529 1.00 71.09 371 LYS A O 1
ATOM 2842 N N . ARG A 1 372 ? -165.877 -10.774 25.403 1.00 71.42 372 ARG A N 1
ATOM 2843 C CA . ARG A 1 372 ? -165.205 -12.047 25.780 1.00 77.37 372 ARG A CA 1
ATOM 2844 C C . ARG A 1 372 ? -165.706 -13.125 24.818 1.00 73.50 372 ARG A C 1
ATOM 2845 O O . ARG A 1 372 ? -164.884 -13.902 24.293 1.00 72.20 372 ARG A O 1
ATOM 2853 N N . TRP A 1 373 ? -167.022 -13.155 24.600 1.00 68.97 373 TRP A N 1
ATOM 2854 C CA . TRP A 1 373 ? -167.691 -14.121 23.698 1.00 63.59 373 TRP A CA 1
ATOM 2855 C C . TRP A 1 373 ? -167.130 -13.980 22.286 1.00 66.01 373 TRP A C 1
ATOM 2856 O O . TRP A 1 373 ? -166.930 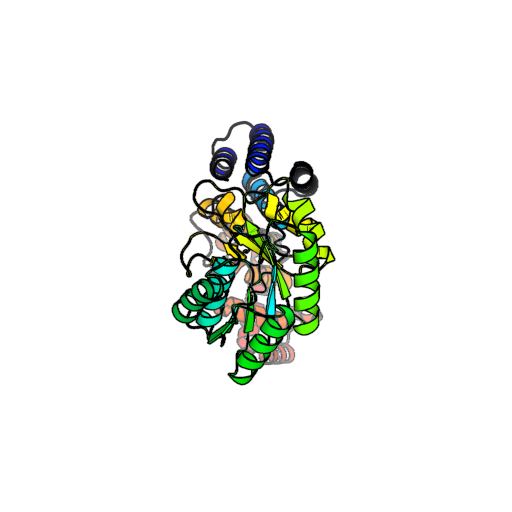-15.023 21.644 1.00 71.96 373 TRP A O 1
ATOM 2867 N N . MET A 1 374 ? -166.851 -12.749 21.840 1.00 64.40 374 MET A N 1
ATOM 2868 C CA . MET A 1 374 ? -166.296 -12.494 20.489 1.00 61.77 374 MET A CA 1
ATOM 2869 C C . MET A 1 374 ? -164.868 -13.057 20.424 1.00 60.11 374 MET A C 1
ATOM 2870 O O . MET A 1 374 ? -164.567 -13.782 19.458 1.00 65.49 374 MET A O 1
ATOM 2875 N N . ALA A 1 375 ? -164.047 -12.840 21.451 1.00 71.90 375 ALA A N 1
ATOM 2876 C CA . ALA A 1 375 ? -162.654 -13.358 21.542 1.00 69.77 375 ALA A CA 1
ATOM 2877 C C . ALA A 1 375 ? -162.672 -14.884 21.455 1.00 65.57 375 ALA A C 1
ATOM 2878 O O . ALA A 1 375 ? -161.836 -15.448 20.722 1.00 55.84 375 ALA A O 1
ATOM 2880 N N . ILE A 1 376 ? -163.594 -15.495 22.211 1.00 67.04 376 ILE A N 1
ATOM 2881 C CA . ILE A 1 376 ? -163.871 -16.963 22.260 1.00 65.81 376 ILE A CA 1
ATOM 2882 C C . ILE A 1 376 ? -164.076 -17.473 20.831 1.00 58.11 376 ILE A C 1
ATOM 2883 O O . ILE A 1 376 ? -163.362 -18.387 20.441 1.00 52.88 376 ILE A O 1
ATOM 2888 N N . ILE A 1 377 ? -165.060 -16.917 20.114 1.00 59.00 377 ILE A N 1
ATOM 2889 C CA . ILE A 1 377 ? -165.463 -17.350 18.742 1.00 57.36 377 ILE A CA 1
ATOM 2890 C C . ILE A 1 377 ? -164.238 -17.218 17.831 1.00 57.77 377 ILE A C 1
ATOM 2891 O O . ILE A 1 377 ? -163.957 -18.131 17.037 1.00 58.79 377 ILE A O 1
ATOM 2896 N N . GLU A 1 378 ? -163.490 -16.132 17.971 1.00 61.17 378 GLU A N 1
ATOM 2897 C CA . GLU A 1 378 ? -162.308 -15.870 17.110 1.00 61.79 378 GLU A CA 1
ATOM 2898 C C . GLU A 1 378 ? -161.260 -16.978 17.293 1.00 61.19 378 GLU A C 1
ATOM 2899 O O . GLU A 1 378 ? -160.462 -17.166 16.364 1.00 63.29 378 GLU A O 1
ATOM 2905 N N . SER A 1 379 ? -161.255 -17.691 18.427 1.00 74.52 379 SER A N 1
ATOM 2906 C CA . SER A 1 379 ? -160.237 -18.731 18.780 1.00 77.72 379 SER A CA 1
ATOM 2907 C C . SER A 1 379 ? -160.730 -20.141 18.398 1.00 66.55 379 SER A C 1
ATOM 2908 O O . SER A 1 379 ? -159.887 -21.043 18.274 1.00 75.33 379 SER A O 1
ATOM 2911 N N . MET A 1 380 ? -162.032 -20.328 18.179 1.00 53.28 380 MET A N 1
ATOM 2912 C CA . MET A 1 380 ? -162.600 -21.593 17.650 1.00 49.98 380 MET A CA 1
ATOM 2913 C C . MET A 1 380 ? -162.066 -21.848 16.232 1.00 50.96 380 MET A C 1
ATOM 2914 O O . MET A 1 380 ? -161.993 -20.892 15.471 1.00 45.57 380 MET A O 1
ATOM 2919 N N . THR A 1 381 ? -161.773 -23.104 15.871 1.00 54.31 381 THR A N 1
ATOM 2920 C CA . THR A 1 381 ? -161.395 -23.519 14.487 1.00 49.04 381 THR A CA 1
ATOM 2921 C C . THR A 1 381 ? -162.579 -23.270 13.548 1.00 48.38 381 THR A C 1
ATOM 2922 O O . THR A 1 381 ? -163.733 -23.169 14.008 1.00 44.99 381 THR A O 1
ATOM 2926 N N . TYR A 1 382 ? -162.318 -23.224 12.251 1.00 53.09 382 TYR A N 1
ATOM 2927 C CA . TYR A 1 382 ? -163.384 -23.096 11.227 1.00 56.59 382 TYR A CA 1
ATOM 2928 C C . TYR A 1 382 ? -164.357 -24.271 11.352 1.00 49.92 382 TYR A C 1
ATOM 2929 O O . TYR A 1 382 ? -165.546 -24.067 11.099 1.00 50.42 382 TYR A O 1
ATOM 2938 N N . GLU A 1 383 ? -163.849 -25.454 11.690 1.00 49.25 383 GLU A N 1
ATOM 2939 C CA . GLU A 1 383 ? -164.661 -26.682 11.890 1.00 55.51 383 GLU A CA 1
ATOM 2940 C C . GLU A 1 383 ? -165.530 -26.504 13.135 1.00 54.03 383 GLU A C 1
ATOM 2941 O O . GLU A 1 383 ? -166.744 -26.746 13.070 1.00 56.82 383 GLU A O 1
ATOM 2947 N N . GLU A 1 384 ? -164.934 -26.048 14.228 1.00 54.81 384 GLU A N 1
ATOM 2948 C CA . GLU A 1 384 ? -165.686 -25.642 15.442 1.00 55.35 384 GLU A CA 1
ATOM 2949 C C . GLU A 1 384 ? -166.733 -24.584 15.094 1.00 52.39 384 GLU A C 1
ATOM 2950 O O . GLU A 1 384 ? -167.868 -24.788 15.483 1.00 49.85 384 GLU A O 1
ATOM 2956 N N . LEU A 1 385 ? -166.389 -23.530 14.348 1.00 57.95 385 LEU A N 1
ATOM 2957 C CA . LEU A 1 385 ? -167.380 -22.467 14.000 1.00 60.83 385 LEU A CA 1
ATOM 2958 C C . LEU A 1 385 ? -168.619 -23.140 13.402 1.00 51.83 385 LEU A C 1
ATOM 2959 O O . LEU A 1 385 ? -169.732 -22.724 13.702 1.00 44.87 385 LEU A O 1
ATOM 2964 N N . ASP A 1 386 ? -168.404 -24.189 12.617 1.00 55.77 386 ASP A N 1
ATOM 2965 C CA . ASP A 1 386 ? -169.460 -24.850 11.810 1.00 58.23 386 ASP A CA 1
ATOM 2966 C C . ASP A 1 386 ? -170.278 -25.767 12.705 1.00 56.28 386 ASP A C 1
ATOM 2967 O O . ASP A 1 386 ? -171.496 -25.775 12.570 1.00 54.65 386 ASP A O 1
ATOM 2972 N N . ARG A 1 387 ? -169.583 -26.526 13.546 1.00 58.38 387 ARG A N 1
ATOM 2973 C CA . ARG A 1 387 ? -170.145 -27.593 14.398 1.00 58.53 387 ARG A CA 1
ATOM 2974 C C . ARG A 1 387 ? -169.681 -27.345 15.831 1.00 58.29 387 ARG A C 1
ATOM 2975 O O . ARG A 1 387 ? -168.742 -27.971 16.315 1.00 59.60 387 ARG A O 1
ATOM 2983 N N . PRO A 1 388 ? -170.288 -26.398 16.565 1.00 55.77 388 PRO A N 1
ATOM 2984 C CA . PRO A 1 388 ? -169.821 -26.098 17.918 1.00 58.58 388 PRO A CA 1
ATOM 2985 C C . PRO A 1 388 ? -170.114 -27.233 18.920 1.00 67.00 388 PRO A C 1
ATOM 2986 O O . PRO A 1 388 ? -169.558 -27.206 19.999 1.00 72.16 388 PRO A O 1
ATOM 2990 N N . GLU A 1 389 ? -170.975 -28.189 18.546 1.00 75.06 389 GLU A N 1
ATOM 2991 C CA . GLU A 1 389 ? -171.334 -29.409 19.337 1.00 80.43 389 GLU A CA 1
ATOM 2992 C C . GLU A 1 389 ? -170.127 -30.351 19.453 1.00 80.63 389 GLU A C 1
ATOM 2993 O O . GLU A 1 389 ? -170.086 -31.140 20.414 1.00 89.12 389 GLU A O 1
ATOM 2999 N N . ILE A 1 390 ? -169.192 -30.258 18.504 1.00 75.90 390 ILE A N 1
ATOM 3000 C CA . ILE A 1 390 ? -167.892 -30.990 18.475 1.00 69.73 390 ILE A CA 1
ATOM 3001 C C . ILE A 1 390 ? -167.065 -30.606 19.701 1.00 65.37 390 ILE A C 1
ATOM 3002 O O . ILE A 1 390 ? -166.240 -31.432 20.093 1.00 71.74 390 ILE A O 1
ATOM 3007 N N . ILE A 1 391 ? -167.275 -29.407 20.255 1.00 67.71 391 ILE A N 1
ATOM 3008 C CA . ILE A 1 391 ? -166.448 -28.800 21.344 1.00 71.67 391 ILE A CA 1
ATOM 3009 C C . ILE A 1 391 ? -166.623 -29.627 22.617 1.00 78.83 391 ILE A C 1
ATOM 3010 O O . ILE A 1 391 ? -167.650 -29.456 23.292 1.00 80.18 391 ILE A O 1
ATOM 3015 N N . ASP A 1 392 ? -165.638 -30.487 22.899 1.00 93.46 392 ASP A N 1
ATOM 3016 C CA . ASP A 1 392 ? -165.499 -31.332 24.116 1.00 85.00 392 ASP A CA 1
ATOM 3017 C C . ASP A 1 392 ? -164.763 -30.498 25.168 1.00 85.35 392 ASP A C 1
ATOM 3018 O O . ASP A 1 392 ? -164.784 -29.251 25.042 1.00 73.03 392 ASP A O 1
ATOM 3023 N N . LYS A 1 393 ? -164.107 -31.166 26.126 1.00 92.11 393 LYS A N 1
ATOM 3024 C CA . LYS A 1 393 ? -163.394 -30.538 27.270 1.00 94.89 393 LYS A CA 1
ATOM 3025 C C . LYS A 1 393 ? -162.026 -30.030 26.810 1.00 91.37 393 LYS A C 1
ATOM 3026 O O . LYS A 1 393 ? -161.649 -28.909 27.231 1.00 88.74 393 LYS A O 1
ATOM 3032 N N . ARG A 1 394 ? -161.332 -30.839 25.999 1.00 90.11 394 ARG A N 1
ATOM 3033 C CA . ARG A 1 394 ? -159.991 -30.552 25.416 1.00 91.99 394 ARG A CA 1
ATOM 3034 C C . ARG A 1 394 ? -160.063 -29.282 24.561 1.00 95.54 394 ARG A C 1
ATOM 3035 O O . ARG A 1 394 ? -159.181 -28.409 24.722 1.00 90.21 394 ARG A O 1
ATOM 3043 N N . ARG A 1 395 ? -161.055 -29.208 23.663 1.00 94.21 395 ARG A N 1
ATOM 3044 C CA . ARG A 1 395 ? -161.295 -28.036 22.778 1.00 84.85 395 ARG A CA 1
ATOM 3045 C C . ARG A 1 395 ? -161.645 -26.837 23.659 1.00 77.38 395 ARG A C 1
ATOM 3046 O O . ARG A 1 395 ? -160.964 -25.803 23.545 1.00 81.49 395 ARG A O 1
ATOM 3054 N N . MET A 1 396 ? -162.626 -27.011 24.545 1.00 70.54 396 MET A N 1
ATOM 3055 C CA . MET A 1 396 ? -163.129 -25.962 25.470 1.00 75.49 396 MET A CA 1
ATOM 3056 C C . MET A 1 396 ? -161.926 -25.297 26.136 1.00 82.09 396 MET A C 1
ATOM 3057 O O . MET A 1 396 ? -161.859 -24.041 26.181 1.00 69.56 396 MET A O 1
ATOM 3062 N N . ARG A 1 397 ? -160.995 -26.137 26.595 1.00 99.46 397 ARG A N 1
ATOM 3063 C CA . ARG A 1 397 ? -159.714 -25.735 27.227 1.00 102.87 397 ARG A CA 1
ATOM 3064 C C . ARG A 1 397 ? -158.881 -24.938 26.211 1.00 86.53 397 ARG A C 1
ATOM 3065 O O . ARG A 1 397 ? -158.565 -23.783 26.520 1.00 78.68 397 ARG A O 1
ATOM 3073 N N . ARG A 1 398 ? -158.561 -25.505 25.041 1.00 83.70 398 ARG A N 1
ATOM 3074 C CA . ARG A 1 398 ? -157.707 -24.826 24.016 1.00 89.51 398 ARG A CA 1
ATOM 3075 C C . ARG A 1 398 ? -158.294 -23.444 23.721 1.00 86.07 398 ARG A C 1
ATOM 3076 O O . ARG A 1 398 ? -157.499 -22.490 23.588 1.00 90.17 398 ARG A O 1
ATOM 3084 N N . ILE A 1 399 ? -159.626 -23.355 23.643 1.00 76.95 399 ILE A N 1
ATOM 3085 C CA . ILE A 1 399 ? -160.371 -22.117 23.269 1.00 71.35 399 ILE A CA 1
ATOM 3086 C C . ILE A 1 399 ? -160.110 -21.058 24.350 1.00 73.03 399 ILE A C 1
ATOM 3087 O O . ILE A 1 399 ? -159.693 -19.934 23.996 1.00 76.09 399 ILE A O 1
ATOM 3092 N N . ALA A 1 400 ? -160.267 -21.429 25.622 1.00 82.07 400 ALA A N 1
ATOM 3093 C CA . ALA A 1 400 ? -160.041 -20.555 26.802 1.00 87.35 400 ALA A CA 1
ATOM 3094 C C . ALA A 1 400 ? -158.653 -19.887 26.771 1.00 84.93 400 ALA A C 1
ATOM 3095 O O . ALA A 1 400 ? -158.575 -18.683 27.108 1.00 78.00 400 ALA A O 1
ATOM 3097 N N . ILE A 1 401 ? -157.601 -20.638 26.409 1.00 91.80 401 ILE A N 1
ATOM 3098 C CA . ILE A 1 401 ? -156.172 -20.180 26.384 1.00 94.44 401 ILE A CA 1
ATOM 3099 C C . ILE A 1 401 ? -156.011 -19.111 25.303 1.00 85.84 401 ILE A C 1
ATOM 3100 O O . ILE A 1 401 ? -155.578 -18.003 25.642 1.00 79.89 401 ILE A O 1
ATOM 3105 N N . GLY A 1 402 ? -156.342 -19.460 24.057 1.00 79.65 402 GLY A N 1
ATOM 3106 C CA . GLY A 1 402 ? -156.174 -18.597 22.879 1.00 76.97 402 GLY A CA 1
ATOM 3107 C C . GLY A 1 402 ? -156.815 -17.237 23.089 1.00 87.32 402 GLY A C 1
ATOM 3108 O O . GLY A 1 402 ? -156.285 -16.248 22.519 1.00 93.56 402 GLY A O 1
ATOM 3109 N N . SER A 1 403 ? -157.902 -17.161 23.871 1.00 76.98 403 SER A N 1
ATOM 3110 C CA . SER A 1 403 ? -158.729 -15.933 24.004 1.00 74.70 403 SER A CA 1
ATOM 3111 C C . SER A 1 403 ? -158.763 -15.388 25.440 1.00 72.52 403 SER A C 1
ATOM 3112 O O . SER A 1 403 ? -159.624 -14.545 25.701 1.00 70.80 403 SER A O 1
ATOM 3115 N N . GLY A 1 404 ? -157.872 -15.833 26.331 1.00 80.72 404 GLY A N 1
ATOM 3116 C CA . GLY A 1 404 ? -157.710 -15.276 27.691 1.00 78.28 404 GLY A CA 1
ATOM 3117 C C . GLY A 1 404 ? -159.001 -15.328 28.490 1.00 77.09 404 GLY A C 1
ATOM 3118 O O . GLY A 1 404 ? -159.429 -14.267 28.995 1.00 82.78 404 GLY A O 1
ATOM 3119 N N . THR A 1 405 ? -159.605 -16.512 28.616 1.00 73.18 405 THR A N 1
ATOM 3120 C CA . THR A 1 405 ? -160.953 -16.691 29.227 1.00 81.02 405 THR A CA 1
ATOM 3121 C C . THR A 1 405 ? -161.027 -18.002 30.021 1.00 86.78 405 THR A C 1
ATOM 3122 O O . THR A 1 405 ? -160.072 -18.822 29.929 1.00 83.19 405 THR A O 1
ATOM 3126 N N . SER A 1 406 ? -162.135 -18.193 30.751 1.00 80.77 406 SER A N 1
ATOM 3127 C CA . SER A 1 406 ? -162.393 -19.385 31.599 1.00 80.05 406 SER A CA 1
ATOM 3128 C C . SER A 1 406 ? -163.023 -20.506 30.767 1.00 84.29 406 SER A C 1
ATOM 3129 O O . SER A 1 406 ? -163.856 -20.229 29.887 1.00 84.56 406 SER A O 1
ATOM 3132 N N . VAL A 1 407 ? -162.644 -21.741 31.079 1.00 91.32 407 VAL A N 1
ATOM 3133 C CA . VAL A 1 407 ? -163.195 -22.978 30.466 1.00 88.82 407 VAL A CA 1
ATOM 3134 C C . VAL A 1 407 ? -164.709 -22.979 30.692 1.00 84.40 407 VAL A C 1
ATOM 3135 O O . VAL A 1 407 ? -165.404 -23.650 29.922 1.00 90.00 407 VAL A O 1
ATOM 3139 N N . ASP A 1 408 ? -165.185 -22.265 31.720 1.00 86.12 408 ASP A N 1
ATOM 3140 C CA . ASP A 1 408 ? -166.632 -22.087 32.037 1.00 92.99 408 ASP A CA 1
ATOM 3141 C C . ASP A 1 408 ? -167.228 -20.975 31.162 1.00 85.65 408 ASP A C 1
ATOM 3142 O O . ASP A 1 408 ? -168.433 -21.030 30.905 1.00 79.27 408 ASP A O 1
ATOM 3147 N N . ASP A 1 409 ? -166.436 -19.974 30.761 1.00 92.70 409 ASP A N 1
ATOM 3148 C CA . ASP A 1 409 ? -166.902 -18.860 29.887 1.00 91.07 409 ASP A CA 1
ATOM 3149 C C . ASP A 1 409 ? -167.348 -19.434 28.540 1.00 91.78 409 ASP A C 1
ATOM 3150 O O . ASP A 1 409 ? -168.482 -19.127 28.093 1.00 89.24 409 ASP A O 1
ATOM 3155 N N . VAL A 1 410 ? -166.484 -20.249 27.934 1.00 84.63 410 VAL A N 1
ATOM 3156 C CA . VAL A 1 410 ? -166.775 -20.970 26.663 1.00 80.46 410 VAL A CA 1
ATOM 3157 C C . VAL A 1 410 ? -167.976 -21.912 26.878 1.00 78.20 410 VAL A C 1
ATOM 3158 O O . VAL A 1 410 ? -168.646 -22.223 25.880 1.00 83.40 410 VAL A O 1
ATOM 3162 N N . ARG A 1 411 ? -168.308 -22.290 28.120 1.00 78.94 411 ARG A N 1
ATOM 3163 C CA . ARG A 1 411 ? -169.578 -23.012 28.449 1.00 80.53 411 ARG A CA 1
ATOM 3164 C C . ARG A 1 411 ? -170.778 -22.055 28.409 1.00 73.80 411 ARG A C 1
ATOM 3165 O O . ARG A 1 411 ? -171.838 -22.498 27.958 1.00 76.86 411 ARG A O 1
ATOM 3173 N N . GLU A 1 412 ? -170.646 -20.821 28.908 1.00 76.79 412 GLU A N 1
ATOM 3174 C CA . GLU A 1 412 ? -171.768 -19.837 28.975 1.00 80.94 412 GLU A CA 1
ATOM 3175 C C . GLU A 1 412 ? -172.280 -19.568 27.550 1.00 71.52 412 GLU A C 1
ATOM 3176 O O . GLU A 1 412 ? -173.489 -19.679 27.339 1.00 60.74 412 GLU A O 1
ATOM 3182 N N . LEU A 1 413 ? -171.381 -19.207 26.625 1.00 69.54 413 LEU A N 1
ATOM 3183 C CA . LEU A 1 413 ? -171.698 -18.959 25.193 1.00 72.74 413 LEU A CA 1
ATOM 3184 C C . LEU A 1 413 ? -172.400 -20.204 24.660 1.00 69.00 413 LEU A C 1
ATOM 3185 O O . LEU A 1 413 ? -173.511 -20.088 24.098 1.00 62.11 413 LEU A O 1
ATOM 3190 N N . LEU A 1 414 ? -171.752 -21.354 24.844 1.00 69.11 414 LEU A N 1
ATOM 3191 C CA . LEU A 1 414 ? -172.232 -22.645 24.311 1.00 66.92 414 LEU A CA 1
ATOM 3192 C C . LEU A 1 414 ? -173.691 -22.843 24.733 1.00 78.86 414 LEU A C 1
ATOM 3193 O O . LEU A 1 414 ? -174.543 -23.058 23.831 1.00 80.23 414 LEU A O 1
ATOM 3198 N N . VAL A 1 415 ? -173.997 -22.671 26.023 1.00 84.04 415 VAL A N 1
ATOM 3199 C CA . VAL A 1 415 ? -175.389 -22.800 26.556 1.00 85.16 415 VAL A CA 1
ATOM 3200 C C . VAL A 1 415 ? -176.267 -21.782 25.824 1.00 76.64 415 VAL A C 1
ATOM 3201 O O . VAL A 1 415 ? -177.366 -22.182 25.376 1.00 76.72 415 VAL A O 1
ATOM 3205 N N . TYR A 1 416 ? -175.781 -20.539 25.700 1.00 71.75 416 TYR A N 1
ATOM 3206 C CA . TYR A 1 416 ? -176.486 -19.391 25.064 1.00 67.84 416 TYR A CA 1
ATOM 3207 C C . TYR A 1 416 ? -176.924 -19.824 23.672 1.00 63.66 416 TYR A C 1
ATOM 3208 O O . TYR A 1 416 ? -178.141 -19.802 23.357 1.00 59.95 416 TYR A O 1
ATOM 3217 N N . TYR A 1 417 ? -175.945 -20.270 22.891 1.00 60.42 417 TYR A N 1
ATOM 3218 C CA . TYR A 1 417 ? -176.163 -20.880 21.560 1.00 59.37 417 TYR A CA 1
ATOM 3219 C C . TYR A 1 417 ? -177.289 -21.914 21.704 1.00 61.88 417 TYR A C 1
ATOM 3220 O O . TYR A 1 417 ? -178.357 -21.683 21.125 1.00 60.65 417 TYR A O 1
ATOM 3229 N N . LYS A 1 418 ? -177.099 -22.970 22.508 1.00 72.72 418 LYS A N 1
ATOM 3230 C CA . LYS A 1 418 ? -178.092 -24.079 22.653 1.00 78.20 418 LYS A CA 1
ATOM 3231 C C . LYS A 1 418 ? -179.432 -23.503 23.116 1.00 77.33 418 LYS A C 1
ATOM 3232 O O . LYS A 1 418 ? -180.467 -23.873 22.534 1.00 75.22 418 LYS A O 1
ATOM 3238 N N . ASN A 1 419 ? -179.406 -22.629 24.123 1.00 80.95 419 ASN A N 1
ATOM 3239 C CA . ASN A 1 419 ? -180.634 -22.124 24.789 1.00 91.25 419 ASN A CA 1
ATOM 3240 C C . ASN A 1 419 ? -181.442 -21.321 23.762 1.00 89.77 419 ASN A C 1
ATOM 3241 O O . ASN A 1 419 ? -182.659 -21.559 23.663 1.00 100.09 419 ASN A O 1
ATOM 3246 N N . LEU A 1 420 ? -180.794 -20.432 23.004 1.00 84.31 420 LEU A N 1
ATOM 3247 C CA . LEU A 1 420 ? -181.465 -19.672 21.919 1.00 80.41 420 LEU A CA 1
ATOM 3248 C C . LEU A 1 420 ? -182.073 -20.686 20.958 1.00 75.41 420 LEU A C 1
ATOM 3249 O O . LEU A 1 420 ? -183.279 -20.584 20.698 1.00 78.25 420 LEU A O 1
ATOM 3254 N N . LYS A 1 421 ? -181.275 -21.664 20.519 1.00 78.07 421 LYS A N 1
ATOM 3255 C CA . LYS A 1 421 ? -181.633 -22.625 19.435 1.00 79.07 421 LYS A CA 1
ATOM 3256 C C . LYS A 1 421 ? -182.872 -23.455 19.800 1.00 87.25 421 LYS A C 1
ATOM 3257 O O . LYS A 1 421 ? -183.680 -23.738 18.878 1.00 79.81 421 LYS A O 1
ATOM 3263 N N . THR A 1 422 ? -182.986 -23.853 21.075 1.00 99.96 422 THR A N 1
ATOM 3264 C CA . THR A 1 422 ? -184.139 -24.601 21.650 1.00 97.40 422 THR A CA 1
ATOM 3265 C C . THR A 1 422 ? -185.417 -23.784 21.443 1.00 98.82 422 THR A C 1
ATOM 3266 O O . THR A 1 422 ? -186.306 -24.272 20.738 1.00 112.30 422 THR A O 1
ATOM 3270 N N . MET A 1 423 ? -185.474 -22.579 22.013 1.00 101.64 423 MET A N 1
ATOM 3271 C CA . MET A 1 423 ? -186.695 -21.728 22.091 1.00 126.28 423 MET A CA 1
ATOM 3272 C C . MET A 1 423 ? -187.392 -21.643 20.724 1.00 135.48 423 MET A C 1
ATOM 3273 O O . MET A 1 423 ? -188.638 -21.787 20.684 1.00 150.40 423 MET A O 1
ATOM 3278 N N . MET A 1 424 ? -186.626 -21.425 19.648 1.00 129.34 424 MET A N 1
ATOM 3279 C CA . MET A 1 424 ? -187.159 -21.112 18.292 1.00 121.52 424 MET A CA 1
ATOM 3280 C C . MET A 1 424 ? -187.613 -22.403 17.589 1.00 117.61 424 MET A C 1
ATOM 3281 O O . MET A 1 424 ? -187.897 -22.340 16.378 1.00 110.40 424 MET A O 1
ATOM 3286 N N . LYS A 1 425 ? -187.703 -23.518 18.325 1.00 120.51 425 LYS A N 1
ATOM 3287 C CA . LYS A 1 425 ? -188.314 -24.794 17.860 1.00 125.87 425 LYS A CA 1
ATOM 3288 C C . LYS A 1 425 ? -189.812 -24.795 18.212 1.00 132.56 425 LYS A C 1
ATOM 3289 O O . LYS A 1 425 ? -190.550 -25.572 17.581 1.00 147.22 425 LYS A O 1
ATOM 3295 N N . LYS A 1 426 ? -190.249 -23.944 19.154 1.00 136.31 426 LYS A N 1
ATOM 3296 C CA . LYS A 1 426 ? -191.676 -23.771 19.568 1.00 139.33 426 LYS A CA 1
ATOM 3297 C C . LYS A 1 426 ? -192.117 -24.998 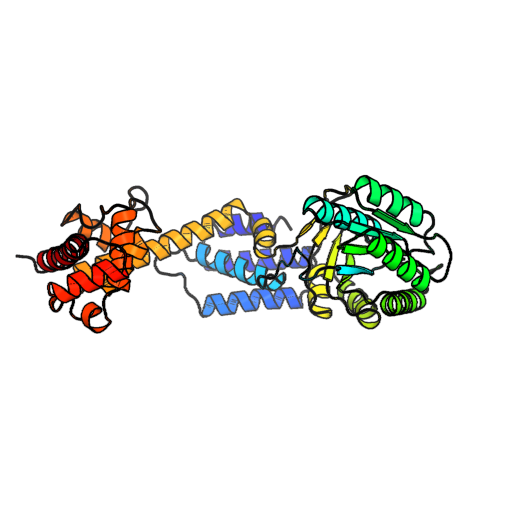20.386 1.00 148.13 426 LYS A C 1
ATOM 3298 O O . LYS A 1 426 ? -191.227 -25.791 20.783 1.00 141.96 426 LYS A O 1
ATOM 3304 N N . LEU A 1 427 ? -193.428 -25.128 20.653 1.00 151.32 427 LEU A N 1
ATOM 3305 C CA . LEU A 1 427 ? -194.054 -26.249 21.415 1.00 138.83 427 LEU A CA 1
ATOM 3306 C C . LEU A 1 427 ? -195.307 -26.723 20.667 1.00 121.92 427 LEU A C 1
ATOM 3307 O O . LEU A 1 427 ? -195.178 -27.336 19.612 1.00 105.63 427 LEU A O 1
#

Nearest PDB structures (foldseek):
  7epk-assembly1_A  TM=1.002E+00  e=2.819E-64  Aeropyrum pernix K1
  5l3s-assembly1_A  TM=8.559E-01  e=2.380E-23  Saccharolobus solfataricus P2
  7o9f-assembly1_A  TM=9.043E-01  e=7.512E-19  Bacillus subtilis subsp. subtilis str. 168
  7o5b-assembly1_g  TM=6.782E-01  e=9.735E-23  Bacillus subtilis subsp. subtilis str. 168
  5gaf-assembly1_i  TM=6.978E-01  e=9.879E-22  Escherichia coli